Protein AF-F0WFZ3-F1 (afdb_monomer_lite)

Structure (mmCIF, N/CA/C/O backbone):
data_AF-F0WFZ3-F1
#
_entry.id   AF-F0WFZ3-F1
#
loop_
_atom_site.group_PDB
_atom_site.id
_atom_site.type_symbol
_atom_site.label_atom_id
_atom_site.label_alt_id
_atom_site.label_comp_id
_atom_site.label_asym_id
_atom_site.label_entity_id
_atom_site.label_seq_id
_atom_site.pdbx_PDB_ins_code
_atom_site.Cartn_x
_atom_site.Cartn_y
_atom_site.Cartn_z
_atom_site.occupancy
_atom_site.B_iso_or_equiv
_atom_site.auth_seq_id
_atom_site.auth_comp_id
_atom_site.auth_asym_id
_atom_site.auth_atom_id
_atom_site.pdbx_PDB_model_num
ATOM 1 N N . MET A 1 1 ? 25.049 40.499 -65.683 1.00 31.30 1 MET A N 1
ATOM 2 C CA . MET A 1 1 ? 24.690 41.921 -65.475 1.00 31.30 1 MET A CA 1
ATOM 3 C C . MET A 1 1 ? 23.522 42.004 -64.499 1.00 31.30 1 MET A C 1
ATOM 5 O O . MET A 1 1 ? 22.637 41.174 -64.596 1.00 31.30 1 MET A O 1
ATOM 9 N N . VAL A 1 2 ? 23.538 42.994 -63.601 1.00 27.39 2 VAL A N 1
ATOM 10 C CA . VAL A 1 2 ? 22.396 43.873 -63.253 1.00 27.39 2 VAL A CA 1
ATOM 11 C C . VAL A 1 2 ? 20.997 43.231 -63.052 1.00 27.39 2 VAL A C 1
ATOM 13 O O . VAL A 1 2 ? 20.212 43.168 -63.985 1.00 27.39 2 VAL A O 1
ATOM 16 N N . PHE A 1 3 ? 20.674 42.957 -61.775 1.00 24.70 3 PHE A N 1
ATOM 17 C CA . PHE A 1 3 ? 19.492 43.467 -61.031 1.00 24.70 3 PHE A CA 1
ATOM 18 C C . PHE A 1 3 ? 18.020 43.117 -61.392 1.00 24.70 3 PHE A C 1
ATOM 20 O O . PHE A 1 3 ? 17.651 42.849 -62.525 1.00 24.70 3 PHE A O 1
ATOM 27 N N . THR A 1 4 ? 17.157 43.383 -60.387 1.00 27.59 4 THR A N 1
ATOM 28 C CA . THR A 1 4 ? 15.702 43.708 -60.441 1.00 27.59 4 THR A CA 1
ATOM 29 C C . THR A 1 4 ? 14.705 42.554 -60.671 1.00 27.59 4 THR A C 1
ATOM 31 O O . THR A 1 4 ? 15.029 41.589 -61.344 1.00 27.59 4 THR A O 1
ATOM 34 N N . ARG A 1 5 ? 13.468 42.579 -60.130 1.00 26.94 5 ARG A N 1
ATOM 35 C CA . ARG A 1 5 ? 12.831 43.463 -59.112 1.00 26.94 5 ARG A CA 1
ATOM 36 C C . ARG A 1 5 ? 11.620 42.772 -58.455 1.00 26.94 5 ARG A C 1
ATOM 38 O O . ARG A 1 5 ? 11.054 41.841 -59.013 1.00 26.94 5 ARG A O 1
ATOM 45 N N . SER A 1 6 ? 11.160 43.318 -57.329 1.00 29.42 6 SER A N 1
ATOM 46 C CA . SER A 1 6 ? 9.811 43.093 -56.786 1.00 29.42 6 SER A CA 1
ATOM 47 C C . SER A 1 6 ? 8.726 43.720 -57.674 1.00 29.42 6 SER A C 1
ATOM 49 O O . SER A 1 6 ? 8.921 44.851 -58.112 1.00 29.42 6 SER A O 1
ATOM 51 N N . THR A 1 7 ? 7.547 43.088 -57.781 1.00 26.64 7 THR A N 1
ATOM 52 C CA . THR A 1 7 ? 6.246 43.793 -57.901 1.00 26.64 7 THR A CA 1
ATOM 53 C C . THR A 1 7 ? 5.053 42.888 -57.565 1.00 26.64 7 THR A C 1
ATOM 55 O O . THR A 1 7 ? 4.802 41.894 -58.237 1.00 26.64 7 THR A O 1
ATOM 58 N N . THR A 1 8 ? 4.259 43.299 -56.577 1.00 32.09 8 THR A N 1
ATOM 59 C CA . THR A 1 8 ? 2.783 43.174 -56.585 1.00 32.09 8 THR A CA 1
ATOM 60 C C . THR A 1 8 ? 2.213 44.443 -57.296 1.00 32.09 8 THR A C 1
ATOM 62 O O . THR A 1 8 ? 3.048 45.267 -57.687 1.00 32.09 8 THR A O 1
ATOM 65 N N . PRO A 1 9 ? 0.886 44.708 -57.486 1.00 39.56 9 PRO A N 1
ATOM 66 C CA . PRO A 1 9 ? -0.300 44.044 -56.909 1.00 39.56 9 PRO A CA 1
ATOM 67 C C . PRO A 1 9 ? -1.601 43.967 -57.782 1.00 39.56 9 PRO A C 1
ATOM 69 O O . PRO A 1 9 ? -1.677 44.494 -58.883 1.00 39.56 9 PRO A O 1
ATOM 72 N N . LYS A 1 10 ? -2.674 43.419 -57.173 1.00 27.42 10 LYS A N 1
ATOM 73 C CA . LYS A 1 10 ? -4.120 43.794 -57.268 1.00 27.42 10 LYS A CA 1
ATOM 74 C C . LYS A 1 10 ? -4.869 43.903 -58.622 1.00 27.42 10 LYS A C 1
ATOM 76 O O . LYS A 1 10 ? -4.615 44.803 -59.415 1.00 27.42 10 LYS A O 1
ATOM 81 N N . LYS A 1 11 ? -6.014 43.197 -58.676 1.00 25.72 11 LYS A N 1
ATOM 82 C CA . LYS A 1 11 ? -7.397 43.626 -59.062 1.00 25.72 11 LYS A CA 1
ATOM 83 C C . LYS A 1 11 ? -8.359 42.450 -58.751 1.00 25.72 11 LYS A C 1
ATOM 85 O O . LYS A 1 11 ? -7.879 41.325 -58.746 1.00 25.72 11 LYS A O 1
ATOM 90 N N . SER A 1 12 ? -9.661 42.573 -58.460 1.00 25.86 12 SER A N 1
ATOM 91 C CA . SER A 1 12 ? -10.596 43.691 -58.153 1.00 25.86 12 SER A CA 1
ATOM 92 C C . SER A 1 12 ? -11.860 43.073 -57.491 1.00 25.86 12 SER A C 1
ATOM 94 O O . SER A 1 12 ? -12.233 41.978 -57.887 1.00 25.86 12 SER A O 1
ATOM 96 N N . ALA A 1 13 ? -12.389 43.581 -56.363 1.00 28.98 13 ALA A N 1
ATOM 97 C CA . ALA A 1 13 ? -13.551 44.502 -56.217 1.00 28.98 13 ALA A CA 1
ATOM 98 C C . ALA A 1 13 ? -14.889 44.017 -56.840 1.00 28.98 13 ALA A C 1
ATOM 100 O O . ALA A 1 13 ? -14.870 43.522 -57.960 1.00 28.98 13 ALA A O 1
ATOM 101 N N . SER A 1 14 ? -16.081 44.179 -56.233 1.00 26.53 14 SER A N 1
ATOM 102 C CA . SER A 1 14 ? -16.509 44.688 -54.893 1.00 26.53 14 SER A CA 1
ATOM 103 C C . SER A 1 14 ? -17.644 43.771 -54.341 1.00 26.53 14 SER A C 1
ATOM 105 O O . SER A 1 14 ? -17.812 42.694 -54.901 1.00 26.53 14 SER A O 1
ATOM 107 N N . ALA A 1 15 ? -18.446 43.993 -53.283 1.00 28.47 15 ALA A N 1
ATOM 108 C CA . ALA A 1 15 ? -18.888 45.134 -52.444 1.00 28.47 15 ALA A CA 1
ATOM 109 C C . ALA A 1 15 ? -18.951 44.677 -50.942 1.00 28.47 15 ALA A C 1
ATOM 111 O O . ALA A 1 15 ? -18.637 43.522 -50.677 1.00 28.47 15 ALA A O 1
ATOM 112 N N . GLN A 1 16 ? -19.210 45.436 -49.856 1.00 28.06 16 GLN A N 1
ATOM 113 C CA . GLN A 1 16 ? -19.917 46.707 -49.545 1.00 28.06 16 GLN A CA 1
ATOM 114 C C . GLN A 1 16 ? -21.467 46.565 -49.487 1.00 28.06 16 GLN A C 1
ATOM 116 O O . GLN A 1 16 ? -22.024 45.848 -50.305 1.00 28.06 16 GLN A O 1
ATOM 121 N N . ALA A 1 17 ? -22.227 47.170 -48.550 1.00 28.03 17 ALA A N 1
ATOM 122 C CA . ALA A 1 17 ? -21.920 48.239 -47.574 1.00 28.03 17 ALA A CA 1
ATOM 123 C C . ALA A 1 17 ? -22.453 47.997 -46.121 1.00 28.03 17 ALA A C 1
ATOM 125 O O . ALA A 1 17 ? -22.996 46.943 -45.810 1.00 28.03 17 ALA A O 1
ATOM 126 N N . GLN A 1 18 ? -22.225 48.979 -45.231 1.00 28.27 18 GLN A N 1
ATOM 127 C CA . GLN A 1 18 ? -22.496 49.032 -43.766 1.00 28.27 18 GLN A CA 1
ATOM 128 C C . GLN A 1 18 ? -23.774 49.907 -43.468 1.00 28.27 18 GLN A C 1
ATOM 130 O O . GLN A 1 18 ? -24.466 50.140 -44.462 1.00 28.27 18 GLN A O 1
ATOM 135 N N . PRO A 1 19 ? -24.128 50.472 -42.258 1.00 39.72 19 PRO A N 1
ATOM 136 C CA . PRO A 1 19 ? -23.380 50.663 -40.980 1.00 39.72 19 PRO A CA 1
ATOM 137 C C . PRO A 1 19 ? -24.172 50.695 -39.620 1.00 39.72 19 PRO A C 1
ATOM 139 O O . PRO A 1 19 ? -25.348 50.360 -39.564 1.00 39.72 19 PRO A O 1
ATOM 142 N N . ILE A 1 20 ? -23.496 51.189 -38.552 1.00 25.77 20 ILE A N 1
ATOM 143 C CA . ILE A 1 20 ? -23.994 51.788 -37.268 1.00 25.77 20 ILE A CA 1
ATOM 144 C C . ILE A 1 20 ? -23.980 50.899 -35.978 1.00 25.77 20 ILE A C 1
ATOM 146 O O . ILE A 1 20 ? -24.102 49.681 -36.027 1.00 25.77 20 ILE A O 1
ATOM 150 N N . LYS A 1 21 ? -23.750 51.549 -34.813 1.00 26.78 21 LYS A N 1
ATOM 151 C CA . LYS A 1 21 ? -23.764 51.073 -33.391 1.00 26.78 21 LYS A CA 1
ATOM 152 C C . LYS A 1 21 ? -24.717 51.999 -32.558 1.00 26.78 21 LYS A C 1
ATOM 154 O O . LYS A 1 21 ? -25.185 52.955 -33.174 1.00 26.78 21 LYS A O 1
ATOM 159 N N . PRO A 1 22 ? -24.904 51.920 -31.206 1.00 37.66 22 PRO A N 1
ATOM 160 C CA . PRO A 1 22 ? -24.481 50.929 -30.187 1.00 37.66 22 PRO A CA 1
ATOM 161 C C . PRO A 1 22 ? -25.557 50.547 -29.103 1.00 37.66 22 PRO A C 1
ATOM 163 O O . PRO A 1 22 ? -26.635 51.124 -29.050 1.00 37.66 22 PRO A O 1
ATOM 166 N N . ASP A 1 23 ? -25.157 49.678 -28.154 1.00 26.17 23 ASP A N 1
ATOM 167 C CA . ASP A 1 23 ? -25.505 49.673 -26.699 1.00 26.17 23 ASP A CA 1
ATOM 168 C C . ASP A 1 23 ? -26.877 49.158 -26.145 1.00 26.17 23 ASP A C 1
ATOM 170 O O . ASP A 1 23 ? -27.909 49.105 -26.808 1.00 26.17 23 ASP A O 1
ATOM 174 N N . THR A 1 24 ? -26.854 48.872 -24.830 1.00 24.55 24 THR A N 1
ATOM 175 C CA . THR A 1 24 ? -27.916 48.626 -23.820 1.00 24.55 24 THR A CA 1
ATOM 176 C C . THR A 1 24 ? -28.364 47.183 -23.488 1.00 24.55 24 THR A C 1
ATOM 178 O O . THR A 1 24 ? -28.125 46.216 -24.205 1.00 24.55 24 THR A O 1
ATOM 181 N N . LYS A 1 25 ? -28.936 47.027 -22.275 1.00 25.19 25 LYS A N 1
ATOM 182 C CA . LYS A 1 25 ? -29.136 45.768 -21.514 1.00 25.19 25 LYS A CA 1
ATOM 183 C C . LYS A 1 25 ? -30.593 45.267 -21.550 1.00 25.19 25 LYS A C 1
ATOM 185 O O . LYS A 1 25 ? -31.472 46.088 -21.290 1.00 25.19 25 LYS A O 1
ATOM 190 N N . LYS A 1 26 ? -30.832 43.936 -21.604 1.00 21.36 26 LYS A N 1
ATOM 191 C CA . LYS A 1 26 ? -31.705 43.177 -20.646 1.00 21.36 26 LYS A CA 1
ATOM 192 C C . LYS A 1 26 ? -31.929 41.674 -20.961 1.00 21.36 26 LYS A C 1
ATOM 194 O O . LYS A 1 26 ? -32.470 41.317 -21.994 1.00 21.36 26 LYS A O 1
ATOM 199 N N . ARG A 1 27 ? -31.632 40.833 -19.957 1.00 21.47 27 ARG A N 1
ATOM 200 C CA . ARG A 1 27 ? -32.445 39.731 -19.371 1.00 21.47 27 ARG A CA 1
ATOM 201 C C . ARG A 1 27 ? -33.623 39.128 -20.183 1.00 21.47 27 ARG A C 1
ATOM 203 O O . ARG A 1 27 ? -34.686 39.740 -20.219 1.00 21.47 27 ARG A O 1
ATOM 210 N N . ALA A 1 28 ? -33.511 37.850 -20.573 1.00 21.41 28 ALA A N 1
ATOM 211 C CA . ALA A 1 28 ? -34.614 36.864 -20.642 1.00 21.41 28 ALA A CA 1
ATOM 212 C C . ALA A 1 28 ? -34.064 35.413 -20.681 1.00 21.41 28 ALA A C 1
ATOM 214 O O . ALA A 1 28 ? -32.878 35.225 -20.946 1.00 21.41 28 ALA A O 1
ATOM 215 N N . SER A 1 29 ? -34.894 34.397 -20.397 1.00 22.34 29 SER A N 1
ATOM 216 C CA . SER A 1 29 ? -34.462 32.994 -20.228 1.00 22.34 29 SER A CA 1
ATOM 217 C C . SER A 1 29 ? -35.522 31.954 -20.633 1.00 22.34 29 SER A C 1
ATOM 219 O O . SER A 1 29 ? -36.589 31.938 -20.029 1.00 22.34 29 SER A O 1
ATOM 221 N N . THR A 1 30 ? -35.174 31.042 -21.550 1.00 22.12 30 THR A N 1
ATOM 222 C CA . THR A 1 30 ? -35.794 29.716 -21.819 1.00 22.12 30 THR A CA 1
ATOM 223 C C . THR A 1 30 ? -34.821 28.956 -22.742 1.00 22.12 30 THR A C 1
ATOM 225 O O . THR A 1 30 ? -34.461 29.513 -23.772 1.00 22.12 30 THR A O 1
ATOM 228 N N . SER A 1 31 ? -34.198 27.810 -22.436 1.00 23.94 31 SER A N 1
ATOM 229 C CA . SER A 1 31 ? -34.638 26.513 -21.875 1.00 23.94 31 SER A CA 1
ATOM 230 C C . SER A 1 31 ? -35.069 25.477 -22.933 1.00 23.94 31 SER A C 1
ATOM 232 O O . SER A 1 31 ? -36.245 25.376 -23.272 1.00 23.94 31 SER A O 1
ATOM 234 N N . VAL A 1 32 ? -34.122 24.637 -23.363 1.00 25.31 32 VAL A N 1
ATOM 235 C CA . VAL A 1 32 ? -34.365 23.275 -23.880 1.00 25.31 32 VAL A CA 1
ATOM 236 C C . VAL A 1 32 ? -33.328 22.360 -23.219 1.00 25.31 32 VAL A C 1
ATOM 238 O O . VAL A 1 32 ? -32.173 22.757 -23.074 1.00 25.31 32 VAL A O 1
ATOM 241 N N . SER A 1 33 ? -33.733 21.177 -22.758 1.00 25.44 33 SER A N 1
ATOM 242 C CA . SER A 1 33 ? -32.903 20.255 -21.967 1.00 25.44 33 SER A CA 1
ATOM 243 C C . SER A 1 33 ? -32.593 18.952 -22.715 1.00 25.44 33 SER A C 1
ATOM 245 O O . SER A 1 33 ? -33.332 18.550 -23.611 1.00 25.44 33 SER A O 1
ATOM 247 N N . SER A 1 34 ? -31.494 18.284 -22.339 1.00 26.16 34 SER A N 1
ATOM 248 C CA . SER A 1 34 ? -31.022 17.029 -22.952 1.00 26.16 34 SER A CA 1
ATOM 249 C C . SER A 1 34 ? -31.013 15.871 -21.927 1.00 26.16 34 SER A C 1
ATOM 251 O O . SER A 1 34 ? -30.741 16.115 -20.745 1.00 26.16 34 SER A O 1
ATOM 253 N N . PRO A 1 35 ? -31.353 14.619 -22.303 1.00 27.75 35 PRO A N 1
ATOM 254 C CA . PRO A 1 35 ? -31.819 13.617 -21.340 1.00 27.75 35 PRO A CA 1
ATOM 255 C C . PRO A 1 35 ? -30.726 12.677 -20.788 1.00 27.75 35 PRO A C 1
ATOM 257 O O . PRO A 1 35 ? -30.694 11.498 -21.129 1.00 27.75 35 PRO A O 1
ATOM 260 N N . LEU A 1 36 ? -29.892 13.146 -19.848 1.00 28.92 36 LEU A N 1
ATOM 261 C CA . LEU A 1 36 ? -29.032 12.257 -19.027 1.00 28.92 36 LEU A CA 1
ATOM 262 C C . LEU A 1 36 ? -29.529 12.043 -17.580 1.00 28.92 36 LEU A C 1
ATOM 264 O O . LEU A 1 36 ? -29.186 11.048 -16.946 1.00 28.92 36 LEU A O 1
ATOM 268 N N . ALA A 1 37 ? -30.378 12.927 -17.047 1.00 32.00 37 ALA A N 1
ATOM 269 C CA . ALA A 1 37 ? -30.719 12.945 -15.617 1.00 32.00 37 ALA A CA 1
ATOM 270 C C . ALA A 1 37 ? -31.589 11.767 -15.113 1.00 32.00 37 ALA A C 1
ATOM 272 O O . ALA A 1 37 ? -31.712 11.574 -13.906 1.00 32.00 37 ALA A O 1
ATOM 273 N N . LYS A 1 38 ? -32.201 10.966 -15.999 1.00 28.22 38 LYS A N 1
ATOM 274 C CA . LYS A 1 38 ? -33.174 9.921 -15.609 1.00 28.22 38 LYS A CA 1
ATOM 275 C C . LYS A 1 38 ? -32.584 8.551 -15.250 1.00 28.22 38 LYS A C 1
ATOM 277 O O . LYS A 1 38 ? -33.345 7.688 -14.831 1.00 28.22 38 LYS A O 1
ATOM 282 N N . LYS A 1 39 ? -31.266 8.343 -15.363 1.00 27.91 39 LYS A N 1
ATOM 283 C CA . LYS A 1 39 ? -30.619 7.073 -14.967 1.00 27.91 39 LYS A CA 1
ATOM 284 C C . LYS A 1 39 ? -30.031 7.067 -13.547 1.00 27.91 39 LYS A C 1
ATOM 286 O O . LYS A 1 39 ? -29.615 6.019 -13.084 1.00 27.91 39 LYS A O 1
ATOM 291 N N . ARG A 1 40 ? -30.012 8.217 -12.857 1.00 28.52 40 ARG A N 1
ATOM 292 C CA . ARG A 1 40 ? -29.341 8.413 -11.553 1.00 28.52 40 ARG A CA 1
ATOM 293 C C . ARG A 1 40 ? -30.292 8.399 -10.339 1.00 28.52 40 ARG A C 1
ATOM 295 O O . ARG A 1 40 ? -29.841 8.520 -9.213 1.00 28.52 40 ARG A O 1
ATOM 302 N N . ALA A 1 41 ? -31.599 8.232 -10.551 1.00 29.11 41 ALA A N 1
ATOM 303 C CA . ALA A 1 41 ? -32.635 8.359 -9.514 1.00 29.11 41 ALA A CA 1
ATOM 304 C C . ALA A 1 41 ? -33.268 7.011 -9.097 1.00 29.11 41 ALA A C 1
ATOM 306 O O . ALA A 1 41 ? -34.447 6.954 -8.746 1.00 29.11 41 ALA A O 1
ATOM 307 N N . THR A 1 42 ? -32.534 5.897 -9.213 1.00 29.77 42 THR A N 1
ATOM 308 C CA . THR A 1 42 ? -33.073 4.545 -8.925 1.00 29.77 42 THR A CA 1
ATOM 309 C C . THR A 1 42 ? -32.077 3.609 -8.225 1.00 29.77 42 THR A C 1
ATOM 311 O O . THR A 1 42 ? -32.475 2.551 -7.751 1.00 29.77 42 THR A O 1
ATOM 314 N N . GLU A 1 43 ? -30.811 4.008 -8.073 1.00 28.91 43 GLU A N 1
ATOM 315 C CA . GLU A 1 43 ? -29.776 3.234 -7.355 1.00 28.91 43 GLU A CA 1
ATOM 316 C C . GLU A 1 43 ? -29.524 3.755 -5.923 1.00 28.91 43 GLU A C 1
ATOM 318 O O . GLU A 1 43 ? -28.794 3.154 -5.140 1.00 28.91 43 GLU A O 1
ATOM 323 N N . GLU A 1 44 ? -30.190 4.842 -5.526 1.00 28.23 44 GLU A N 1
ATOM 324 C CA . GLU A 1 44 ? -29.947 5.577 -4.274 1.00 28.23 44 GLU A CA 1
ATOM 325 C C . GLU A 1 44 ? -30.754 5.038 -3.068 1.00 28.23 44 GLU A C 1
ATOM 327 O O . GLU A 1 44 ? -31.084 5.775 -2.142 1.00 28.23 44 GLU A O 1
ATOM 332 N N . LYS A 1 45 ? -31.123 3.744 -3.076 1.00 29.09 45 LYS A N 1
ATOM 333 C CA . LYS A 1 45 ? -31.994 3.142 -2.040 1.00 29.09 45 LYS A CA 1
ATOM 334 C C . LYS A 1 45 ? -31.587 1.744 -1.545 1.00 29.09 45 LYS A C 1
ATOM 336 O O . LYS A 1 45 ? -32.431 1.011 -1.040 1.00 29.09 45 LYS A O 1
ATOM 341 N N . PHE A 1 46 ? -30.308 1.370 -1.661 1.00 26.69 46 PHE A N 1
ATOM 342 C CA . PHE A 1 46 ? -29.796 0.117 -1.076 1.00 26.69 46 PHE A CA 1
ATOM 343 C C . PHE A 1 46 ? -28.384 0.246 -0.469 1.00 26.69 46 PHE A C 1
ATOM 345 O O . PHE A 1 46 ? -27.467 -0.507 -0.788 1.00 26.69 46 PHE A O 1
ATOM 352 N N . ARG A 1 47 ? -28.210 1.212 0.443 1.00 30.27 47 ARG A N 1
ATOM 353 C CA . ARG A 1 47 ? -27.061 1.290 1.365 1.00 30.27 47 ARG A CA 1
ATOM 354 C C . ARG A 1 47 ? -27.539 1.121 2.810 1.00 30.27 47 ARG A C 1
ATOM 356 O O . ARG A 1 47 ? -27.685 2.087 3.549 1.00 30.27 47 ARG A O 1
ATOM 363 N N . SER A 1 48 ? -27.791 -0.128 3.188 1.00 29.16 48 SER A N 1
ATOM 364 C CA . SER A 1 48 ? -28.133 -0.541 4.554 1.00 29.16 48 SER A CA 1
ATOM 365 C C . SER A 1 48 ? -27.418 -1.854 4.884 1.00 29.16 48 SER A C 1
ATOM 367 O O . SER A 1 48 ? -27.992 -2.935 4.767 1.00 29.16 48 SER A O 1
ATOM 369 N N . GLY A 1 49 ? -26.136 -1.757 5.245 1.00 34.38 49 GLY A N 1
ATOM 370 C CA . GLY A 1 49 ? -25.462 -2.841 5.962 1.00 34.38 49 GLY A CA 1
ATOM 371 C C . GLY A 1 49 ? -26.014 -2.909 7.386 1.00 34.38 49 GLY A C 1
ATOM 372 O O . GLY A 1 49 ? -26.273 -1.863 7.978 1.00 34.38 49 GLY A O 1
ATOM 373 N N . VAL A 1 50 ? -26.236 -4.117 7.909 1.00 38.38 50 VAL A N 1
ATOM 374 C CA . VAL A 1 50 ? -26.861 -4.323 9.225 1.00 38.38 50 VAL A CA 1
ATOM 375 C C . VAL A 1 50 ? -26.031 -3.655 10.321 1.00 38.38 50 VAL A C 1
ATOM 377 O O . VAL A 1 50 ? -24.855 -3.970 10.506 1.00 38.38 50 VAL A O 1
ATOM 380 N N . SER A 1 51 ? -26.656 -2.746 11.067 1.00 33.53 51 SER A N 1
ATOM 381 C CA . SER A 1 51 ? -26.024 -2.089 12.210 1.00 33.53 51 SER A CA 1
ATOM 382 C C . SER A 1 51 ? -25.979 -3.028 13.413 1.00 33.53 51 SER A C 1
ATOM 384 O O . SER A 1 51 ? -26.977 -3.668 13.752 1.00 33.53 51 SER A O 1
ATOM 386 N N . LEU A 1 52 ? -24.854 -3.051 14.134 1.00 34.97 52 LEU A N 1
ATOM 387 C CA . LEU A 1 52 ? -24.797 -3.655 15.467 1.00 34.97 52 LEU A CA 1
ATOM 388 C C . LEU A 1 52 ? -25.882 -3.008 16.353 1.00 34.97 52 LEU A C 1
ATOM 390 O O . LEU A 1 52 ? -25.929 -1.784 16.471 1.00 34.97 52 LEU A O 1
ATOM 394 N N . LYS A 1 53 ? -26.736 -3.845 16.966 1.00 32.09 53 LYS A N 1
ATOM 395 C CA . LYS A 1 53 ? -28.007 -3.520 17.667 1.00 32.09 53 LYS A CA 1
ATOM 396 C C . LYS A 1 53 ? -29.283 -3.376 16.808 1.00 32.09 53 LYS A C 1
ATOM 398 O O . LYS A 1 53 ? -30.317 -3.011 17.363 1.00 32.09 53 LYS A O 1
ATOM 403 N N . GLN A 1 54 ? -29.283 -3.705 15.515 1.00 38.84 54 GLN A N 1
ATOM 404 C CA . GLN A 1 54 ? -30.539 -3.881 14.768 1.00 38.84 54 GLN A CA 1
ATOM 405 C C . GLN A 1 54 ? -31.203 -5.227 15.125 1.00 38.84 54 GLN A C 1
ATOM 407 O O . GLN A 1 54 ? -30.545 -6.264 15.104 1.00 38.84 54 GLN A O 1
ATOM 412 N N . ILE A 1 55 ? -32.499 -5.207 15.456 1.00 41.50 55 ILE A N 1
ATOM 413 C CA . ILE A 1 55 ? -33.287 -6.404 15.800 1.00 41.50 55 ILE A CA 1
ATOM 414 C C . ILE A 1 55 ? -33.689 -7.154 14.519 1.00 41.50 55 ILE A C 1
ATOM 416 O O . ILE A 1 55 ? -34.078 -6.537 13.524 1.00 41.50 55 ILE A O 1
ATOM 420 N N . ILE A 1 56 ? -33.629 -8.489 14.553 1.00 52.28 56 ILE A N 1
ATOM 421 C CA . ILE A 1 56 ? -34.023 -9.375 13.446 1.00 52.28 56 ILE A CA 1
ATOM 422 C C . ILE A 1 56 ? -35.550 -9.598 13.461 1.00 52.28 56 ILE A C 1
ATOM 424 O O . ILE A 1 56 ? -36.050 -10.636 13.898 1.00 52.28 56 ILE A O 1
ATOM 428 N N . ASP A 1 57 ? -36.284 -8.586 12.993 1.00 45.56 57 ASP A N 1
ATOM 429 C CA . ASP A 1 57 ? -37.760 -8.563 12.932 1.00 45.56 57 ASP A CA 1
ATOM 430 C C . ASP A 1 57 ? -38.324 -8.764 11.505 1.00 45.56 57 ASP A C 1
ATOM 432 O O . ASP A 1 57 ? -39.530 -8.877 11.295 1.00 45.56 57 ASP A O 1
ATOM 436 N N . GLU A 1 58 ? -37.460 -8.875 10.488 1.00 54.06 58 GLU A N 1
ATOM 437 C CA . GLU A 1 58 ? -37.893 -9.399 9.189 1.00 54.06 58 GLU A CA 1
ATOM 438 C C . GLU A 1 58 ? -38.140 -10.908 9.326 1.00 54.06 58 GLU A C 1
ATOM 440 O O . GLU A 1 58 ? -37.194 -11.686 9.450 1.00 54.06 58 GLU A O 1
ATOM 445 N N . GLY A 1 59 ? -39.417 -11.316 9.286 1.00 63.50 59 GLY A N 1
ATOM 446 C CA . GLY A 1 59 ? -39.906 -12.697 9.455 1.00 63.50 59 GLY A CA 1
ATOM 447 C C . GLY A 1 59 ? -39.530 -13.679 8.333 1.00 63.50 59 GLY A C 1
ATOM 448 O O . GLY A 1 59 ? -40.358 -14.474 7.878 1.00 63.50 59 GLY A O 1
ATOM 449 N N . ILE A 1 60 ? -38.282 -13.616 7.869 1.00 77.69 60 ILE A N 1
ATOM 450 C CA . ILE A 1 60 ? -37.680 -14.475 6.857 1.00 77.69 60 ILE A CA 1
ATOM 451 C C . ILE A 1 60 ? -37.828 -15.930 7.302 1.00 77.69 60 ILE A C 1
ATOM 453 O O . ILE A 1 60 ? -37.268 -16.367 8.310 1.00 77.69 60 ILE A O 1
ATOM 457 N N . THR A 1 61 ? -38.590 -16.678 6.509 1.00 86.62 61 THR A N 1
ATOM 458 C CA . THR A 1 61 ? -38.759 -18.121 6.654 1.00 86.62 61 THR A CA 1
ATOM 459 C C . THR A 1 61 ? -38.106 -18.798 5.453 1.00 86.62 61 THR A C 1
ATOM 461 O O . THR A 1 61 ? -38.477 -18.544 4.305 1.00 86.62 61 THR A O 1
ATOM 464 N N . LEU A 1 62 ? -37.093 -19.616 5.723 1.00 91.88 62 LEU A N 1
ATOM 465 C CA . LEU A 1 62 ? -36.360 -20.437 4.754 1.00 91.88 62 LEU A CA 1
ATOM 466 C C . LEU A 1 62 ? -36.620 -21.919 5.053 1.00 91.88 62 LEU A C 1
ATOM 468 O O . LEU A 1 62 ? -37.369 -22.234 5.974 1.00 91.88 62 LEU A O 1
ATOM 472 N N . THR A 1 63 ? -36.019 -22.837 4.297 1.00 93.62 63 THR A N 1
ATOM 473 C CA . THR A 1 63 ? -36.111 -24.279 4.571 1.00 93.62 63 THR A CA 1
ATOM 474 C C . THR A 1 63 ? -34.778 -24.861 5.028 1.00 93.62 63 THR A C 1
ATOM 476 O O . THR A 1 63 ? -33.712 -24.445 4.565 1.00 93.62 63 THR A O 1
ATOM 479 N N . ASN A 1 64 ? -34.833 -25.836 5.937 1.00 95.00 64 ASN A N 1
ATOM 480 C CA . ASN A 1 64 ? -33.684 -26.671 6.276 1.00 95.00 64 ASN A CA 1
ATOM 481 C C . ASN A 1 64 ? -33.461 -27.764 5.210 1.00 95.00 64 ASN A C 1
ATOM 483 O O . ASN A 1 64 ? -34.205 -27.891 4.234 1.00 95.00 64 ASN A O 1
ATOM 487 N N . GLN A 1 65 ? -32.460 -28.618 5.417 1.00 96.50 65 GLN A N 1
ATOM 488 C CA . GLN A 1 65 ? -32.167 -29.736 4.520 1.00 96.50 65 GLN A CA 1
ATOM 489 C C . GLN A 1 65 ? -33.290 -30.781 4.381 1.00 96.50 65 GLN A C 1
ATOM 491 O O . GLN A 1 65 ? -33.246 -31.579 3.449 1.00 96.50 65 GLN A O 1
ATOM 496 N N . ASN A 1 66 ? -34.282 -30.808 5.270 1.00 93.12 66 ASN A N 1
ATOM 497 C CA . ASN A 1 66 ? -35.431 -31.719 5.238 1.00 93.12 66 ASN A CA 1
ATOM 498 C C . ASN A 1 66 ? -36.658 -31.099 4.535 1.00 93.12 66 ASN A C 1
ATOM 500 O O . ASN A 1 66 ? -37.713 -31.723 4.514 1.00 93.12 66 ASN A O 1
ATOM 504 N N . ASP A 1 67 ? -36.516 -29.894 3.966 1.00 93.06 67 ASP A N 1
ATOM 505 C CA . ASP A 1 67 ? -37.611 -29.048 3.462 1.00 93.06 67 ASP A CA 1
ATOM 506 C C . ASP A 1 67 ? -38.545 -28.494 4.570 1.00 93.06 67 ASP A C 1
ATOM 508 O O . ASP A 1 67 ? -39.601 -27.933 4.278 1.00 93.06 67 ASP A O 1
ATOM 512 N N . GLU A 1 68 ? -38.139 -28.577 5.844 1.00 93.81 68 GLU A N 1
ATOM 513 C CA . GLU A 1 68 ? -38.883 -28.049 6.997 1.00 93.81 68 GLU A CA 1
ATOM 514 C C . GLU A 1 68 ? -38.645 -26.531 7.158 1.00 93.81 68 GLU A C 1
ATOM 516 O O . GLU A 1 68 ? -37.518 -26.063 6.955 1.00 93.81 68 GLU A O 1
ATOM 521 N N . PRO A 1 69 ? -39.666 -25.729 7.520 1.00 91.56 69 PRO A N 1
ATOM 522 C CA . PRO A 1 69 ? -39.543 -24.275 7.595 1.00 91.56 69 PRO A CA 1
ATOM 523 C C . PRO A 1 69 ? -38.770 -23.806 8.839 1.00 91.56 69 PRO A C 1
ATOM 525 O O . PRO A 1 69 ? -39.212 -23.994 9.971 1.00 91.56 69 PRO A O 1
ATOM 528 N N . ILE A 1 70 ? -37.661 -23.097 8.623 1.00 88.94 70 ILE A N 1
ATOM 529 C CA . ILE A 1 70 ? -36.934 -22.338 9.647 1.00 88.94 70 ILE A CA 1
ATOM 530 C C . ILE A 1 70 ? -37.336 -20.865 9.546 1.00 88.94 70 ILE A C 1
ATOM 532 O O . ILE A 1 70 ? -36.995 -20.181 8.580 1.00 88.94 70 ILE A O 1
ATOM 536 N N . ASN A 1 71 ? -38.033 -20.369 10.569 1.00 85.75 71 ASN A N 1
ATOM 537 C CA . ASN A 1 71 ? -38.278 -18.944 10.785 1.00 85.75 71 ASN A CA 1
ATOM 538 C C . ASN A 1 71 ? -37.155 -18.355 11.654 1.00 85.75 71 ASN A C 1
ATOM 540 O O . ASN A 1 71 ? -36.877 -18.875 12.738 1.00 85.75 71 ASN A O 1
ATOM 544 N N . LEU A 1 72 ? -36.502 -17.280 11.199 1.00 78.06 72 LEU A N 1
ATOM 545 C CA . LEU A 1 72 ? -35.329 -16.767 11.913 1.00 78.06 72 LEU A CA 1
ATOM 546 C C . LEU A 1 72 ? -35.664 -16.102 13.254 1.00 78.06 72 LEU A C 1
ATOM 548 O O . LEU A 1 72 ? -34.907 -16.269 14.208 1.00 78.06 72 LEU A O 1
ATOM 552 N N . SER A 1 73 ? -36.789 -15.393 13.346 1.00 78.75 73 SER A N 1
ATOM 553 C CA . SER A 1 73 ? -37.225 -14.707 14.570 1.00 78.75 73 SER A CA 1
ATOM 554 C C . SER A 1 73 ? -37.621 -15.692 15.680 1.00 78.75 73 SER A C 1
ATOM 556 O O . SER A 1 73 ? -37.436 -15.391 16.855 1.00 78.75 73 SER A O 1
ATOM 558 N N . GLU A 1 74 ? -38.087 -16.897 15.330 1.00 81.38 74 GLU A N 1
ATOM 559 C CA . GLU A 1 74 ? -38.245 -18.010 16.280 1.00 81.38 74 GLU A CA 1
ATOM 560 C C . GLU A 1 74 ? -36.891 -18.576 16.736 1.00 81.38 74 GLU A C 1
ATOM 562 O O . GLU A 1 74 ? -36.658 -18.751 17.932 1.00 81.38 74 GLU A O 1
ATOM 567 N N . VAL A 1 75 ? -35.965 -18.816 15.801 1.00 81.69 75 VAL A N 1
ATOM 568 C CA . VAL A 1 75 ? -34.631 -19.363 16.104 1.00 81.69 75 VAL A CA 1
ATOM 569 C C . VAL A 1 75 ? -33.804 -18.418 16.991 1.00 81.69 75 VAL A C 1
ATOM 571 O O . VAL A 1 75 ? -33.162 -18.877 17.938 1.00 81.69 75 VAL A O 1
ATOM 574 N N . CYS A 1 76 ? -33.882 -17.104 16.761 1.00 79.31 76 CYS A N 1
ATOM 575 C CA . CYS A 1 76 ? -33.161 -16.073 17.522 1.00 79.31 76 CYS A CA 1
ATOM 576 C C . CYS A 1 76 ? -33.716 -15.805 18.938 1.00 79.31 76 CYS A C 1
ATOM 578 O O . CYS A 1 76 ? -33.209 -14.925 19.632 1.00 79.31 76 CYS A O 1
ATOM 580 N N . LYS A 1 77 ? -34.719 -16.569 19.402 1.00 78.62 77 LYS A N 1
ATOM 581 C CA . LYS A 1 77 ? -35.125 -16.606 20.823 1.00 78.62 77 LYS A CA 1
ATOM 582 C C . LYS A 1 77 ? -34.110 -17.338 21.708 1.00 78.62 77 LYS A C 1
ATOM 584 O O . LYS A 1 77 ? -34.112 -17.162 22.924 1.00 78.62 77 LYS A O 1
ATOM 589 N N . ASN A 1 78 ? -33.244 -18.152 21.106 1.00 83.75 78 ASN A N 1
ATOM 590 C CA . ASN A 1 78 ? -32.065 -18.737 21.742 1.00 83.75 78 ASN A CA 1
ATOM 591 C C . ASN A 1 78 ? -30.807 -17.957 21.332 1.00 83.75 78 ASN A C 1
ATOM 593 O O . ASN A 1 78 ? -30.874 -17.075 20.479 1.00 83.75 78 ASN A O 1
ATOM 597 N N . ASN A 1 79 ? -29.643 -18.297 21.895 1.00 91.06 79 ASN A N 1
ATOM 598 C CA . ASN A 1 79 ? -28.393 -17.875 21.266 1.00 91.06 79 ASN A CA 1
ATOM 599 C C . ASN A 1 79 ? -28.136 -18.765 20.035 1.00 91.06 79 ASN A C 1
ATOM 601 O O . ASN A 1 79 ? -28.448 -19.959 20.050 1.00 91.06 79 ASN A O 1
ATOM 605 N N . VAL A 1 80 ? -27.577 -18.201 18.967 1.00 93.25 80 VAL A N 1
ATOM 606 C CA . VAL A 1 80 ? -27.474 -18.841 17.649 1.00 93.25 80 VAL A CA 1
ATOM 607 C C . VAL A 1 80 ? -26.134 -18.518 17.003 1.00 93.25 80 VAL A C 1
ATOM 609 O O . VAL A 1 80 ? -25.727 -17.362 16.954 1.00 93.25 80 VAL A O 1
ATOM 612 N N . VAL A 1 81 ? -25.479 -19.527 16.439 1.00 95.88 81 VAL A N 1
ATOM 613 C CA . VAL A 1 81 ? -24.352 -19.397 15.513 1.00 95.88 81 VAL A CA 1
ATOM 614 C C . VAL A 1 81 ? -24.859 -19.725 14.112 1.00 95.88 81 VAL A C 1
ATOM 616 O O . VAL A 1 81 ? -25.349 -20.830 13.887 1.00 95.88 81 VAL A O 1
ATOM 619 N N . ILE A 1 82 ? -24.718 -18.806 13.157 1.00 94.44 82 ILE A N 1
ATOM 620 C CA . ILE A 1 82 ? -24.979 -19.078 11.737 1.00 94.44 82 ILE A CA 1
ATOM 621 C C . ILE A 1 82 ? -23.673 -18.885 10.967 1.00 94.44 82 ILE A C 1
ATOM 623 O O . ILE A 1 82 ? -23.130 -17.781 10.928 1.00 94.44 82 ILE A O 1
ATOM 627 N N . PHE A 1 83 ? -23.158 -19.947 10.344 1.00 96.12 83 PHE A N 1
ATOM 628 C CA . PHE A 1 83 ? -21.956 -19.875 9.508 1.00 96.12 83 PHE A CA 1
ATOM 629 C C . PHE A 1 83 ? -22.309 -19.965 8.021 1.00 96.12 83 PHE A C 1
ATOM 631 O O . PHE A 1 83 ? -23.050 -20.850 7.592 1.00 96.12 83 PHE A O 1
ATOM 638 N N . LEU A 1 84 ? -21.780 -19.041 7.221 1.00 94.75 84 LEU A N 1
ATOM 639 C CA . LEU A 1 84 ? -22.031 -18.954 5.785 1.00 94.75 84 LEU A CA 1
ATOM 640 C C . LEU A 1 84 ? -20.869 -19.577 5.014 1.00 94.75 84 LEU A C 1
ATOM 642 O O . LEU A 1 84 ? -19.699 -19.349 5.340 1.00 94.75 84 LEU A O 1
ATOM 646 N N . TYR A 1 85 ? -21.183 -20.338 3.966 1.00 92.81 85 TYR A N 1
ATOM 647 C CA . TYR A 1 85 ? -20.178 -21.020 3.150 1.00 92.81 85 TYR A CA 1
ATOM 648 C C . TYR A 1 85 ? -20.518 -21.001 1.644 1.00 92.81 85 TYR A C 1
ATOM 650 O O . TYR A 1 85 ? -21.687 -21.113 1.273 1.00 92.81 85 TYR A O 1
ATOM 658 N N . PRO A 1 86 ? -19.507 -20.894 0.752 1.00 86.69 86 PRO A N 1
ATOM 659 C CA . PRO A 1 86 ? -19.712 -20.833 -0.698 1.00 86.69 86 PRO A CA 1
ATOM 660 C C . PRO A 1 86 ? -20.523 -21.974 -1.325 1.00 86.69 86 PRO A C 1
ATOM 662 O O . PRO A 1 86 ? -21.372 -21.707 -2.175 1.00 86.69 86 PRO A O 1
ATOM 665 N N . ARG A 1 87 ? -20.218 -23.232 -0.966 1.00 90.69 87 ARG A N 1
ATOM 666 C CA . ARG A 1 87 ? -20.827 -24.436 -1.559 1.00 90.69 87 ARG A CA 1
ATOM 667 C C . ARG A 1 87 ? -20.569 -25.693 -0.722 1.00 90.69 87 ARG A C 1
ATOM 669 O O . ARG A 1 87 ? -19.415 -25.973 -0.379 1.00 90.69 87 ARG A O 1
ATOM 676 N N . ALA A 1 88 ? -21.613 -26.472 -0.454 1.00 90.31 88 ALA A N 1
ATOM 677 C CA . ALA A 1 88 ? -21.547 -27.791 0.179 1.00 90.31 88 ALA A CA 1
ATOM 678 C C . ALA A 1 88 ? -20.616 -28.765 -0.580 1.00 90.31 88 ALA A C 1
ATOM 680 O O . ALA A 1 88 ? -20.273 -28.548 -1.742 1.00 90.31 88 ALA A O 1
ATOM 681 N N . ASN A 1 89 ? -20.188 -29.852 0.071 1.00 81.25 89 ASN A N 1
ATOM 682 C CA . ASN A 1 89 ? -19.250 -30.866 -0.452 1.00 81.25 89 ASN A CA 1
ATOM 683 C C . ASN A 1 89 ? -17.847 -30.379 -0.895 1.00 81.25 89 ASN A C 1
ATOM 685 O O . ASN A 1 89 ? -17.001 -31.216 -1.197 1.00 81.25 89 ASN A O 1
ATOM 689 N N . THR A 1 90 ? -17.545 -29.076 -0.900 1.00 83.75 90 THR A N 1
ATOM 690 C CA . THR A 1 90 ? -16.190 -28.574 -1.211 1.00 83.75 90 THR A CA 1
ATOM 691 C C . THR A 1 90 ? -15.239 -28.711 -0.006 1.00 83.75 90 THR A C 1
ATOM 693 O O . THR A 1 90 ? -15.713 -28.657 1.137 1.00 83.75 90 THR A O 1
ATOM 696 N N . PRO A 1 91 ? -13.906 -28.854 -0.196 1.00 71.62 91 PRO A N 1
ATOM 697 C CA . PRO A 1 91 ? -12.977 -29.162 0.901 1.00 71.62 91 PRO A CA 1
ATOM 698 C C . PRO A 1 91 ? -12.993 -28.135 2.042 1.00 71.62 91 PRO A C 1
ATOM 700 O O . PRO A 1 91 ? -13.219 -28.489 3.197 1.00 71.62 91 PRO A O 1
ATOM 703 N N . GLY A 1 92 ? -12.845 -26.842 1.731 1.00 71.44 92 GLY A N 1
ATOM 704 C CA . GLY A 1 92 ? -12.836 -25.789 2.752 1.00 71.44 92 GLY A CA 1
ATOM 705 C C . GLY A 1 92 ? -14.188 -25.591 3.449 1.00 71.44 92 GLY A C 1
ATOM 706 O O . GLY A 1 92 ? -14.235 -25.243 4.626 1.00 71.44 92 GLY A O 1
ATOM 707 N N . CYS A 1 93 ? -15.315 -25.798 2.759 1.00 90.12 93 CYS A N 1
ATOM 708 C CA . CYS A 1 93 ? -16.648 -25.721 3.382 1.00 90.12 93 CYS A CA 1
ATOM 709 C C . CYS A 1 93 ? -16.899 -26.920 4.300 1.00 90.12 93 CYS A C 1
ATOM 711 O O . CYS A 1 93 ? -17.398 -26.749 5.408 1.00 90.12 93 CYS A O 1
ATOM 713 N N . THR A 1 94 ? -16.438 -28.101 3.888 1.00 91.69 94 THR A N 1
ATOM 714 C CA . THR A 1 94 ? -16.430 -29.308 4.721 1.00 91.69 94 THR A CA 1
ATOM 715 C C . THR A 1 94 ? -15.575 -29.107 5.971 1.00 91.69 94 THR A C 1
ATOM 717 O O . THR A 1 94 ? -16.059 -29.371 7.062 1.00 91.69 94 THR A O 1
ATOM 720 N N . LYS A 1 95 ? -14.371 -28.526 5.867 1.00 91.31 95 LYS A N 1
ATOM 721 C CA . LYS A 1 95 ? -13.515 -28.255 7.037 1.00 91.31 95 LYS A CA 1
ATOM 722 C C . LYS A 1 95 ? -14.173 -27.331 8.080 1.00 91.31 95 LYS A C 1
ATOM 724 O O . LYS A 1 95 ? -14.070 -27.609 9.270 1.00 91.31 95 LYS A O 1
ATOM 729 N N . GLN A 1 96 ? -14.894 -26.290 7.649 1.00 94.81 96 GLN A N 1
ATOM 730 C CA . GLN A 1 96 ? -15.627 -25.380 8.549 1.00 94.81 96 GLN A CA 1
ATOM 731 C C . GLN A 1 96 ? -16.804 -26.088 9.241 1.00 94.81 96 GLN A C 1
ATOM 733 O O . GLN A 1 96 ? -16.940 -26.013 10.459 1.00 94.81 96 GLN A O 1
ATOM 738 N N . ALA A 1 97 ? -17.631 -26.812 8.477 1.00 95.88 97 ALA A N 1
ATOM 739 C CA . ALA A 1 97 ? -18.781 -27.536 9.020 1.00 95.88 97 ALA A CA 1
ATOM 740 C C . ALA A 1 97 ? -18.362 -28.684 9.957 1.00 95.88 97 ALA A C 1
ATOM 742 O O . ALA A 1 97 ? -18.977 -28.874 11.004 1.00 95.88 97 ALA A O 1
ATOM 743 N N . CYS A 1 98 ? -17.282 -29.399 9.625 1.00 94.31 98 CYS A N 1
ATOM 744 C CA . CYS A 1 98 ? -16.667 -30.392 10.502 1.00 94.31 98 CYS A CA 1
ATOM 745 C C . CYS A 1 98 ? -16.178 -29.756 11.809 1.00 94.31 98 CYS A C 1
ATOM 747 O O . CYS A 1 98 ? -16.543 -30.248 12.865 1.00 94.31 98 CYS A O 1
ATOM 749 N N . GLY A 1 99 ? -15.467 -28.623 11.773 1.00 95.44 99 GLY A N 1
ATOM 750 C CA . GLY A 1 99 ? -15.049 -27.940 13.004 1.00 95.44 99 GLY A CA 1
ATOM 751 C C . GLY A 1 99 ? -16.231 -27.538 13.902 1.00 95.44 99 GLY A C 1
ATOM 752 O O . GLY A 1 99 ? -16.194 -27.769 15.108 1.00 95.44 99 GLY A O 1
ATOM 753 N N . PHE A 1 100 ? -17.330 -27.035 13.328 1.00 97.75 100 PHE A N 1
ATOM 754 C CA . PHE A 1 100 ? -18.552 -26.771 14.101 1.00 97.75 100 PHE A CA 1
ATOM 755 C C . PHE A 1 100 ? -19.241 -28.042 14.631 1.00 97.75 100 PHE A C 1
ATOM 757 O O . PHE A 1 100 ? -19.841 -27.988 15.702 1.00 97.75 100 PHE A O 1
ATOM 764 N N . ARG A 1 101 ? -19.142 -29.187 13.936 1.00 97.81 101 ARG A N 1
ATOM 765 C CA . ARG A 1 101 ? -19.608 -30.499 14.431 1.00 97.81 101 ARG A CA 1
ATOM 766 C C . ARG A 1 101 ? -18.753 -30.954 15.609 1.00 97.81 101 ARG A C 1
ATOM 768 O O . ARG A 1 101 ? -19.293 -31.349 16.638 1.00 97.81 101 ARG A O 1
ATOM 775 N N . ASP A 1 102 ? -17.436 -30.884 15.455 1.00 96.38 102 ASP A N 1
ATOM 776 C CA . ASP A 1 102 ? -16.458 -31.430 16.397 1.00 96.38 102 ASP A CA 1
ATOM 777 C C . ASP A 1 102 ? -16.492 -30.684 17.748 1.00 96.38 102 ASP A C 1
ATOM 779 O O . ASP A 1 102 ? -16.204 -31.270 18.789 1.00 96.38 102 ASP A O 1
ATOM 783 N N . HIS A 1 103 ? -16.969 -29.431 17.755 1.00 96.25 103 HIS A N 1
ATOM 784 C CA . HIS A 1 103 ? -17.247 -28.648 18.965 1.00 96.25 103 HIS A CA 1
ATOM 785 C C . HIS A 1 103 ? -18.746 -28.467 19.297 1.00 96.25 103 HIS A C 1
ATOM 787 O O . HIS A 1 103 ? -19.081 -27.731 20.229 1.00 96.25 103 HIS A O 1
ATOM 793 N N . TYR A 1 104 ? -19.666 -29.146 18.598 1.00 96.44 104 TYR A N 1
ATOM 794 C CA . TYR A 1 104 ? -21.117 -28.928 18.737 1.00 96.44 104 TYR A CA 1
ATOM 795 C C . TYR A 1 104 ? -21.632 -29.134 20.169 1.00 96.44 104 TYR A C 1
ATOM 797 O O . TYR A 1 104 ? -22.434 -28.340 20.653 1.00 96.44 104 TYR A O 1
ATOM 805 N N . SER A 1 105 ? -21.121 -30.143 20.885 1.00 92.50 105 SER A N 1
ATOM 806 C CA . SER A 1 105 ? -21.505 -30.409 22.282 1.00 92.50 105 SER A CA 1
ATOM 807 C C . SER A 1 105 ? -21.139 -29.257 23.231 1.00 92.50 105 SER A C 1
ATOM 809 O O . SER A 1 105 ? -21.896 -28.962 24.152 1.00 92.50 105 SER A O 1
ATOM 811 N N . ALA A 1 106 ? -20.027 -28.552 22.990 1.00 90.50 106 ALA A N 1
ATOM 812 C CA . ALA A 1 106 ? -19.639 -27.392 23.796 1.00 90.50 106 ALA A CA 1
ATOM 813 C C . ALA A 1 106 ? -20.554 -26.186 23.520 1.00 90.50 106 ALA A C 1
ATOM 815 O O . ALA A 1 106 ? -21.027 -25.541 24.453 1.00 90.50 106 ALA A O 1
ATOM 816 N N . LEU A 1 107 ? -20.871 -25.933 22.245 1.00 93.75 107 LEU A N 1
ATOM 817 C CA . LEU A 1 107 ? -21.816 -24.887 21.835 1.00 93.75 107 LEU A CA 1
ATOM 818 C C . LEU A 1 107 ? -23.225 -25.157 22.398 1.00 93.75 107 LEU A C 1
ATOM 820 O O . LEU A 1 107 ? -23.858 -24.253 22.941 1.00 93.75 107 LEU A O 1
ATOM 824 N N . GLN A 1 108 ? -23.678 -26.412 22.370 1.00 92.50 108 GLN A N 1
ATOM 825 C CA . GLN A 1 108 ? -24.964 -26.821 22.936 1.00 92.50 108 GLN A CA 1
ATOM 826 C C . GLN A 1 108 ? -25.000 -26.677 24.469 1.00 92.50 108 GLN A C 1
ATOM 828 O O . GLN A 1 108 ? -25.974 -26.150 25.003 1.00 92.50 108 GLN A O 1
ATOM 833 N N . GLN A 1 109 ? -23.935 -27.068 25.182 1.00 89.12 109 GLN A N 1
ATOM 834 C CA . GLN A 1 109 ? -23.805 -26.856 26.635 1.00 89.12 109 GLN A CA 1
ATOM 835 C C . GLN A 1 109 ? -23.781 -25.367 27.017 1.00 89.12 109 GLN A C 1
ATOM 837 O O . GLN A 1 109 ? -24.255 -24.996 28.088 1.00 89.12 109 GLN A O 1
ATOM 842 N N . ALA A 1 110 ? -23.279 -24.509 26.128 1.00 89.62 110 ALA A N 1
ATOM 843 C CA . ALA A 1 110 ? -23.321 -23.056 26.257 1.00 89.62 110 ALA A CA 1
ATOM 844 C C . ALA A 1 110 ? -24.680 -22.422 25.878 1.00 89.62 110 ALA A C 1
ATOM 846 O O . ALA A 1 110 ? -24.816 -21.197 25.897 1.00 89.62 110 ALA A O 1
ATOM 847 N N . ASN A 1 111 ? -25.688 -23.232 25.531 1.00 93.38 111 ASN A N 1
ATOM 848 C CA . ASN A 1 111 ? -26.996 -22.802 25.029 1.00 93.38 111 ASN A CA 1
ATOM 849 C C . ASN A 1 111 ? -26.925 -21.982 23.719 1.00 93.38 111 ASN A C 1
ATOM 851 O O . ASN A 1 111 ? -27.667 -21.013 23.540 1.00 93.38 111 ASN A O 1
ATOM 855 N N . PHE A 1 112 ? -26.034 -22.374 22.800 1.00 94.75 112 PHE A N 1
ATOM 856 C CA . PHE A 1 112 ? -25.987 -21.883 21.420 1.00 94.75 112 PHE A CA 1
ATOM 857 C C . PHE A 1 112 ? -26.470 -22.965 20.445 1.00 94.75 112 PHE A C 1
ATOM 859 O O . PHE A 1 112 ? -25.876 -24.039 20.333 1.00 94.75 112 PHE A O 1
ATOM 866 N N . ALA A 1 113 ? -27.527 -22.661 19.692 1.00 93.81 113 ALA A N 1
ATOM 867 C CA . ALA A 1 113 ? -27.881 -23.412 18.492 1.00 93.81 113 ALA A CA 1
ATOM 868 C C . ALA A 1 113 ? -26.871 -23.114 17.368 1.00 93.81 113 ALA A C 1
ATOM 870 O O . ALA A 1 113 ? -26.269 -22.042 17.338 1.00 93.81 113 ALA A O 1
ATOM 871 N N . VAL A 1 114 ? -26.702 -24.036 16.420 1.00 96.38 114 VAL A N 1
ATOM 872 C CA . VAL A 1 114 ? -25.789 -23.876 15.274 1.00 96.38 114 VAL A CA 1
ATOM 873 C C . VAL A 1 114 ? -26.564 -24.117 13.984 1.00 96.38 114 VAL A C 1
ATOM 875 O O . VAL A 1 114 ? -27.394 -25.022 13.939 1.00 96.38 114 VAL A O 1
ATOM 878 N N . TYR A 1 115 ? -26.277 -23.335 12.943 1.00 96.56 115 TYR A N 1
ATOM 879 C CA . TYR A 1 115 ? -26.807 -23.515 11.592 1.00 96.56 115 TYR A CA 1
ATOM 880 C C . TYR A 1 115 ? -25.741 -23.210 10.536 1.00 96.56 115 TYR A C 1
ATOM 882 O O . TYR A 1 115 ? -24.956 -22.271 10.679 1.00 96.56 115 TYR A O 1
ATOM 890 N N . GLY A 1 116 ? -25.743 -23.968 9.441 1.00 96.31 116 GLY A N 1
ATOM 891 C CA . GLY A 1 116 ? -24.973 -23.638 8.239 1.00 96.31 116 GLY A CA 1
ATOM 892 C C . GLY A 1 116 ? -25.867 -23.017 7.162 1.00 96.31 116 GLY A C 1
ATOM 893 O O . GLY A 1 116 ? -26.914 -23.575 6.863 1.00 96.31 116 GLY A O 1
ATOM 894 N N . LEU A 1 117 ? -25.457 -21.916 6.529 1.00 95.19 117 LEU A N 1
ATOM 895 C CA . LEU A 1 117 ? -26.239 -21.192 5.516 1.00 95.19 117 LEU A CA 1
ATOM 896 C C . LEU A 1 117 ? -25.517 -21.141 4.154 1.00 95.19 117 LEU A C 1
ATOM 898 O O . LEU A 1 117 ? -24.370 -20.695 4.066 1.00 95.19 117 LEU A O 1
ATOM 902 N N . SER A 1 118 ? -26.192 -21.552 3.074 1.00 94.38 118 SER A N 1
ATOM 903 C CA . SER A 1 118 ? -25.682 -21.412 1.697 1.00 94.38 118 SER A CA 1
ATOM 904 C C . SER A 1 118 ? -26.798 -21.300 0.649 1.00 94.38 118 SER A C 1
ATOM 906 O O . SER A 1 118 ? -27.986 -21.319 0.964 1.00 94.38 118 SER A O 1
ATOM 908 N N . ARG A 1 119 ? -26.413 -21.169 -0.628 1.00 93.56 119 ARG A N 1
ATOM 909 C CA . ARG A 1 119 ? -27.339 -21.177 -1.778 1.00 93.56 119 ARG A CA 1
ATOM 910 C C . ARG A 1 119 ? -27.649 -22.581 -2.313 1.00 93.56 119 ARG A C 1
ATOM 912 O O . ARG A 1 119 ? -28.350 -22.692 -3.318 1.00 93.56 119 ARG A O 1
ATOM 919 N N . ASP A 1 120 ? -27.094 -23.636 -1.715 1.00 94.12 120 ASP A N 1
ATOM 920 C CA . ASP A 1 120 ? -27.313 -25.006 -2.181 1.00 94.12 120 ASP A CA 1
ATOM 921 C C . ASP A 1 120 ? -28.747 -25.467 -1.873 1.00 94.12 120 ASP A C 1
ATOM 923 O O . ASP A 1 120 ? -29.345 -25.074 -0.870 1.00 94.12 120 ASP A O 1
ATOM 927 N N . ALA A 1 121 ? -29.312 -26.299 -2.750 1.00 93.38 121 ALA A N 1
ATOM 928 C CA . ALA A 1 121 ? -30.664 -26.830 -2.595 1.00 93.38 121 ALA A CA 1
ATOM 929 C C . ALA A 1 121 ? -30.750 -27.855 -1.448 1.00 93.38 121 ALA A C 1
ATOM 931 O O . ALA A 1 121 ? -29.774 -28.539 -1.133 1.00 93.38 121 ALA A O 1
ATOM 932 N N . THR A 1 122 ? -31.933 -27.991 -0.849 1.00 96.06 122 THR A N 1
ATOM 933 C CA . THR A 1 122 ? -32.196 -28.833 0.333 1.00 96.06 122 THR A CA 1
ATOM 934 C C . THR A 1 122 ? -31.730 -30.283 0.168 1.00 96.06 122 THR A C 1
ATOM 936 O O . THR A 1 122 ? -31.120 -30.834 1.080 1.00 96.06 122 THR A O 1
ATOM 939 N N . ASN A 1 123 ? -31.889 -30.878 -1.018 1.00 90.88 123 ASN A N 1
ATOM 940 C CA . ASN A 1 123 ? -31.382 -32.218 -1.340 1.00 90.88 123 ASN A CA 1
ATOM 941 C C . ASN A 1 123 ? -29.839 -32.330 -1.320 1.00 90.88 123 ASN A C 1
ATOM 943 O O . ASN A 1 123 ? -29.302 -33.336 -0.854 1.00 90.88 123 ASN A O 1
ATOM 947 N N . VAL A 1 124 ? -29.116 -31.301 -1.777 1.00 94.75 124 VAL A N 1
ATOM 948 C CA . VAL A 1 124 ? -27.643 -31.229 -1.703 1.00 94.75 124 VAL A CA 1
ATOM 949 C C . VAL A 1 124 ? -27.195 -31.095 -0.247 1.00 94.75 124 VAL A C 1
ATOM 951 O O . VAL A 1 124 ? -26.238 -31.752 0.169 1.00 94.75 124 VAL A O 1
ATOM 954 N N . LEU A 1 125 ? -27.909 -30.281 0.535 1.00 96.69 125 LEU A N 1
ATOM 955 C CA . LEU A 1 125 ? -27.658 -30.105 1.965 1.00 96.69 125 LEU A CA 1
ATOM 956 C C . LEU A 1 125 ? -27.913 -31.401 2.748 1.00 96.69 125 LEU A C 1
ATOM 958 O O . LEU A 1 125 ? -27.099 -31.756 3.594 1.00 96.69 125 LEU A O 1
ATOM 962 N N . ARG A 1 126 ? -28.976 -32.146 2.421 1.00 96.94 126 ARG A N 1
ATOM 963 C CA . ARG A 1 126 ? -29.345 -33.426 3.053 1.00 96.94 126 ARG A CA 1
ATOM 964 C C . ARG A 1 126 ? -28.236 -34.460 2.892 1.00 96.94 126 ARG A C 1
ATOM 966 O O . ARG A 1 126 ? -27.665 -34.911 3.881 1.00 96.94 126 ARG A O 1
ATOM 973 N N . SER A 1 127 ? -27.831 -34.704 1.645 1.00 92.56 127 SER A N 1
ATOM 974 C CA . SER A 1 127 ? -26.736 -35.624 1.323 1.00 92.56 127 SER A CA 1
ATOM 975 C C . SER A 1 127 ? -25.403 -35.204 1.962 1.00 92.56 127 SER A C 1
ATOM 977 O O . SER A 1 127 ? -24.625 -36.056 2.387 1.00 92.56 127 SER A O 1
ATOM 979 N N . TRP A 1 128 ? -25.121 -33.901 2.083 1.00 97.06 128 TRP A N 1
ATOM 980 C CA . TRP A 1 128 ? -23.903 -33.419 2.746 1.00 97.06 128 TRP A CA 1
ATOM 981 C C . TRP A 1 128 ? -23.962 -33.544 4.280 1.00 97.06 128 TRP A C 1
ATOM 983 O O . TRP A 1 128 ? -22.961 -33.944 4.876 1.00 97.06 128 TRP A O 1
ATOM 993 N N . LYS A 1 129 ? -25.122 -33.283 4.907 1.00 97.50 129 LYS A N 1
ATOM 994 C CA . LYS A 1 129 ? -25.374 -33.498 6.346 1.00 97.50 129 LYS A CA 1
ATOM 995 C C . LYS A 1 129 ? -25.171 -34.961 6.727 1.00 97.50 129 LYS A C 1
ATOM 997 O O . LYS A 1 129 ? -24.435 -35.234 7.671 1.00 97.50 129 LYS A O 1
ATOM 1002 N N . GLU A 1 130 ? -25.746 -35.879 5.952 1.00 95.38 130 GLU A N 1
ATOM 1003 C CA . GLU A 1 130 ? -25.567 -37.329 6.096 1.00 95.38 130 GLU A CA 1
ATOM 1004 C C . GLU A 1 130 ? -24.090 -37.724 5.927 1.00 95.38 130 GLU A C 1
ATOM 1006 O O . GLU A 1 130 ? -23.481 -38.290 6.833 1.00 95.38 130 GLU A O 1
ATOM 1011 N N . LYS A 1 131 ? -23.470 -37.350 4.798 1.00 95.38 131 LYS A N 1
ATOM 1012 C CA . LYS A 1 131 ? -22.085 -37.715 4.445 1.00 95.38 131 LYS A CA 1
ATOM 1013 C C . LYS A 1 131 ? -21.028 -37.192 5.426 1.00 95.38 131 LYS A C 1
ATOM 1015 O O . LYS A 1 131 ? -19.949 -37.771 5.506 1.00 95.38 131 LYS A O 1
ATOM 1020 N N . GLN A 1 132 ? -21.287 -36.081 6.117 1.00 96.12 132 GLN A N 1
ATOM 1021 C CA . GLN A 1 132 ? -20.366 -35.484 7.096 1.00 96.12 132 GLN A CA 1
ATOM 1022 C C . GLN A 1 132 ? -20.819 -35.662 8.555 1.00 96.12 132 GLN A C 1
ATOM 1024 O O . GLN A 1 132 ? -20.137 -35.170 9.458 1.00 96.12 132 GLN A O 1
ATOM 1029 N N . ASN A 1 133 ? -21.932 -36.368 8.787 1.00 95.38 133 ASN A N 1
ATOM 1030 C CA . ASN A 1 133 ? -22.562 -36.569 10.094 1.00 95.38 133 ASN A CA 1
ATOM 1031 C C . ASN A 1 133 ? -22.708 -35.255 10.894 1.00 95.38 133 ASN A C 1
ATOM 1033 O O . ASN A 1 133 ? -22.218 -35.133 12.018 1.00 95.38 133 ASN A O 1
ATOM 1037 N N . LEU A 1 134 ? -23.305 -34.228 10.275 1.00 96.81 134 LEU A N 1
ATOM 1038 C CA . LEU A 1 134 ? -23.466 -32.910 10.900 1.00 96.81 134 LEU A CA 1
ATOM 1039 C C . LEU A 1 134 ? -24.700 -32.913 11.829 1.00 96.81 134 LEU A C 1
ATOM 1041 O O . LEU A 1 134 ? -25.803 -33.171 11.351 1.00 96.81 134 LEU A O 1
ATOM 1045 N N . PRO A 1 135 ? -24.563 -32.611 13.134 1.00 96.56 135 PRO A N 1
ATOM 1046 C CA . PRO A 1 135 ? -25.658 -32.703 14.107 1.00 96.56 135 PRO A CA 1
ATOM 1047 C C . PRO A 1 135 ? -26.605 -31.493 14.079 1.00 96.56 135 PRO A C 1
ATOM 1049 O O . PRO A 1 135 ? -27.683 -31.536 14.662 1.00 96.56 135 PRO A O 1
ATOM 1052 N N . PHE A 1 136 ? -26.211 -30.417 13.398 1.00 96.50 136 PHE A N 1
ATOM 1053 C CA . PHE A 1 136 ? -26.964 -29.174 13.255 1.00 96.50 136 PHE A CA 1
ATOM 1054 C C . PHE A 1 136 ? -27.671 -29.073 11.897 1.00 96.50 136 PHE A C 1
ATOM 10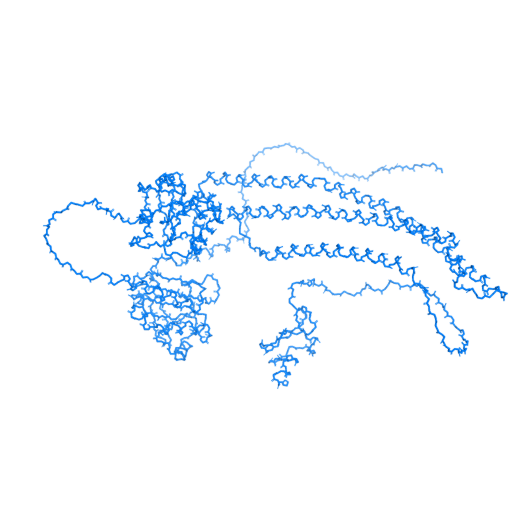56 O O . PHE A 1 136 ? -27.428 -29.869 10.987 1.00 96.50 136 PHE A O 1
ATOM 1063 N N . ASP A 1 137 ? -28.564 -28.097 11.748 1.00 96.69 137 ASP A N 1
ATOM 1064 C CA . ASP A 1 137 ? -29.326 -27.888 10.516 1.00 96.69 137 ASP A CA 1
ATOM 1065 C C . ASP A 1 137 ? -28.614 -26.995 9.495 1.00 96.69 137 ASP A C 1
ATOM 1067 O O . ASP A 1 137 ? -27.773 -26.150 9.813 1.00 96.69 137 ASP A O 1
ATOM 1071 N N . LEU A 1 138 ? -28.963 -27.212 8.229 1.00 97.62 138 LEU A N 1
ATOM 1072 C CA . LEU A 1 138 ? -28.426 -26.507 7.077 1.00 97.62 138 LEU A CA 1
ATOM 1073 C C . LEU A 1 138 ? -29.562 -25.781 6.356 1.00 97.62 138 LEU A C 1
ATOM 1075 O O . LEU A 1 138 ? -30.470 -26.413 5.821 1.00 97.62 138 LEU A O 1
ATOM 1079 N N . ILE A 1 139 ? -29.494 -24.455 6.343 1.00 95.69 139 ILE A N 1
ATOM 1080 C CA . ILE A 1 139 ? -30.492 -23.560 5.765 1.00 95.69 139 ILE A CA 1
ATOM 1081 C C . ILE A 1 139 ? -30.197 -23.365 4.273 1.00 95.69 139 ILE A C 1
ATOM 1083 O O . ILE A 1 139 ? -29.103 -22.934 3.895 1.00 95.69 139 ILE A O 1
ATOM 1087 N N . SER A 1 140 ? -31.197 -23.637 3.434 1.00 95.69 140 SER A N 1
ATOM 1088 C CA . SER A 1 140 ? -31.164 -23.369 1.997 1.00 95.69 140 SER A CA 1
ATOM 1089 C C . SER A 1 140 ? -31.672 -21.955 1.707 1.00 95.69 140 SER A C 1
ATOM 1091 O O . SER A 1 140 ? -32.827 -21.627 1.977 1.00 95.69 140 SER A O 1
ATOM 1093 N N . ASP A 1 141 ? -30.829 -21.116 1.101 1.00 92.38 141 ASP A N 1
ATOM 1094 C CA . ASP A 1 141 ? -31.197 -19.781 0.615 1.00 92.38 141 ASP A CA 1
ATOM 1095 C C . ASP A 1 141 ? -30.795 -19.560 -0.860 1.00 92.38 141 ASP A C 1
ATOM 1097 O O . ASP A 1 141 ? -29.929 -18.731 -1.165 1.00 92.38 141 ASP A O 1
ATOM 1101 N N . PRO A 1 142 ? -31.411 -20.261 -1.839 1.00 88.31 142 PRO A N 1
ATOM 1102 C CA . PRO A 1 142 ? -31.021 -20.150 -3.252 1.00 88.31 142 PRO A CA 1
ATOM 1103 C C . PRO A 1 142 ? -31.191 -18.730 -3.823 1.00 88.31 142 PRO A C 1
ATOM 1105 O O . PRO A 1 142 ? -30.463 -18.322 -4.740 1.00 88.31 142 PRO A O 1
ATOM 1108 N N . LYS A 1 143 ? -32.140 -17.971 -3.250 1.00 85.25 143 LYS A N 1
ATOM 1109 C CA . LYS A 1 143 ? -32.490 -16.578 -3.585 1.00 85.25 143 LYS A CA 1
ATOM 1110 C C . LYS A 1 143 ? -31.574 -15.534 -2.921 1.00 85.25 143 LYS A C 1
ATOM 1112 O O . LYS A 1 143 ? -31.649 -14.358 -3.284 1.00 85.25 143 LYS A O 1
ATOM 1117 N N . SER A 1 144 ? -30.712 -15.947 -1.989 1.00 84.31 144 SER A N 1
ATOM 1118 C CA . SER A 1 144 ? -29.850 -15.070 -1.185 1.00 84.31 144 SER A CA 1
ATOM 1119 C C . SER A 1 144 ? -30.613 -13.984 -0.415 1.00 84.31 144 SER A C 1
ATOM 1121 O O . SER A 1 144 ? -30.181 -12.838 -0.393 1.00 84.31 144 SER A O 1
ATOM 1123 N N . GLN A 1 145 ? -31.758 -14.312 0.181 1.00 82.88 145 GLN A N 1
ATOM 1124 C CA . GLN A 1 145 ? -32.517 -13.402 1.045 1.00 82.88 145 GLN A CA 1
ATOM 1125 C C . GLN A 1 145 ? -31.732 -13.106 2.333 1.00 82.88 145 GLN A C 1
ATOM 1127 O O . GLN A 1 145 ? -31.350 -11.966 2.590 1.00 82.88 145 GLN A O 1
ATOM 1132 N N . LEU A 1 146 ? -31.396 -14.154 3.086 1.00 80.88 146 LEU A N 1
ATOM 1133 C CA . LEU A 1 146 ? -30.663 -14.063 4.346 1.00 80.88 146 LEU A CA 1
ATOM 1134 C C . LEU A 1 146 ? -29.155 -13.871 4.121 1.00 80.88 146 LEU A C 1
ATOM 1136 O O . LEU A 1 146 ? -28.488 -13.175 4.881 1.00 80.88 146 LEU A O 1
ATOM 1140 N N . ILE A 1 147 ? -28.619 -14.418 3.027 1.00 83.38 147 ILE A N 1
ATOM 1141 C CA . ILE A 1 147 ? -27.213 -14.223 2.638 1.00 83.38 147 ILE A CA 1
ATOM 1142 C C . ILE A 1 147 ? -26.921 -12.761 2.250 1.00 83.38 147 ILE A C 1
ATOM 1144 O O . ILE A 1 147 ? -25.807 -12.287 2.463 1.00 83.38 147 ILE A O 1
ATOM 1148 N N . LYS A 1 148 ? -27.901 -12.019 1.708 1.00 78.19 148 LYS A N 1
ATOM 1149 C CA . LYS A 1 148 ? -27.764 -10.564 1.507 1.00 78.19 148 LYS A CA 1
ATOM 1150 C C . LYS A 1 148 ? -27.867 -9.799 2.823 1.00 78.19 148 LYS A C 1
ATOM 1152 O O . LYS A 1 148 ? -27.086 -8.874 3.019 1.00 78.19 148 LYS A O 1
ATOM 1157 N N . TYR A 1 149 ? -28.785 -10.200 3.706 1.00 73.19 149 TYR A N 1
ATOM 1158 C CA . TYR A 1 149 ? -28.959 -9.595 5.029 1.00 73.19 149 TYR A CA 1
ATOM 1159 C C . TYR A 1 149 ? -27.657 -9.652 5.849 1.00 73.19 149 TYR A C 1
ATOM 1161 O O . TYR A 1 149 ? -27.175 -8.621 6.306 1.00 73.19 149 TYR A O 1
ATOM 1169 N N . PHE A 1 150 ? -26.995 -10.814 5.914 1.00 70.00 150 PHE A N 1
ATOM 1170 C CA . PHE A 1 150 ? -25.669 -10.964 6.539 1.00 70.00 150 PHE A CA 1
ATOM 1171 C C . PHE A 1 150 ? -24.481 -10.519 5.653 1.00 70.00 150 PHE A C 1
ATOM 1173 O O . PHE A 1 150 ? -23.356 -10.978 5.842 1.00 70.00 150 PHE A O 1
ATOM 1180 N N . GLY A 1 151 ? -24.709 -9.601 4.707 1.00 53.94 151 GLY A N 1
ATOM 1181 C CA . GLY A 1 151 ? -23.660 -8.792 4.084 1.00 53.94 151 GLY A CA 1
ATOM 1182 C C . GLY A 1 151 ? -22.798 -9.481 3.022 1.00 53.94 151 GLY A C 1
ATOM 1183 O O . GLY A 1 151 ? -21.616 -9.725 3.244 1.00 53.94 151 GLY A O 1
ATOM 1184 N N . SER A 1 152 ? -23.333 -9.651 1.807 1.00 47.66 152 SER A N 1
ATOM 1185 C CA . SER A 1 152 ? -22.500 -9.749 0.593 1.00 47.66 152 SER A CA 1
ATOM 1186 C C . SER A 1 152 ? -22.626 -8.462 -0.241 1.00 47.66 152 SER A C 1
ATOM 1188 O O . SER A 1 152 ? -23.574 -8.338 -1.020 1.00 47.66 152 SER A O 1
ATOM 1190 N N . PRO A 1 153 ? -21.714 -7.479 -0.083 1.00 42.94 153 PRO A N 1
ATOM 1191 C CA . PRO A 1 153 ? -21.785 -6.199 -0.796 1.00 42.94 153 PRO A CA 1
ATOM 1192 C C . PRO A 1 153 ? -21.308 -6.260 -2.259 1.00 42.94 153 PRO A C 1
ATOM 1194 O O . PRO A 1 153 ? -21.479 -5.283 -2.983 1.00 42.94 153 PRO A O 1
ATOM 1197 N N . PHE A 1 154 ? -20.739 -7.384 -2.722 1.00 35.09 154 PHE A N 1
ATOM 1198 C CA . PHE A 1 154 ? -20.191 -7.520 -4.078 1.00 35.09 154 PHE A CA 1
ATOM 1199 C C . PHE A 1 154 ? -20.622 -8.819 -4.782 1.00 35.09 154 PHE A C 1
ATOM 1201 O O . PHE A 1 154 ? -20.027 -9.884 -4.610 1.00 35.09 154 PHE A O 1
ATOM 1208 N N . GLY A 1 155 ? -21.602 -8.696 -5.681 1.00 45.06 155 GLY A N 1
ATOM 1209 C CA . GLY A 1 155 ? -21.877 -9.682 -6.731 1.00 45.06 155 GLY A CA 1
ATOM 1210 C C . GLY A 1 155 ? -22.590 -10.973 -6.300 1.00 45.06 155 GLY A C 1
ATOM 1211 O O . GLY A 1 155 ? -23.159 -11.098 -5.222 1.00 45.06 155 GLY A O 1
ATOM 1212 N N . SER A 1 156 ? -22.608 -11.951 -7.209 1.00 50.78 156 SER A N 1
ATOM 1213 C CA . SER A 1 156 ? -23.458 -13.154 -7.145 1.00 50.78 156 SER A CA 1
ATOM 1214 C C . SER A 1 156 ? -22.915 -14.311 -6.288 1.00 50.78 156 SER A C 1
ATOM 1216 O O . SER A 1 156 ? -23.523 -15.390 -6.256 1.00 50.78 156 SER A O 1
ATOM 1218 N N . LYS A 1 157 ? -21.776 -14.114 -5.612 1.00 65.75 157 LYS A N 1
ATOM 1219 C CA . LYS A 1 157 ? -21.043 -15.147 -4.864 1.00 65.75 157 LYS A CA 1
ATOM 1220 C C . LYS A 1 157 ? -21.303 -15.030 -3.356 1.00 65.75 157 LYS A C 1
ATOM 1222 O O . LYS A 1 157 ? -21.348 -13.934 -2.803 1.00 65.75 157 LYS A O 1
ATOM 1227 N N . VAL A 1 158 ? -21.448 -16.176 -2.691 1.00 80.06 158 VAL A N 1
ATOM 1228 C CA . VAL A 1 158 ? -21.511 -16.264 -1.223 1.00 80.06 158 VAL A CA 1
ATOM 1229 C C . VAL A 1 158 ? -20.084 -16.202 -0.685 1.00 80.06 158 VAL A C 1
ATOM 1231 O O . VAL A 1 158 ? -19.237 -16.988 -1.115 1.00 80.06 158 VAL A O 1
ATOM 1234 N N . GLN A 1 159 ? -19.810 -15.282 0.235 1.00 82.12 159 GLN A N 1
ATOM 1235 C CA . GLN A 1 159 ? -18.526 -15.208 0.936 1.00 82.12 159 GLN A CA 1
ATOM 1236 C C . GLN A 1 159 ? -18.568 -16.079 2.201 1.00 82.12 159 GLN A C 1
ATOM 1238 O O . GLN A 1 159 ? -19.643 -16.353 2.732 1.00 82.12 159 GLN A O 1
ATOM 1243 N N . ARG A 1 160 ? -17.407 -16.545 2.680 1.00 88.62 160 ARG A N 1
ATOM 1244 C CA . ARG A 1 160 ? -17.335 -17.296 3.940 1.00 88.62 160 ARG A CA 1
ATOM 1245 C C . ARG A 1 160 ? -17.360 -16.325 5.116 1.00 88.62 160 ARG A C 1
ATOM 1247 O O . ARG A 1 160 ? -16.503 -15.447 5.202 1.00 88.62 160 ARG A O 1
ATOM 1254 N N . SER A 1 161 ? -18.314 -16.504 6.017 1.00 88.75 161 SER A N 1
ATOM 1255 C CA . SER A 1 161 ? -18.487 -15.672 7.209 1.00 88.75 161 SER A CA 1
ATOM 1256 C C . SER A 1 161 ? -19.121 -16.470 8.346 1.00 88.75 161 SER A C 1
ATOM 1258 O O . SER A 1 161 ? -19.516 -17.626 8.166 1.00 88.75 161 SER A O 1
ATOM 1260 N N . HIS A 1 162 ? -19.217 -15.868 9.525 1.00 93.50 162 HIS A N 1
ATOM 1261 C CA . HIS A 1 162 ? -20.123 -16.328 10.573 1.00 93.50 162 HIS A CA 1
ATOM 1262 C C . HIS A 1 162 ? -20.730 -15.138 11.312 1.00 93.50 162 HIS A C 1
ATOM 1264 O O . HIS A 1 162 ? -20.129 -14.065 11.371 1.00 93.50 162 HIS A O 1
ATOM 1270 N N . VAL A 1 163 ? -21.907 -15.358 11.891 1.00 89.19 163 VAL A N 1
ATOM 1271 C CA . VAL A 1 163 ? -22.584 -14.447 12.813 1.00 89.19 163 VAL A CA 1
ATOM 1272 C C . VAL A 1 163 ? -22.997 -15.218 14.064 1.00 89.19 163 VAL A C 1
ATOM 1274 O O . VAL A 1 163 ? -23.431 -16.369 13.984 1.00 89.19 163 VAL A O 1
ATOM 1277 N N . VAL A 1 164 ? -22.860 -14.579 15.219 1.00 90.94 164 VAL A N 1
ATOM 1278 C CA . VAL A 1 164 ? -23.380 -15.038 16.504 1.00 90.94 164 VAL A CA 1
ATOM 1279 C C . VAL A 1 164 ? -24.450 -14.053 16.954 1.00 90.94 164 VAL A C 1
ATOM 1281 O O . VAL A 1 164 ? -24.202 -12.851 17.040 1.00 90.94 164 VAL A O 1
ATOM 1284 N N . ILE A 1 165 ? -25.645 -14.559 17.232 1.00 85.44 165 ILE A N 1
ATOM 1285 C CA . ILE A 1 165 ? -26.821 -13.795 17.652 1.00 85.44 165 ILE A CA 1
ATOM 1286 C C . ILE A 1 165 ? -27.180 -14.263 19.062 1.00 85.44 165 ILE A C 1
ATOM 1288 O O . ILE A 1 165 ? -27.252 -15.462 19.320 1.00 85.44 165 ILE A O 1
ATOM 1292 N N . LEU A 1 166 ? -27.381 -13.337 19.990 1.00 85.50 166 LEU A N 1
ATOM 1293 C CA . LEU A 1 166 ? -27.820 -13.638 21.351 1.00 85.50 166 LEU A CA 1
ATOM 1294 C C . LEU A 1 166 ? -29.354 -13.660 21.435 1.00 85.50 166 LEU A C 1
ATOM 1296 O O . LEU A 1 166 ? -30.034 -12.992 20.658 1.00 85.50 166 LEU A O 1
ATOM 1300 N N . LYS A 1 167 ? -29.898 -14.348 22.448 1.00 83.50 167 LYS A N 1
ATOM 1301 C CA . LYS A 1 167 ? -31.346 -14.514 22.731 1.00 83.50 167 LYS A CA 1
ATOM 1302 C C . LYS A 1 167 ? -32.192 -13.229 22.830 1.00 83.50 167 LYS A C 1
ATOM 1304 O O . LYS A 1 167 ? -33.408 -13.294 22.971 1.00 83.50 167 LYS A O 1
ATOM 1309 N N . ASN A 1 168 ? -31.554 -12.060 22.847 1.00 73.44 168 ASN A N 1
ATOM 1310 C CA . ASN A 1 168 ? -32.181 -10.735 22.839 1.00 73.44 168 ASN A CA 1
ATOM 1311 C C . ASN A 1 168 ? -32.246 -10.118 21.424 1.00 73.44 168 ASN A C 1
ATOM 1313 O O . ASN A 1 168 ? -32.503 -8.923 21.292 1.00 73.44 168 ASN A O 1
ATOM 1317 N N . GLY A 1 169 ? -31.947 -10.897 20.379 1.00 68.94 169 GLY A N 1
ATOM 1318 C CA . GLY A 1 169 ? -31.890 -10.452 18.988 1.00 68.94 169 GLY A CA 1
ATOM 1319 C C . GLY A 1 169 ? -30.653 -9.626 18.618 1.00 68.94 169 GLY A C 1
ATOM 1320 O O . GLY A 1 169 ? -30.577 -9.154 17.487 1.00 68.94 169 GLY A O 1
ATOM 1321 N N . SER A 1 170 ? -29.688 -9.427 19.528 1.00 74.50 170 SER A N 1
ATOM 1322 C CA . SER A 1 170 ? -28.472 -8.655 19.234 1.00 74.50 170 SER A CA 1
ATOM 1323 C C . SER A 1 170 ? -27.355 -9.526 18.657 1.00 74.50 170 SER A C 1
ATOM 1325 O O . SER A 1 170 ? -27.127 -10.648 19.107 1.00 74.50 170 SER A O 1
ATOM 1327 N N . VAL A 1 171 ? -26.637 -8.995 17.665 1.00 78.88 171 VAL A N 1
ATOM 1328 C CA . VAL A 1 171 ? -25.418 -9.614 17.126 1.00 78.88 171 VAL A CA 1
ATOM 1329 C C . VAL A 1 171 ? -24.278 -9.426 18.127 1.00 78.88 171 VAL A C 1
ATOM 1331 O O . VAL A 1 171 ? -23.967 -8.295 18.499 1.00 78.88 171 VAL A O 1
ATOM 1334 N N . GLY A 1 172 ? -23.685 -10.536 18.564 1.00 76.62 172 GLY A N 1
ATOM 1335 C CA . GLY A 1 172 ? -22.617 -10.585 19.564 1.00 76.62 172 GLY A CA 1
ATOM 1336 C C . GLY A 1 172 ? -21.203 -10.670 18.981 1.00 76.62 172 GLY A C 1
ATOM 1337 O O . GLY A 1 172 ? -20.290 -10.040 19.500 1.00 76.62 172 GLY A O 1
ATOM 1338 N N . GLU A 1 173 ? -21.040 -11.411 17.885 1.00 84.81 173 GLU A N 1
ATOM 1339 C CA . GLU A 1 173 ? -19.794 -11.583 17.122 1.00 84.81 173 GLU A CA 1
ATOM 1340 C C . GLU A 1 173 ? -20.180 -11.727 15.642 1.00 84.81 173 GLU A C 1
ATOM 1342 O O . GLU A 1 173 ? -21.177 -12.376 15.316 1.00 84.81 173 GLU A O 1
ATOM 1347 N N . PHE A 1 174 ? -19.435 -11.103 14.730 1.00 86.38 174 PHE A N 1
ATOM 1348 C CA . PHE A 1 174 ? -19.701 -11.175 13.292 1.00 86.38 174 PHE A CA 1
ATOM 1349 C C . PHE A 1 174 ? -18.423 -10.932 12.498 1.00 86.38 174 PHE A C 1
ATOM 1351 O O . PHE A 1 174 ? -17.764 -9.912 12.687 1.00 86.38 174 PHE A O 1
ATOM 1358 N N . GLN A 1 175 ? -18.104 -11.839 11.573 1.00 79.25 175 GLN A N 1
ATOM 1359 C CA . GLN A 1 175 ? -16.875 -11.752 10.792 1.00 79.25 175 GLN A CA 1
ATOM 1360 C C . GLN A 1 175 ? -17.090 -12.170 9.335 1.00 79.25 175 GLN A C 1
ATOM 1362 O O . GLN A 1 175 ? -17.413 -13.323 9.036 1.00 79.25 175 GLN A O 1
ATOM 1367 N N . LEU A 1 176 ? -16.842 -11.228 8.421 1.00 82.31 176 LEU A N 1
ATOM 1368 C CA . LEU A 1 176 ? -16.773 -11.457 6.976 1.00 82.31 176 LEU A CA 1
ATOM 1369 C C . LEU A 1 176 ? -15.390 -11.982 6.548 1.00 82.31 176 LEU A C 1
ATOM 1371 O O . LEU A 1 176 ? -14.398 -11.771 7.242 1.00 82.31 176 LEU A O 1
ATOM 1375 N N . GLN A 1 177 ? -15.346 -12.657 5.393 1.00 81.81 177 GLN A N 1
ATOM 1376 C CA . GLN A 1 177 ? -14.138 -13.148 4.700 1.00 81.81 177 GLN A CA 1
ATOM 1377 C C . GLN A 1 177 ? -13.142 -13.927 5.580 1.00 81.81 177 GLN A C 1
ATOM 1379 O O . GLN A 1 177 ? -11.931 -13.725 5.529 1.00 81.81 177 GLN A O 1
ATOM 1384 N N . ILE A 1 178 ? -13.654 -14.863 6.377 1.00 83.88 178 ILE A N 1
ATOM 1385 C CA . ILE A 1 178 ? -12.845 -15.675 7.296 1.00 83.88 178 ILE A CA 1
ATOM 1386 C C . ILE A 1 178 ? -12.376 -17.002 6.670 1.00 83.88 178 ILE A C 1
ATOM 1388 O O . ILE A 1 178 ? -12.965 -17.488 5.703 1.00 83.88 178 ILE A O 1
ATOM 1392 N N . THR A 1 179 ? -11.331 -17.624 7.229 1.00 85.12 179 THR A N 1
ATOM 1393 C CA . THR A 1 179 ? -10.915 -19.000 6.886 1.00 85.12 179 THR A CA 1
ATOM 1394 C C . THR A 1 179 ? -11.796 -20.045 7.600 1.00 85.12 179 THR A C 1
ATOM 1396 O O . THR A 1 179 ? -12.479 -19.709 8.573 1.00 85.12 179 THR A O 1
ATOM 1399 N N . PRO A 1 180 ? -11.818 -21.320 7.155 1.00 81.06 180 PRO A N 1
ATOM 1400 C CA . PRO A 1 180 ? -12.604 -22.376 7.803 1.00 81.06 180 PRO A CA 1
ATOM 1401 C C . PRO A 1 180 ? -12.336 -22.544 9.306 1.00 81.06 180 PRO A C 1
ATOM 1403 O O . PRO A 1 180 ? -13.262 -22.812 10.062 1.00 81.06 180 PRO A O 1
ATOM 1406 N N . GLU A 1 181 ? -11.079 -22.393 9.720 1.00 88.06 181 GLU A N 1
ATOM 1407 C CA . GLU A 1 181 ? -10.570 -22.694 11.062 1.00 88.06 181 GLU A CA 1
ATOM 1408 C C . GLU A 1 181 ? -10.820 -21.525 12.012 1.00 88.06 181 GLU A C 1
ATOM 1410 O O . GLU A 1 181 ? -11.491 -21.691 13.031 1.00 88.06 181 GLU A O 1
ATOM 1415 N N . LYS A 1 182 ? -10.383 -20.318 11.617 1.00 83.31 182 LYS A N 1
ATOM 1416 C CA . LYS A 1 182 ? -10.613 -19.085 12.384 1.00 83.31 182 LYS A CA 1
ATOM 1417 C C . LYS A 1 182 ? -12.106 -18.850 12.635 1.00 83.31 182 LYS A C 1
ATOM 1419 O O . LYS A 1 182 ? -12.481 -18.288 13.660 1.00 83.31 182 LYS A O 1
ATOM 1424 N N . SER A 1 183 ? -12.972 -19.296 11.716 1.00 90.69 183 SER A N 1
ATOM 1425 C CA . SER A 1 183 ? -14.428 -19.194 11.869 1.00 90.69 183 SER A CA 1
ATOM 1426 C C . SER A 1 183 ? -14.972 -19.995 13.048 1.00 90.69 183 SER A C 1
ATOM 1428 O O . SER A 1 183 ? -16.019 -19.628 13.569 1.00 90.69 183 SER A O 1
ATOM 1430 N N . VAL A 1 184 ? -14.322 -21.096 13.415 1.00 93.19 184 VAL A N 1
ATOM 1431 C CA . VAL A 1 184 ? -14.724 -21.958 14.533 1.00 93.19 184 VAL A CA 1
ATOM 1432 C C . VAL A 1 184 ? -14.047 -21.462 15.812 1.00 93.19 184 VAL A C 1
ATOM 1434 O O . VAL A 1 184 ? -14.708 -21.285 16.830 1.00 93.19 184 VAL A O 1
ATOM 1437 N N . GLU A 1 185 ? -12.758 -21.128 15.723 1.00 92.00 185 GLU A N 1
ATOM 1438 C CA . GLU A 1 185 ? -11.949 -20.547 16.802 1.00 92.00 185 GLU A CA 1
ATOM 1439 C C . GLU A 1 185 ? -12.578 -19.281 17.414 1.00 92.00 185 GLU A C 1
ATOM 1441 O O . GLU A 1 185 ? -12.784 -19.230 18.628 1.00 92.00 185 GLU A O 1
ATOM 1446 N N . ARG A 1 186 ? -12.946 -18.282 16.592 1.00 90.44 186 ARG A N 1
ATOM 1447 C CA . ARG A 1 186 ? -13.549 -17.023 17.075 1.00 90.44 186 ARG A CA 1
ATOM 1448 C C . ARG A 1 186 ? -14.882 -17.246 17.784 1.00 90.44 186 ARG A C 1
ATOM 1450 O O . ARG A 1 186 ? -15.086 -16.701 18.866 1.00 90.44 186 ARG A O 1
ATOM 1457 N N . VAL A 1 187 ? -15.756 -18.083 17.219 1.00 94.19 187 VAL A N 1
ATOM 1458 C CA . VAL A 1 187 ? -17.051 -18.410 17.835 1.00 94.19 187 VAL A CA 1
ATOM 1459 C C . VAL A 1 187 ? -16.850 -19.112 19.176 1.00 94.19 187 VAL A C 1
ATOM 1461 O O . VAL A 1 187 ? -17.504 -18.750 20.147 1.00 94.19 187 VAL A O 1
ATOM 1464 N N . LEU A 1 188 ? -15.933 -20.079 19.267 1.00 93.88 188 LEU A N 1
ATOM 1465 C CA . LEU A 1 188 ? -15.671 -20.784 20.524 1.00 93.88 188 LEU A CA 1
ATOM 1466 C C . LEU A 1 188 ? -15.066 -19.867 21.587 1.00 93.88 188 LEU A C 1
ATOM 1468 O O . LEU A 1 188 ? -15.471 -19.955 22.744 1.00 93.88 188 LEU A O 1
ATOM 1472 N N . LYS A 1 189 ? -14.160 -18.955 21.208 1.00 90.81 189 LYS A N 1
ATOM 1473 C CA . LYS A 1 189 ? -13.661 -17.912 22.114 1.00 90.81 189 LYS A CA 1
ATOM 1474 C C . LYS A 1 189 ? -14.822 -17.066 22.650 1.00 90.81 189 LYS A C 1
ATOM 1476 O O . LYS A 1 189 ? -15.031 -17.031 23.857 1.00 90.81 189 LYS A O 1
ATOM 1481 N N . TYR A 1 190 ? -15.626 -16.483 21.760 1.00 90.31 190 TYR A N 1
ATOM 1482 C CA . TYR A 1 190 ? -16.772 -15.650 22.131 1.00 90.31 190 TYR A CA 1
ATOM 1483 C C . TYR A 1 190 ? -17.766 -16.378 23.056 1.00 90.31 190 TYR A C 1
ATOM 1485 O O . TYR A 1 190 ? -18.215 -15.836 24.064 1.00 90.31 190 TYR A O 1
ATOM 1493 N N . VAL A 1 191 ? -18.086 -17.637 22.745 1.00 90.69 191 VAL A N 1
ATOM 1494 C CA . VAL A 1 191 ? -19.008 -18.461 23.539 1.00 90.69 191 VAL A CA 1
ATOM 1495 C C . VAL A 1 191 ? -18.432 -18.797 24.923 1.00 90.69 191 VAL A C 1
ATOM 1497 O O . VAL A 1 191 ? -19.175 -18.800 25.909 1.00 90.69 191 VAL A O 1
ATOM 1500 N N . ASN A 1 192 ? -17.119 -19.012 25.040 1.00 87.62 192 ASN A N 1
ATOM 1501 C CA . ASN A 1 192 ? -16.457 -19.170 26.338 1.00 87.62 192 ASN A CA 1
ATOM 1502 C C . ASN A 1 192 ? -16.516 -17.866 27.155 1.00 87.62 192 ASN A C 1
ATOM 1504 O O . ASN A 1 192 ? -16.937 -17.891 28.311 1.00 87.62 192 ASN A O 1
ATOM 1508 N N . ASP A 1 193 ? -16.189 -16.724 26.547 1.00 80.88 193 ASP A N 1
ATOM 1509 C CA . ASP A 1 193 ? -16.184 -15.412 27.212 1.00 80.88 193 ASP A CA 1
ATOM 1510 C C . ASP A 1 193 ? -17.589 -15.047 27.767 1.00 80.88 193 ASP A C 1
ATOM 1512 O O . ASP A 1 193 ? -17.734 -14.590 28.908 1.00 80.88 193 ASP A O 1
ATOM 1516 N N . VAL A 1 194 ? -18.655 -15.348 27.010 1.00 81.94 194 VAL A N 1
ATOM 1517 C CA . VAL A 1 194 ? -20.060 -15.150 27.429 1.00 81.94 194 VAL A CA 1
ATOM 1518 C C . VAL A 1 194 ? -20.528 -16.169 28.485 1.00 81.94 194 VAL A C 1
ATOM 1520 O O . VAL A 1 194 ? -21.333 -15.833 29.354 1.00 81.94 194 VAL A O 1
ATOM 1523 N N . THR A 1 195 ? -20.038 -17.413 28.467 1.00 76.44 195 THR A N 1
ATOM 1524 C CA . THR A 1 195 ? -20.448 -18.426 29.467 1.00 76.44 195 THR A CA 1
ATOM 1525 C C . THR A 1 195 ? -19.722 -18.324 30.805 1.00 76.44 195 THR A C 1
ATOM 1527 O O . THR A 1 195 ? -20.261 -18.791 31.811 1.00 76.44 195 THR A O 1
ATOM 1530 N N . MET A 1 196 ? -18.536 -17.711 30.851 1.00 67.12 196 MET A N 1
ATOM 1531 C CA . MET A 1 196 ? -17.833 -17.451 32.114 1.00 67.12 196 MET A CA 1
ATOM 1532 C C . MET A 1 196 ? -18.414 -16.245 32.857 1.00 67.12 196 MET A C 1
ATOM 1534 O O . MET A 1 196 ? -18.582 -16.303 34.074 1.00 67.12 196 MET A O 1
ATOM 1538 N N . THR A 1 197 ? -18.800 -15.191 32.134 1.00 52.56 197 THR A N 1
ATOM 1539 C CA . THR A 1 197 ? -19.451 -14.004 32.717 1.00 52.56 197 THR A CA 1
ATOM 1540 C C . THR A 1 197 ? -20.835 -14.324 33.296 1.00 52.56 197 THR A C 1
ATOM 1542 O O . THR A 1 197 ? -21.150 -13.900 34.405 1.00 52.56 197 THR A O 1
ATOM 1545 N N . GLY A 1 198 ? -21.632 -15.162 32.625 1.00 44.91 198 GLY A N 1
ATOM 1546 C CA . GLY A 1 198 ? -22.978 -15.544 33.083 1.00 44.91 198 GLY A CA 1
ATOM 1547 C C . GLY A 1 198 ? -23.064 -16.455 34.323 1.00 44.91 198 GLY A C 1
ATOM 1548 O O . GLY A 1 198 ? -24.168 -16.853 34.685 1.00 44.91 198 GLY A O 1
ATOM 1549 N N . LYS A 1 199 ? -21.944 -16.829 34.965 1.00 38.84 199 LYS A N 1
ATOM 1550 C CA . LYS A 1 199 ? -21.916 -17.792 36.090 1.00 38.84 199 LYS A CA 1
ATOM 1551 C C . LYS A 1 199 ? -21.795 -17.186 37.493 1.00 38.84 199 LYS A C 1
ATOM 1553 O O . LYS A 1 199 ? -21.804 -17.947 38.457 1.00 38.84 199 LYS A O 1
ATOM 1558 N N . GLN A 1 200 ? -21.684 -15.863 37.633 1.00 38.09 200 GLN A N 1
ATOM 1559 C CA . GLN A 1 200 ? -21.533 -15.216 38.949 1.00 38.09 200 GLN A CA 1
ATOM 1560 C C . GLN A 1 200 ? -22.841 -14.653 39.546 1.00 38.09 200 GLN A C 1
ATOM 1562 O O . GLN A 1 200 ? -22.881 -14.363 40.738 1.00 38.09 200 GLN A O 1
ATOM 1567 N N . GLU A 1 201 ? -23.935 -14.567 38.782 1.00 32.44 201 GLU A N 1
ATOM 1568 C CA . GLU A 1 201 ? -25.212 -13.983 39.240 1.00 32.44 201 GLU A CA 1
ATOM 1569 C C . GLU A 1 201 ? -26.201 -15.004 39.851 1.00 32.44 201 GLU A C 1
ATOM 1571 O O . GLU A 1 201 ? -27.360 -15.083 39.440 1.00 32.44 201 GLU A O 1
ATOM 1576 N N . SER A 1 202 ? -25.791 -15.784 40.863 1.00 26.72 202 SER A N 1
ATOM 1577 C CA . SER A 1 202 ? -26.766 -16.520 41.697 1.00 26.72 202 SER A CA 1
ATOM 1578 C C . SER A 1 202 ? -26.259 -16.942 43.086 1.00 26.72 202 SER A C 1
ATOM 1580 O O . SER A 1 202 ? -25.582 -17.960 43.204 1.00 26.72 202 SER A O 1
ATOM 1582 N N . VAL A 1 203 ? -26.663 -16.213 44.136 1.00 29.02 203 VAL A N 1
ATOM 1583 C CA . VAL A 1 203 ? -27.061 -16.686 45.490 1.00 29.02 203 VAL A CA 1
ATOM 1584 C C . VAL A 1 203 ? -27.482 -15.459 46.327 1.00 29.02 203 VAL A C 1
ATOM 1586 O O . VAL A 1 203 ? -27.075 -14.339 46.032 1.00 29.02 203 VAL A O 1
ATOM 1589 N N . GLN A 1 204 ? -28.366 -15.643 47.314 1.00 28.62 204 GLN A N 1
ATOM 1590 C CA . GLN A 1 204 ? -29.044 -14.559 48.044 1.00 28.62 204 GLN A CA 1
ATOM 1591 C C . GLN A 1 204 ? -28.453 -14.283 49.443 1.00 28.62 204 GLN A C 1
ATOM 1593 O O . GLN A 1 204 ? -27.836 -15.149 50.059 1.00 28.62 204 GLN A O 1
ATOM 1598 N N . SER A 1 205 ? -28.705 -13.070 49.947 1.00 23.53 205 SER A N 1
ATOM 1599 C CA . SER A 1 205 ? -28.489 -12.596 51.328 1.00 23.53 205 SER A CA 1
ATOM 1600 C C . SER A 1 205 ? -29.276 -13.439 52.366 1.00 23.53 205 SER A C 1
ATOM 1602 O O . SER A 1 205 ? -30.249 -14.081 51.960 1.00 23.53 205 SER A O 1
ATOM 1604 N N . PRO A 1 206 ? -28.968 -13.409 53.695 1.00 35.16 206 PRO A N 1
ATOM 1605 C CA . PRO A 1 206 ? -29.215 -12.187 54.489 1.00 35.16 206 PRO A CA 1
ATOM 1606 C C . PRO A 1 206 ? -28.379 -11.917 55.781 1.00 35.16 206 PRO A C 1
ATOM 1608 O O . PRO A 1 206 ? -27.844 -12.809 56.428 1.00 35.16 206 PRO A O 1
ATOM 1611 N N . THR A 1 207 ? -28.463 -10.651 56.222 1.00 23.81 207 THR A N 1
ATOM 1612 C CA . THR A 1 207 ? -28.534 -10.142 57.622 1.00 23.81 207 THR A CA 1
ATOM 1613 C C . THR A 1 207 ? -27.356 -10.150 58.626 1.00 23.81 207 THR A C 1
ATOM 1615 O O . THR A 1 207 ? -26.942 -11.186 59.128 1.00 23.81 207 THR A O 1
ATOM 1618 N N . HIS A 1 208 ? -27.110 -8.920 59.111 1.00 26.38 208 HIS A N 1
ATOM 1619 C CA . HIS A 1 208 ? -26.977 -8.457 60.511 1.00 26.38 208 HIS A CA 1
ATOM 1620 C C . HIS A 1 208 ? -25.613 -8.195 61.197 1.00 26.38 208 HIS A C 1
ATOM 1622 O O . HIS A 1 208 ? -24.664 -8.964 61.144 1.00 26.38 208 HIS A O 1
ATOM 1628 N N . ASP A 1 209 ? -25.671 -7.073 61.928 1.00 22.41 209 ASP A N 1
ATOM 1629 C CA . ASP A 1 209 ? -24.904 -6.568 63.073 1.00 22.41 209 ASP A CA 1
ATOM 1630 C C . ASP A 1 209 ? -23.462 -6.051 62.927 1.00 22.41 209 ASP A C 1
ATOM 1632 O O . ASP A 1 209 ? -22.487 -6.748 62.665 1.00 22.41 209 ASP A O 1
ATOM 1636 N N . ALA A 1 210 ? -23.363 -4.746 63.193 1.00 27.69 210 ALA A N 1
ATOM 1637 C CA . ALA A 1 210 ? -22.178 -3.914 63.109 1.00 27.69 210 ALA A CA 1
ATOM 1638 C C . ALA A 1 210 ? -21.278 -3.978 64.353 1.00 27.69 210 ALA A C 1
ATOM 1640 O O . ALA A 1 210 ? -21.746 -4.160 65.481 1.00 27.69 210 ALA A O 1
ATOM 1641 N N . LYS A 1 211 ? -20.016 -3.583 64.151 1.00 26.17 211 LYS A N 1
ATOM 1642 C CA . LYS A 1 211 ? -19.372 -2.520 64.941 1.00 26.17 211 LYS A CA 1
ATOM 1643 C C . LYS A 1 211 ? -18.269 -1.841 64.128 1.00 26.17 211 LYS A C 1
ATOM 1645 O O . LYS A 1 211 ? -17.768 -2.414 63.168 1.00 26.17 211 LYS A O 1
ATOM 1650 N N . HIS A 1 212 ? -17.962 -0.598 64.488 1.00 29.48 212 HIS A N 1
ATOM 1651 C CA . HIS A 1 212 ? -16.913 0.193 63.846 1.00 29.48 212 HIS A CA 1
ATOM 1652 C C . HIS A 1 212 ? -15.525 -0.246 64.313 1.00 29.48 212 HIS A C 1
ATOM 1654 O O . HIS A 1 212 ? -15.317 -0.422 65.512 1.00 29.48 212 HIS A O 1
ATOM 1660 N N . GLU A 1 213 ? -14.575 -0.268 63.383 1.00 25.14 213 GLU A N 1
ATOM 1661 C CA . GLU A 1 213 ? -13.165 0.003 63.660 1.00 25.14 213 GLU A CA 1
ATOM 1662 C C . GLU A 1 213 ? -12.608 0.891 62.531 1.00 25.14 213 GLU A C 1
ATOM 1664 O O . GLU A 1 213 ? -13.237 1.042 61.480 1.00 25.14 213 GLU A O 1
ATOM 1669 N N . GLU A 1 214 ? -11.515 1.599 62.799 1.00 34.97 214 GLU A N 1
ATOM 1670 C CA . GLU A 1 214 ? -11.123 2.812 62.076 1.00 34.97 214 GLU A CA 1
ATOM 1671 C C . GLU A 1 214 ? -10.260 2.498 60.840 1.00 34.97 214 GLU A C 1
ATOM 1673 O O . GLU A 1 214 ? -9.128 2.032 60.962 1.00 34.97 214 GLU A O 1
ATOM 1678 N N . THR A 1 215 ? -10.782 2.752 59.633 1.00 23.39 215 THR A N 1
ATOM 1679 C CA . THR A 1 215 ? -10.076 2.488 58.364 1.00 23.39 215 THR A CA 1
ATOM 1680 C C . THR A 1 215 ? -10.138 3.661 57.383 1.00 23.39 215 THR A C 1
ATOM 1682 O O . THR A 1 215 ? -11.066 4.468 57.404 1.00 23.39 215 THR A O 1
ATOM 1685 N N . SER A 1 216 ? -9.131 3.727 56.506 1.00 25.09 216 SER A N 1
ATOM 1686 C CA . SER A 1 216 ? -8.948 4.717 55.432 1.00 25.09 216 SER A CA 1
ATOM 1687 C C . SER A 1 216 ? -10.193 4.930 54.554 1.00 25.09 216 SER A C 1
ATOM 1689 O O . SER A 1 216 ? -10.954 3.980 54.369 1.00 25.09 216 SER A O 1
ATOM 1691 N N . PRO A 1 217 ? -10.379 6.126 53.952 1.00 29.08 217 PRO A N 1
ATOM 1692 C CA . PRO A 1 217 ? -11.543 6.420 53.117 1.00 29.08 217 PRO A CA 1
ATOM 1693 C C . PRO A 1 217 ? -11.658 5.432 51.952 1.00 29.08 217 PRO A C 1
ATOM 1695 O O . PRO A 1 217 ? -10.818 5.409 51.055 1.00 29.08 217 PRO A O 1
ATOM 1698 N N . THR A 1 218 ? -12.712 4.619 51.975 1.00 26.75 218 THR A N 1
ATOM 1699 C CA . THR A 1 218 ? -13.034 3.670 50.910 1.00 26.75 218 THR A CA 1
ATOM 1700 C C . THR A 1 218 ? -13.314 4.430 49.615 1.00 26.75 218 THR A C 1
ATOM 1702 O O . THR A 1 218 ? -14.239 5.243 49.580 1.00 26.75 218 THR A O 1
ATOM 1705 N N . GLU A 1 219 ? -12.547 4.161 48.552 1.00 33.09 219 GLU A N 1
ATOM 1706 C CA . GLU A 1 219 ? -12.841 4.704 47.221 1.00 33.09 219 GLU A CA 1
ATOM 1707 C C . GLU A 1 219 ? -14.276 4.348 46.817 1.00 33.09 219 GLU A C 1
ATOM 1709 O O . GLU A 1 219 ? -14.638 3.174 46.695 1.00 33.09 219 GLU A O 1
ATOM 1714 N N . VAL A 1 220 ? -15.092 5.372 46.566 1.00 28.48 220 VAL A N 1
ATOM 1715 C CA . VAL A 1 220 ? -16.338 5.197 45.824 1.00 28.48 220 VAL A CA 1
ATOM 1716 C C . VAL A 1 220 ? -15.935 4.923 44.381 1.00 28.48 220 VAL A C 1
ATOM 1718 O O . VAL A 1 220 ? -15.523 5.836 43.670 1.00 28.48 220 VAL A O 1
ATOM 1721 N N . ILE A 1 221 ? -16.027 3.662 43.957 1.00 36.91 221 ILE A N 1
ATOM 1722 C CA . ILE A 1 221 ? -15.810 3.289 42.558 1.00 36.91 221 ILE A CA 1
ATOM 1723 C C . ILE A 1 221 ? -16.978 3.858 41.747 1.00 36.91 221 ILE A C 1
ATOM 1725 O O . ILE A 1 221 ? -18.046 3.248 41.652 1.00 36.91 221 ILE A O 1
ATOM 1729 N N . GLU A 1 222 ? -16.783 5.055 41.194 1.00 45.97 222 GLU A N 1
ATOM 1730 C CA . GLU A 1 222 ? -17.687 5.619 40.196 1.00 45.97 222 GLU A CA 1
ATOM 1731 C C . GLU A 1 222 ? -17.794 4.654 39.000 1.00 45.97 222 GLU A C 1
ATOM 1733 O O . GLU A 1 222 ? -16.798 4.032 38.611 1.00 45.97 222 GLU A O 1
ATOM 1738 N N . PRO A 1 223 ? -18.988 4.483 38.403 1.00 53.03 223 PRO A N 1
ATOM 1739 C CA . PRO A 1 223 ? -19.148 3.596 37.258 1.00 53.03 223 PRO A CA 1
ATOM 1740 C C . PRO A 1 223 ? -18.283 4.089 36.082 1.00 53.03 223 PRO A C 1
ATOM 1742 O O . PRO A 1 223 ? -18.276 5.294 35.814 1.00 53.03 223 PRO A O 1
ATOM 1745 N N . PRO A 1 224 ? -17.594 3.191 35.345 1.00 66.69 224 PRO A N 1
ATOM 1746 C CA . PRO A 1 224 ? -16.732 3.583 34.236 1.00 66.69 224 PRO A CA 1
ATOM 1747 C C . PRO A 1 224 ? -17.426 4.491 33.220 1.00 66.69 224 PRO A C 1
ATOM 1749 O O . PRO A 1 224 ? -18.586 4.266 32.860 1.00 66.69 224 PRO A O 1
ATOM 1752 N N . VAL A 1 225 ? -16.694 5.493 32.730 1.00 76.75 225 VAL A N 1
ATOM 1753 C CA . VAL A 1 225 ? -17.227 6.548 31.866 1.00 76.75 225 VAL A CA 1
ATOM 1754 C C . VAL A 1 225 ? -17.892 5.957 30.621 1.00 76.75 225 VAL A C 1
ATOM 1756 O O . VAL A 1 225 ? -17.363 5.057 29.966 1.00 76.75 225 VAL A O 1
ATOM 1759 N N . ALA A 1 226 ? -19.090 6.447 30.304 1.00 74.06 226 ALA A N 1
ATOM 1760 C CA . ALA A 1 226 ? -19.914 5.916 29.225 1.00 74.06 226 ALA A CA 1
ATOM 1761 C C . ALA A 1 226 ? -19.746 6.727 27.932 1.00 74.06 226 ALA A C 1
ATOM 1763 O O . ALA A 1 226 ? -19.616 7.955 27.968 1.00 74.06 226 ALA A O 1
ATOM 1764 N N . ILE A 1 227 ? -19.834 6.062 26.776 1.00 72.12 227 ILE A N 1
ATOM 1765 C CA . ILE A 1 227 ? -19.897 6.739 25.471 1.00 72.12 227 ILE A CA 1
ATOM 1766 C C . ILE A 1 227 ? -21.077 7.724 25.470 1.00 72.12 227 ILE A C 1
ATOM 1768 O O . ILE A 1 227 ? -22.202 7.367 25.818 1.00 72.12 227 ILE A O 1
ATOM 1772 N N . GLY A 1 228 ? -20.815 8.969 25.074 1.00 63.28 228 GLY A N 1
ATOM 1773 C CA . GLY A 1 228 ? -21.778 10.069 25.058 1.00 63.28 228 GLY A CA 1
ATOM 1774 C C . GLY A 1 228 ? -21.799 10.929 26.326 1.00 63.28 228 GLY A C 1
ATOM 1775 O O . GLY A 1 228 ? -22.352 12.028 26.275 1.00 63.28 228 GLY A O 1
ATOM 1776 N N . SER A 1 229 ? -21.186 10.482 27.428 1.00 75.06 229 SER A N 1
ATOM 1777 C CA . SER A 1 229 ? -21.031 11.294 28.644 1.00 75.06 229 SER A CA 1
ATOM 1778 C C . SER A 1 229 ? -19.897 12.324 28.514 1.00 75.06 229 SER A C 1
ATOM 1780 O O . SER A 1 229 ? -19.052 12.241 27.618 1.00 75.06 229 SER A O 1
ATOM 1782 N N . SER A 1 230 ? -19.896 13.324 29.399 1.00 80.75 230 SER A N 1
ATOM 1783 C CA . SER A 1 230 ? -18.809 14.300 29.503 1.00 80.75 230 SER A CA 1
ATOM 1784 C C . SER A 1 230 ? -17.859 13.872 30.613 1.00 80.75 230 SER A C 1
ATOM 1786 O O . SER A 1 230 ? -18.274 13.758 31.763 1.00 80.75 230 SER A O 1
ATOM 1788 N N . ALA A 1 231 ? -16.593 13.659 30.276 1.00 78.50 231 ALA A N 1
ATOM 1789 C CA . ALA A 1 231 ? -15.543 13.413 31.243 1.00 78.50 231 ALA A CA 1
ATOM 1790 C C . ALA A 1 231 ? -15.210 14.708 32.003 1.00 78.50 231 ALA A C 1
ATOM 1792 O O . ALA A 1 231 ? -14.844 15.729 31.412 1.00 78.50 231 ALA A O 1
ATOM 1793 N N . THR A 1 232 ? -15.382 14.651 33.323 1.00 72.12 232 THR A N 1
ATOM 1794 C CA . THR A 1 232 ? -15.177 15.767 34.266 1.00 72.12 232 THR A CA 1
ATOM 1795 C C . THR A 1 232 ? -14.306 15.370 35.463 1.00 72.12 232 THR A C 1
ATOM 1797 O O . THR A 1 232 ? -14.276 16.076 36.471 1.00 72.12 232 THR A O 1
ATOM 1800 N N . ALA A 1 233 ? -13.658 14.204 35.400 1.00 72.94 233 ALA A N 1
ATOM 1801 C CA . ALA A 1 233 ? -12.878 13.656 36.500 1.00 72.94 233 ALA A CA 1
ATOM 1802 C C . ALA A 1 233 ? -11.528 14.384 36.624 1.00 72.94 233 ALA A C 1
ATOM 1804 O O . ALA A 1 233 ? -10.737 14.415 35.680 1.00 72.94 233 ALA A O 1
ATOM 1805 N N . GLY A 1 234 ? -11.249 14.936 37.809 1.00 81.38 234 GLY A N 1
ATOM 1806 C CA . GLY A 1 234 ? -10.025 15.685 38.132 1.00 81.38 234 GLY A CA 1
ATOM 1807 C C . GLY A 1 234 ? -8.775 14.812 38.290 1.00 81.38 234 GLY A C 1
ATOM 1808 O O . GLY A 1 234 ? -8.050 14.950 39.271 1.00 81.38 234 GLY A O 1
ATOM 1809 N N . ILE A 1 235 ? -8.551 13.882 37.360 1.00 88.25 235 ILE A N 1
ATOM 1810 C CA . ILE A 1 235 ? -7.475 12.892 37.411 1.00 88.25 235 ILE A CA 1
ATOM 1811 C C . ILE A 1 235 ? -6.139 13.563 37.064 1.00 88.25 235 ILE A C 1
ATOM 1813 O O . ILE A 1 235 ? -6.001 14.201 36.017 1.00 88.25 235 ILE A O 1
ATOM 1817 N N . LEU A 1 236 ? -5.150 13.380 37.940 1.00 90.44 236 LEU A N 1
ATOM 1818 C CA . LEU A 1 236 ? -3.780 13.863 37.786 1.00 90.44 236 LEU A CA 1
ATOM 1819 C C . LEU A 1 236 ? -2.836 12.656 37.710 1.00 90.44 236 LEU A C 1
ATOM 1821 O O . LEU A 1 236 ? -2.761 11.878 38.656 1.00 90.44 236 LEU A O 1
ATOM 1825 N N . LEU A 1 237 ? -2.125 12.510 36.592 1.00 93.75 237 LEU A N 1
ATOM 1826 C CA . LEU A 1 237 ? -1.165 11.428 36.341 1.00 93.75 237 LEU A CA 1
ATOM 1827 C C . LEU A 1 237 ? 0.257 11.981 36.192 1.00 93.75 237 LEU A C 1
ATOM 1829 O O . LEU A 1 237 ? 0.465 13.195 36.183 1.00 93.75 237 LEU A O 1
ATOM 1833 N N . LYS A 1 238 ? 1.243 11.094 36.031 1.00 95.44 238 LYS A N 1
ATOM 1834 C CA . LYS A 1 238 ? 2.602 11.459 35.605 1.00 95.44 238 LYS A CA 1
ATOM 1835 C C . LYS A 1 238 ? 2.791 11.185 34.116 1.00 95.44 238 LYS A C 1
ATOM 1837 O O . LYS A 1 238 ? 2.342 10.149 33.631 1.00 95.44 238 LYS A O 1
ATOM 1842 N N . ASN A 1 239 ? 3.464 12.077 33.390 1.00 95.75 239 ASN A N 1
ATOM 1843 C CA . ASN A 1 239 ? 3.942 11.768 32.039 1.00 95.75 239 ASN A CA 1
ATOM 1844 C C . ASN A 1 239 ? 5.284 11.009 32.074 1.00 95.75 239 ASN A C 1
ATOM 1846 O O . ASN A 1 239 ? 5.835 10.760 33.146 1.00 95.75 239 ASN A O 1
ATOM 1850 N N . GLN A 1 240 ? 5.855 10.683 30.910 1.00 96.56 240 GLN A N 1
ATOM 1851 C CA . GLN A 1 240 ? 7.165 10.017 30.830 1.00 96.56 240 GLN A CA 1
ATOM 1852 C C . GLN A 1 240 ? 8.341 10.808 31.446 1.00 96.56 240 GLN A C 1
ATOM 1854 O O . GLN A 1 240 ? 9.397 10.241 31.692 1.00 96.56 240 GLN A O 1
ATOM 1859 N N . ASN A 1 241 ? 8.202 12.113 31.683 1.00 94.19 241 ASN A N 1
ATOM 1860 C CA . ASN A 1 241 ? 9.246 12.951 32.281 1.00 94.19 241 ASN A CA 1
ATOM 1861 C C . ASN A 1 241 ? 9.088 13.082 33.814 1.00 94.19 241 ASN A C 1
ATOM 1863 O O . ASN A 1 241 ? 9.806 13.863 34.431 1.00 94.19 241 ASN A O 1
ATOM 1867 N N . ASP A 1 242 ? 8.137 12.355 34.418 1.00 93.06 242 ASP A N 1
ATOM 1868 C CA . ASP A 1 242 ? 7.657 12.536 35.798 1.00 93.06 242 ASP A CA 1
ATOM 1869 C C . ASP A 1 242 ? 7.022 13.923 36.074 1.00 93.06 242 ASP A C 1
ATOM 1871 O O . ASP A 1 242 ? 6.860 14.355 37.219 1.00 93.06 242 ASP A O 1
ATOM 1875 N N . GLU A 1 243 ? 6.575 14.623 35.031 1.00 94.88 243 GLU A N 1
ATOM 1876 C CA . GLU A 1 243 ? 5.798 15.859 35.161 1.00 94.88 243 GLU A CA 1
ATOM 1877 C C . GLU A 1 243 ? 4.326 15.514 35.433 1.00 94.88 243 GLU A C 1
ATOM 1879 O O . GLU A 1 243 ? 3.765 14.595 34.828 1.00 94.88 243 GLU A O 1
ATOM 1884 N N . SER A 1 244 ? 3.679 16.241 36.347 1.00 91.88 244 SER A N 1
ATOM 1885 C CA . SER A 1 244 ? 2.266 16.018 36.678 1.00 91.88 244 SER A CA 1
ATOM 1886 C C . SER A 1 244 ? 1.352 16.588 35.591 1.00 91.88 244 SER A C 1
ATOM 1888 O O . SER A 1 244 ? 1.354 17.795 35.348 1.00 91.88 244 SER A O 1
ATOM 1890 N N . VAL A 1 245 ? 0.538 15.735 34.967 1.00 92.75 245 VAL A N 1
ATOM 1891 C CA . VAL A 1 245 ? -0.366 16.086 33.864 1.00 92.75 245 VAL A CA 1
ATOM 1892 C C . VAL A 1 245 ? -1.814 15.796 34.249 1.00 92.75 245 VAL A C 1
ATOM 1894 O O . VAL A 1 245 ? -2.164 14.695 34.670 1.00 92.75 245 VAL A O 1
ATOM 1897 N N . SER A 1 246 ? -2.666 16.806 34.087 1.00 92.00 246 SER A N 1
ATOM 1898 C CA . SER A 1 246 ? -4.100 16.743 34.371 1.00 92.00 246 SER A CA 1
ATOM 1899 C C . SER A 1 246 ? -4.875 16.271 33.142 1.00 92.00 246 SER A C 1
ATOM 1901 O O . SER A 1 246 ? -4.795 16.867 32.063 1.00 92.00 246 SER A O 1
ATOM 1903 N N . PHE A 1 247 ? -5.664 15.211 33.315 1.00 90.25 247 PHE A N 1
ATOM 1904 C CA . PHE A 1 247 ? -6.568 14.690 32.289 1.00 90.25 247 PHE A CA 1
ATOM 1905 C C . PHE A 1 247 ? -7.598 15.745 31.858 1.00 90.25 247 PHE A C 1
ATOM 1907 O O . PHE A 1 247 ? -7.868 15.898 30.665 1.00 90.25 247 PHE A O 1
ATOM 1914 N N . GLN A 1 248 ? -8.109 16.532 32.812 1.00 87.94 248 GLN A N 1
ATOM 1915 C CA . GLN A 1 248 ? -9.098 17.572 32.541 1.00 87.94 248 GLN A CA 1
ATOM 1916 C C . GLN A 1 248 ? -8.528 18.714 31.684 1.00 87.94 248 GLN A C 1
ATOM 1918 O O . GLN A 1 248 ? -9.241 19.257 30.841 1.00 87.94 248 GLN A O 1
ATOM 1923 N N . ASP A 1 249 ? -7.248 19.062 31.856 1.00 87.81 249 ASP A N 1
ATOM 1924 C CA . ASP A 1 249 ? -6.577 20.080 31.038 1.00 87.81 249 ASP A CA 1
ATOM 1925 C C . ASP A 1 249 ? -6.352 19.589 29.597 1.00 87.81 249 ASP A C 1
ATOM 1927 O O . ASP A 1 249 ? -6.639 20.329 28.653 1.00 87.81 249 ASP A O 1
ATOM 1931 N N . ILE A 1 250 ? -5.946 18.320 29.406 1.00 89.44 250 ILE A N 1
ATOM 1932 C CA . ILE A 1 250 ? -5.809 17.707 28.069 1.00 89.44 250 ILE A CA 1
ATOM 1933 C C . ILE A 1 250 ? -7.108 17.878 27.265 1.00 89.44 250 ILE A C 1
ATOM 1935 O O . ILE A 1 250 ? -7.074 18.406 26.148 1.00 89.44 250 ILE A O 1
ATOM 1939 N N . ILE A 1 251 ? -8.234 17.443 27.845 1.00 88.81 251 ILE A N 1
ATOM 1940 C CA . ILE A 1 251 ? -9.536 17.342 27.162 1.00 88.81 251 ILE A CA 1
ATOM 1941 C C . ILE A 1 251 ? -10.331 18.656 27.144 1.00 88.81 251 ILE A C 1
ATOM 1943 O O . ILE A 1 251 ? -11.262 18.795 26.351 1.00 88.81 251 ILE A O 1
ATOM 1947 N N . ARG A 1 252 ? -9.988 19.643 27.985 1.00 83.56 252 ARG A N 1
ATOM 1948 C CA . ARG A 1 252 ? -10.520 21.013 27.863 1.00 83.56 252 ARG A CA 1
ATOM 1949 C C . ARG A 1 252 ? -9.982 21.683 26.603 1.00 83.56 252 ARG A C 1
ATOM 1951 O O . ARG A 1 252 ? -10.742 22.308 25.863 1.00 83.56 252 ARG A O 1
ATOM 1958 N N . ASP A 1 253 ? -8.679 21.555 26.365 1.00 79.62 253 ASP A N 1
ATOM 1959 C CA . ASP A 1 253 ? -7.987 22.371 25.368 1.00 79.62 253 ASP A CA 1
ATOM 1960 C C . ASP A 1 253 ? -7.874 21.681 24.000 1.00 79.62 253 ASP A C 1
ATOM 1962 O O . ASP A 1 253 ? -7.840 22.371 22.976 1.00 79.62 253 ASP A O 1
ATOM 1966 N N . ASN A 1 254 ? -7.894 20.345 23.957 1.00 84.75 254 ASN A N 1
ATOM 1967 C CA . ASN A 1 254 ? -7.701 19.527 22.754 1.00 84.75 254 ASN A CA 1
ATOM 1968 C C . ASN A 1 254 ? -8.754 18.409 22.672 1.00 84.75 254 ASN A C 1
ATOM 1970 O O . ASN A 1 254 ? -9.294 17.985 23.691 1.00 84.75 254 ASN A O 1
ATOM 1974 N N . SER A 1 255 ? -8.976 17.866 21.473 1.00 91.00 255 SER A N 1
ATOM 1975 C CA . SER A 1 255 ? -9.488 16.496 21.340 1.00 91.00 255 SER A CA 1
ATOM 1976 C C . SER A 1 255 ? -8.325 15.510 21.510 1.00 91.00 255 SER A C 1
ATOM 1978 O O . SER A 1 255 ? -7.188 15.820 21.141 1.00 91.00 255 SER A O 1
ATOM 1980 N N . ALA A 1 256 ? -8.577 14.332 22.076 1.00 94.62 256 ALA A N 1
ATOM 1981 C CA . ALA A 1 256 ? -7.539 13.365 22.421 1.00 94.62 256 ALA A CA 1
ATOM 1982 C C . ALA A 1 256 ? -7.975 11.908 22.195 1.00 94.62 256 ALA A C 1
ATOM 1984 O O . ALA A 1 256 ? -9.121 11.532 22.449 1.00 94.62 256 ALA A O 1
ATOM 1985 N N . ILE A 1 257 ? -7.024 11.094 21.742 1.00 95.94 257 ILE A N 1
ATOM 1986 C CA . ILE A 1 257 ? -7.110 9.639 21.630 1.00 95.94 257 ILE A CA 1
ATOM 1987 C C . ILE A 1 257 ? -6.172 9.046 22.680 1.00 95.94 257 ILE A C 1
ATOM 1989 O O . ILE A 1 257 ? -4.957 9.243 22.621 1.00 95.94 257 ILE A O 1
ATOM 1993 N N . PHE A 1 258 ? -6.741 8.316 23.631 1.00 96.56 258 PHE A N 1
ATOM 1994 C CA . PHE A 1 258 ? -6.006 7.574 24.647 1.00 96.56 258 PHE A CA 1
ATOM 1995 C C . PHE A 1 258 ? -5.974 6.108 24.229 1.00 96.56 258 PHE A C 1
ATOM 1997 O O . PHE A 1 258 ? -7.033 5.485 24.146 1.00 96.56 258 PHE A O 1
ATOM 2004 N N . PHE A 1 259 ? -4.796 5.544 23.963 1.00 96.38 259 PHE A N 1
ATOM 2005 C CA . PHE A 1 259 ? -4.651 4.104 23.756 1.00 96.38 259 PHE A CA 1
ATOM 2006 C C . PHE A 1 259 ? -4.099 3.461 25.029 1.00 96.38 259 PHE A C 1
ATOM 2008 O O . PHE A 1 259 ? -3.038 3.829 25.531 1.00 96.38 259 PHE A O 1
ATOM 2015 N N . ILE A 1 260 ? -4.857 2.518 25.578 1.00 96.00 260 ILE A N 1
ATOM 2016 C CA . ILE A 1 260 ? -4.541 1.820 26.818 1.00 96.00 260 ILE A CA 1
ATOM 2017 C C . ILE A 1 260 ? -3.891 0.489 26.443 1.00 96.00 260 ILE A C 1
ATOM 2019 O O . ILE A 1 260 ? -4.432 -0.252 25.615 1.00 96.00 260 ILE A O 1
ATOM 2023 N N . PHE A 1 261 ? -2.734 0.185 27.031 1.00 94.50 261 PHE A N 1
ATOM 2024 C CA . PHE A 1 261 ? -1.966 -1.019 26.713 1.00 94.50 261 PHE A CA 1
ATOM 2025 C C . PHE A 1 261 ? -1.482 -1.754 27.979 1.00 94.50 261 PHE A C 1
ATOM 2027 O O . PHE A 1 261 ? -1.123 -1.102 28.958 1.00 94.50 261 PHE A O 1
ATOM 2034 N N . PRO A 1 262 ? -1.437 -3.105 27.978 1.00 90.25 262 PRO A N 1
ATOM 2035 C CA . PRO A 1 262 ? -1.100 -3.871 29.180 1.00 90.25 262 PRO A CA 1
ATOM 2036 C C . PRO A 1 262 ? 0.294 -3.641 29.766 1.00 90.25 262 PRO A C 1
ATOM 2038 O O . PRO A 1 262 ? 0.431 -3.614 30.985 1.00 90.25 262 PRO A O 1
ATOM 2041 N N . LYS A 1 263 ? 1.326 -3.551 28.912 1.00 92.44 263 LYS A N 1
ATOM 2042 C CA . LYS A 1 263 ? 2.707 -3.292 29.340 1.00 92.44 263 LYS A CA 1
ATOM 2043 C C . LYS A 1 263 ? 3.622 -2.843 28.197 1.00 92.44 263 LYS A C 1
ATOM 2045 O O . LYS A 1 263 ? 3.590 -3.436 27.110 1.00 92.44 263 LYS A O 1
ATOM 2050 N N . ALA A 1 264 ? 4.472 -1.856 28.459 1.00 92.00 264 ALA A N 1
ATOM 2051 C CA . ALA A 1 264 ? 5.578 -1.409 27.618 1.00 92.00 264 ALA A CA 1
ATOM 2052 C C . ALA A 1 264 ? 6.550 -2.560 27.296 1.00 92.00 264 ALA A C 1
ATOM 2054 O O . ALA A 1 264 ? 6.582 -3.591 27.970 1.00 92.00 264 ALA A O 1
ATOM 2055 N N . ASN A 1 265 ? 7.342 -2.406 26.232 1.00 90.31 265 ASN A N 1
ATOM 2056 C CA . ASN A 1 265 ? 8.312 -3.405 25.751 1.00 90.31 265 ASN A CA 1
ATOM 2057 C C . ASN A 1 265 ? 7.764 -4.814 25.419 1.00 90.31 265 ASN A C 1
ATOM 2059 O O . ASN A 1 265 ? 8.534 -5.705 25.063 1.00 90.31 265 ASN A O 1
ATOM 2063 N N . THR A 1 266 ? 6.446 -5.033 25.450 1.00 90.12 266 THR A N 1
ATOM 2064 C CA . THR A 1 266 ? 5.832 -6.281 24.963 1.00 90.12 266 THR A CA 1
ATOM 2065 C C . THR A 1 266 ? 5.533 -6.200 23.455 1.00 90.12 266 THR A C 1
ATOM 2067 O O . THR A 1 266 ? 5.267 -5.101 22.952 1.00 90.12 266 THR A O 1
ATOM 2070 N N . PRO A 1 267 ? 5.550 -7.323 22.700 1.00 86.38 267 PRO A N 1
ATOM 2071 C CA . PRO A 1 267 ? 5.451 -7.288 21.237 1.00 86.38 267 PRO A CA 1
ATOM 2072 C C . PRO A 1 267 ? 4.196 -6.581 20.709 1.00 86.38 267 PRO A C 1
ATOM 2074 O O . PRO A 1 267 ? 4.319 -5.601 19.984 1.00 86.38 267 PRO A O 1
ATOM 2077 N N . GLY A 1 268 ? 2.997 -6.999 21.133 1.00 85.06 268 GLY A N 1
ATOM 2078 C CA . GLY A 1 268 ? 1.744 -6.407 20.644 1.00 85.06 268 GLY A CA 1
ATOM 2079 C C . GLY A 1 268 ? 1.578 -4.930 21.018 1.00 85.06 268 GLY A C 1
ATOM 2080 O O . GLY A 1 268 ? 1.126 -4.134 20.204 1.00 85.06 268 GLY A O 1
ATOM 2081 N N . CYS A 1 269 ? 1.996 -4.520 22.219 1.00 91.31 269 CYS A N 1
ATOM 2082 C CA . CYS A 1 269 ? 1.962 -3.106 22.613 1.00 91.31 269 CYS A CA 1
ATOM 2083 C C . CYS A 1 269 ? 2.969 -2.272 21.804 1.00 91.31 269 CYS A C 1
ATOM 2085 O O . CYS A 1 269 ? 2.695 -1.122 21.475 1.00 91.31 269 CYS A O 1
ATOM 2087 N N . THR A 1 270 ? 4.098 -2.871 21.412 1.00 93.19 270 THR A N 1
ATOM 2088 C CA . THR A 1 270 ? 5.071 -2.252 20.500 1.00 93.19 270 THR A CA 1
ATOM 2089 C C . THR A 1 270 ? 4.517 -2.130 19.079 1.00 93.19 270 THR A C 1
ATOM 2091 O O . THR A 1 270 ? 4.787 -1.124 18.425 1.00 93.19 270 THR A O 1
ATOM 2094 N N . THR A 1 271 ? 3.699 -3.078 18.606 1.00 92.06 271 THR A N 1
ATOM 2095 C CA . THR A 1 271 ? 2.975 -2.940 17.331 1.00 92.06 271 THR A CA 1
ATOM 2096 C C . THR A 1 271 ? 1.948 -1.806 17.388 1.00 92.06 271 THR A C 1
ATOM 2098 O O . THR A 1 271 ? 2.012 -0.904 16.555 1.00 92.06 271 THR A O 1
ATOM 2101 N N . GLN A 1 272 ? 1.087 -1.773 18.414 1.00 92.19 272 GLN A N 1
ATOM 2102 C CA . GLN A 1 272 ? 0.098 -0.702 18.624 1.00 92.19 272 GLN A CA 1
ATOM 2103 C C . GLN A 1 272 ? 0.763 0.684 18.661 1.00 92.19 272 GLN A C 1
ATOM 2105 O O . GLN A 1 272 ? 0.377 1.586 17.920 1.00 92.19 272 GLN A O 1
ATOM 2110 N N . ALA A 1 273 ? 1.814 0.841 19.474 1.00 93.31 273 ALA A N 1
ATOM 2111 C CA . ALA A 1 273 ? 2.548 2.096 19.600 1.00 93.31 273 ALA A CA 1
ATOM 2112 C C . ALA A 1 273 ? 3.219 2.522 18.281 1.00 93.31 273 ALA A C 1
ATOM 2114 O O . ALA A 1 273 ? 3.185 3.701 17.934 1.00 93.31 273 ALA A O 1
ATOM 2115 N N . LYS A 1 274 ? 3.783 1.583 17.505 1.00 93.31 274 LYS A N 1
ATOM 2116 C CA . LYS A 1 274 ? 4.362 1.876 16.181 1.00 93.31 274 LYS A CA 1
ATOM 2117 C C . LYS A 1 274 ? 3.305 2.251 15.144 1.00 93.31 274 LYS A C 1
ATOM 2119 O O . LYS A 1 274 ? 3.547 3.175 14.372 1.00 93.31 274 LYS A O 1
ATOM 2124 N N . GLY A 1 275 ? 2.139 1.604 15.146 1.00 91.44 275 GLY A N 1
ATOM 2125 C CA . GLY A 1 275 ? 1.027 1.965 14.264 1.00 91.44 275 GLY A CA 1
ATOM 2126 C C . GLY A 1 275 ? 0.467 3.358 14.576 1.00 91.44 275 GLY A C 1
ATOM 2127 O O . GLY A 1 275 ? 0.285 4.164 13.661 1.00 91.44 275 GLY A O 1
ATOM 2128 N N . PHE A 1 276 ? 0.305 3.700 15.861 1.00 93.62 276 PHE A N 1
ATOM 2129 C CA . PHE A 1 276 ? -0.009 5.073 16.274 1.00 93.62 276 PHE A CA 1
ATOM 2130 C C . PHE A 1 276 ? 1.101 6.068 15.912 1.00 93.62 276 PHE A C 1
ATOM 2132 O O . PHE A 1 276 ? 0.784 7.207 15.590 1.00 93.62 276 PHE A O 1
ATOM 2139 N N . ASN A 1 277 ? 2.377 5.662 15.903 1.00 93.38 277 ASN A N 1
ATOM 2140 C CA . ASN A 1 277 ? 3.488 6.534 15.503 1.00 93.38 277 ASN A CA 1
ATOM 2141 C C . ASN A 1 277 ? 3.473 6.819 13.993 1.00 93.38 277 ASN A C 1
ATOM 2143 O O . ASN A 1 277 ? 3.623 7.965 13.582 1.00 93.38 277 ASN A O 1
ATOM 2147 N N . ALA A 1 278 ? 3.220 5.797 13.169 1.00 88.69 278 ALA A N 1
ATOM 2148 C CA . ALA A 1 278 ? 3.037 5.949 11.724 1.00 88.69 278 ALA A CA 1
ATOM 2149 C C . ALA A 1 278 ? 1.797 6.801 11.385 1.00 88.69 278 ALA A C 1
ATOM 2151 O O . ALA A 1 278 ? 1.834 7.622 10.473 1.00 88.69 278 ALA A O 1
ATOM 2152 N N . SER A 1 279 ? 0.724 6.660 12.168 1.00 86.62 279 SER A N 1
ATOM 2153 C CA . SER A 1 279 ? -0.523 7.425 12.014 1.00 86.62 279 SER A CA 1
ATOM 2154 C C . SER A 1 279 ? -0.512 8.785 12.726 1.00 86.62 279 SER A C 1
ATOM 2156 O O . SER A 1 279 ? -1.507 9.507 12.674 1.00 86.62 279 SER A O 1
ATOM 2158 N N . PHE A 1 280 ? 0.583 9.154 13.404 1.00 85.94 280 PHE A N 1
ATOM 2159 C CA . PHE A 1 280 ? 0.600 10.281 14.341 1.00 85.94 280 PHE A CA 1
ATOM 2160 C C . PHE A 1 280 ? 0.295 11.618 13.661 1.00 85.94 280 PHE A C 1
ATOM 2162 O O . PHE A 1 280 ? -0.533 12.376 14.157 1.00 85.94 280 PHE A O 1
ATOM 2169 N N . GLN A 1 281 ? 0.912 11.889 12.507 1.00 81.88 281 GLN A N 1
ATOM 2170 C CA . GLN A 1 281 ? 0.666 13.120 11.750 1.00 81.88 281 GLN A CA 1
ATOM 2171 C C . GLN A 1 281 ? -0.754 13.197 11.157 1.00 81.88 281 GLN A C 1
ATOM 2173 O O . GLN A 1 281 ? -1.411 14.205 11.408 1.00 81.88 281 GLN A O 1
ATOM 2178 N N . PRO A 1 282 ? -1.300 12.159 10.488 1.00 79.06 282 PRO A N 1
ATOM 2179 C CA . PRO A 1 282 ? -2.718 12.127 10.113 1.00 79.06 282 PRO A CA 1
ATOM 2180 C C . PRO A 1 282 ? -3.684 12.449 11.270 1.00 79.06 282 PRO A C 1
ATOM 2182 O O . PRO A 1 282 ? -4.623 13.227 11.101 1.00 79.06 282 PRO A O 1
ATOM 2185 N N . ILE A 1 283 ? -3.439 11.889 12.462 1.00 84.94 283 ILE A N 1
ATOM 2186 C CA . ILE A 1 283 ? -4.277 12.099 13.656 1.00 84.94 283 ILE A CA 1
ATOM 2187 C C . ILE A 1 283 ? -4.096 13.522 14.220 1.00 84.94 283 ILE A C 1
ATOM 2189 O O . ILE A 1 283 ? -5.083 14.189 14.539 1.00 84.94 283 ILE A O 1
ATOM 2193 N N . GLN A 1 284 ? -2.860 14.028 14.278 1.00 83.81 284 GLN A N 1
ATOM 2194 C CA . GLN A 1 284 ? -2.558 15.392 14.726 1.00 83.81 284 GLN A CA 1
ATOM 2195 C C . GLN A 1 284 ? -3.184 16.449 13.804 1.00 83.81 284 GLN A C 1
ATOM 2197 O O . GLN A 1 284 ? -3.796 17.403 14.285 1.00 83.81 284 GLN A O 1
ATOM 2202 N N . THR A 1 285 ? -3.108 16.241 12.489 1.00 76.88 285 THR A N 1
ATOM 2203 C CA . THR A 1 285 ? -3.728 17.083 11.454 1.00 76.88 285 THR A CA 1
ATOM 2204 C C . THR A 1 285 ? -5.258 17.062 11.517 1.00 76.88 285 THR A C 1
ATOM 2206 O O . THR A 1 285 ? -5.902 18.076 11.256 1.00 76.88 285 THR A O 1
ATOM 2209 N N . ALA A 1 286 ? -5.862 15.952 11.951 1.00 78.38 286 ALA A N 1
ATOM 2210 C CA . ALA A 1 286 ? -7.291 15.875 12.263 1.00 78.38 286 ALA A CA 1
ATOM 2211 C C . ALA A 1 286 ? -7.692 16.594 13.576 1.00 78.38 286 ALA A C 1
ATOM 2213 O O . ALA A 1 286 ? -8.863 16.574 13.954 1.00 78.38 286 ALA A O 1
ATOM 2214 N N . GLY A 1 287 ? -6.752 17.237 14.280 1.00 84.12 287 GLY A N 1
ATOM 2215 C CA . GLY A 1 287 ? -7.006 17.986 15.516 1.00 84.12 287 GLY A CA 1
ATOM 2216 C C . GLY A 1 287 ? -6.988 17.143 16.795 1.00 84.12 287 GLY A C 1
ATOM 2217 O O . GLY A 1 287 ? -7.450 17.611 17.839 1.00 84.12 287 GLY A O 1
ATOM 2218 N N . PHE A 1 288 ? -6.460 15.916 16.736 1.00 90.62 288 PHE A N 1
ATOM 2219 C CA . PHE A 1 288 ? -6.377 15.001 17.874 1.00 90.62 288 PHE A CA 1
ATOM 2220 C C . PHE A 1 288 ? -4.951 14.873 18.414 1.00 90.62 288 PHE A C 1
ATOM 2222 O O . PHE A 1 288 ? -4.005 14.600 17.679 1.00 90.62 288 PHE A O 1
ATOM 2229 N N . ARG A 1 289 ? -4.795 14.985 19.735 1.00 93.19 289 ARG A N 1
ATOM 2230 C CA . ARG A 1 289 ? -3.594 14.496 20.427 1.00 93.19 289 ARG A CA 1
ATOM 2231 C C . ARG A 1 289 ? -3.669 12.981 20.615 1.00 93.19 289 ARG A C 1
ATOM 2233 O O . ARG A 1 289 ? -4.756 12.439 20.791 1.00 93.19 289 ARG A O 1
ATOM 2240 N N . VAL A 1 290 ? -2.519 12.316 20.647 1.00 95.88 290 VAL A N 1
ATOM 2241 C CA . VAL A 1 290 ? -2.397 10.893 21.004 1.00 95.88 290 VAL A CA 1
ATOM 2242 C C . VAL A 1 290 ? -1.698 10.785 22.357 1.00 95.88 290 VAL A C 1
ATOM 2244 O O . VAL A 1 290 ? -0.710 11.482 22.586 1.00 95.88 290 VAL A O 1
ATOM 2247 N N . TYR A 1 291 ? -2.203 9.909 23.225 1.00 97.25 291 TYR A N 1
ATOM 2248 C CA . TYR A 1 291 ? -1.602 9.556 24.510 1.00 97.25 291 TYR A CA 1
ATOM 2249 C C . TYR A 1 291 ? -1.615 8.036 24.698 1.00 97.25 291 TYR A C 1
ATOM 2251 O O . TYR A 1 291 ? -2.662 7.405 24.551 1.00 97.25 291 TYR A O 1
ATOM 2259 N N . GLY A 1 292 ? -0.474 7.446 25.054 1.00 97.38 292 GLY A N 1
ATOM 2260 C CA . GLY A 1 292 ? -0.420 6.058 25.524 1.00 97.38 292 GLY A CA 1
ATOM 2261 C C . GLY A 1 292 ? -0.614 5.985 27.042 1.00 97.38 292 GLY A C 1
ATOM 2262 O O . GLY A 1 292 ? -0.007 6.779 27.756 1.00 97.38 292 GLY A O 1
ATOM 2263 N N . VAL A 1 293 ? -1.417 5.047 27.553 1.00 97.44 293 VAL A N 1
ATOM 2264 C CA . VAL A 1 293 ? -1.707 4.907 28.997 1.00 97.44 293 VAL A CA 1
ATOM 2265 C C . VAL A 1 293 ? -1.460 3.473 29.477 1.00 97.44 293 VAL A C 1
ATOM 2267 O O . VAL A 1 293 ? -1.908 2.519 28.839 1.00 97.44 293 VAL A O 1
ATOM 2270 N N . SER A 1 294 ? -0.757 3.318 30.603 1.00 96.38 294 SER A N 1
ATOM 2271 C CA . SER A 1 294 ? -0.428 2.012 31.207 1.00 96.38 294 SER A CA 1
ATOM 2272 C C . SER A 1 294 ? 0.004 2.146 32.674 1.00 96.38 294 SER A C 1
ATOM 2274 O O . SER A 1 294 ? 0.310 3.248 33.123 1.00 96.38 294 SER A O 1
ATOM 2276 N N . ALA A 1 295 ? 0.112 1.021 33.385 1.00 95.19 295 ALA A N 1
ATOM 2277 C CA . ALA A 1 295 ? 0.651 0.956 34.748 1.00 95.19 295 ALA A CA 1
ATOM 2278 C C . ALA A 1 295 ? 2.196 0.959 34.843 1.00 95.19 295 ALA A C 1
ATOM 2280 O O . ALA A 1 295 ? 2.741 0.855 35.941 1.00 95.19 295 ALA A O 1
ATOM 2281 N N . ASP A 1 296 ? 2.922 1.055 33.722 1.00 96.44 296 ASP A N 1
ATOM 2282 C CA . ASP A 1 296 ? 4.386 1.190 33.727 1.00 96.44 296 ASP A CA 1
ATOM 2283 C C . ASP A 1 296 ? 4.835 2.551 34.284 1.00 96.44 296 ASP A C 1
ATOM 2285 O O . ASP A 1 296 ? 4.115 3.551 34.197 1.00 96.44 296 ASP A O 1
ATOM 2289 N N . THR A 1 297 ? 6.040 2.617 34.860 1.00 96.31 297 THR A N 1
ATOM 2290 C CA . THR A 1 297 ? 6.518 3.849 35.508 1.00 96.31 297 THR A CA 1
ATOM 2291 C C . THR A 1 297 ? 6.880 4.942 34.487 1.00 96.31 297 THR A C 1
ATOM 2293 O O . THR A 1 297 ? 7.163 4.628 33.325 1.00 96.31 297 THR A O 1
ATOM 2296 N N . PRO A 1 298 ? 6.975 6.229 34.893 1.00 97.44 298 PRO A N 1
ATOM 2297 C CA . PRO A 1 298 ? 7.487 7.292 34.024 1.00 97.44 298 PRO A CA 1
ATOM 2298 C C . PRO A 1 298 ? 8.832 6.944 33.370 1.00 97.44 298 PRO A C 1
ATOM 2300 O O . PRO A 1 298 ? 9.028 7.195 32.184 1.00 97.44 298 PRO A O 1
ATOM 2303 N N . MET A 1 299 ? 9.732 6.298 34.122 1.00 95.12 299 MET A N 1
ATOM 2304 C CA . MET A 1 299 ? 11.073 5.925 33.667 1.00 95.12 299 MET A CA 1
ATOM 2305 C C . MET A 1 299 ? 11.045 4.820 32.600 1.00 95.12 299 MET A C 1
ATOM 2307 O O . MET A 1 299 ? 11.742 4.933 31.590 1.00 95.12 299 MET A O 1
ATOM 2311 N N . ASP A 1 300 ? 10.210 3.793 32.784 1.00 95.62 300 ASP A N 1
ATOM 2312 C CA . ASP A 1 300 ? 10.024 2.717 31.799 1.00 95.62 300 ASP A CA 1
ATOM 2313 C C . ASP A 1 300 ? 9.427 3.266 30.495 1.00 95.62 300 ASP A C 1
ATOM 2315 O O . ASP A 1 300 ? 9.885 2.941 29.396 1.00 95.62 300 ASP A O 1
ATOM 2319 N N . LEU A 1 301 ? 8.437 4.156 30.618 1.00 96.75 301 LEU A N 1
ATOM 2320 C CA . LEU A 1 301 ? 7.777 4.815 29.492 1.00 96.75 301 LEU A CA 1
ATOM 2321 C C . LEU A 1 301 ? 8.722 5.768 28.751 1.00 96.75 301 LEU A C 1
ATOM 2323 O O . LEU A 1 301 ? 8.701 5.809 27.520 1.00 96.75 301 LEU A O 1
ATOM 2327 N N . LYS A 1 302 ? 9.606 6.476 29.468 1.00 96.56 302 LYS A N 1
ATOM 2328 C CA . LYS A 1 302 ? 10.664 7.302 28.870 1.00 96.56 302 LYS A CA 1
ATOM 2329 C C . LYS A 1 302 ? 11.632 6.457 28.053 1.00 96.56 302 LYS A C 1
ATOM 2331 O O . LYS A 1 302 ? 11.851 6.750 26.880 1.00 96.56 302 LYS A O 1
ATOM 2336 N N . ALA A 1 303 ? 12.155 5.385 28.649 1.00 94.75 303 ALA A N 1
ATOM 2337 C CA . ALA A 1 303 ? 13.073 4.472 27.978 1.00 94.75 303 ALA A CA 1
ATOM 2338 C C . ALA A 1 303 ? 12.430 3.841 26.731 1.00 94.75 303 ALA A C 1
ATOM 2340 O O . ALA A 1 303 ? 13.057 3.791 25.674 1.00 94.75 303 ALA A O 1
ATOM 2341 N N . TRP A 1 304 ? 11.162 3.425 26.818 1.00 96.62 304 TRP A N 1
ATOM 2342 C CA . TRP A 1 304 ? 10.438 2.819 25.699 1.00 96.62 304 TRP A CA 1
ATOM 2343 C C . TRP A 1 304 ? 10.116 3.814 24.570 1.00 96.62 304 TRP A C 1
ATOM 2345 O O . TRP A 1 304 ? 10.250 3.452 23.396 1.00 96.62 304 TRP A O 1
ATOM 2355 N N . LYS A 1 305 ? 9.754 5.065 24.909 1.00 96.44 305 LYS A N 1
ATOM 2356 C CA . LYS A 1 305 ? 9.561 6.184 23.963 1.00 96.44 305 LYS A CA 1
ATOM 2357 C C . LYS A 1 305 ? 10.842 6.486 23.193 1.00 96.44 305 LYS A C 1
ATOM 2359 O O . LYS A 1 305 ? 10.801 6.564 21.965 1.00 96.44 305 LYS A O 1
ATOM 2364 N N . ASP A 1 306 ? 11.958 6.618 23.909 1.00 94.38 306 ASP A N 1
ATOM 2365 C CA . ASP A 1 306 ? 13.263 6.964 23.339 1.00 94.38 306 ASP A CA 1
ATOM 2366 C C . ASP A 1 306 ? 13.814 5.819 22.466 1.00 94.38 306 ASP A C 1
ATOM 2368 O O . ASP A 1 306 ? 14.272 6.057 21.352 1.00 94.38 306 ASP A O 1
ATOM 2372 N N . GLN A 1 307 ? 13.696 4.564 22.919 1.00 94.31 307 GLN A N 1
ATOM 2373 C CA . GLN A 1 307 ? 14.120 3.361 22.183 1.00 94.31 307 GLN A CA 1
ATOM 2374 C C . GLN A 1 307 ? 13.416 3.191 20.826 1.00 94.31 307 GLN A C 1
ATOM 2376 O O . GLN A 1 307 ? 13.990 2.623 19.896 1.00 94.31 307 GLN A O 1
ATOM 2381 N N . HIS A 1 308 ? 12.164 3.640 20.719 1.00 91.12 308 HIS A N 1
ATOM 2382 C CA . HIS A 1 308 ? 11.320 3.449 19.538 1.00 91.12 308 HIS A CA 1
ATOM 2383 C C . HIS A 1 308 ? 11.030 4.742 18.761 1.00 91.12 308 HIS A C 1
ATOM 2385 O O . HIS A 1 308 ? 10.251 4.702 17.807 1.00 91.12 308 HIS A O 1
ATOM 2391 N N . SER A 1 309 ? 11.645 5.868 19.146 1.00 93.38 309 SER A N 1
ATOM 2392 C CA . SER A 1 309 ? 11.428 7.197 18.552 1.00 93.38 309 SER A CA 1
ATOM 2393 C C . SER A 1 309 ? 9.940 7.559 18.419 1.00 93.38 309 SER A C 1
ATOM 2395 O O . SER A 1 309 ? 9.472 7.983 17.358 1.00 93.38 309 SER A O 1
ATOM 2397 N N . LEU A 1 310 ? 9.169 7.339 19.490 1.00 92.94 310 LEU A N 1
ATOM 2398 C CA . LEU A 1 310 ? 7.721 7.573 19.499 1.00 92.94 310 LEU A CA 1
ATOM 2399 C C . LEU A 1 310 ? 7.415 9.063 19.702 1.00 92.94 310 LEU A C 1
ATOM 2401 O O . LEU A 1 310 ? 7.895 9.678 20.655 1.00 92.94 310 LEU A O 1
ATOM 2405 N N . ALA A 1 311 ? 6.605 9.651 18.821 1.00 91.38 311 ALA A N 1
ATOM 2406 C CA . ALA A 1 311 ? 6.350 11.090 18.792 1.00 91.38 311 ALA A CA 1
ATOM 2407 C C . ALA A 1 311 ? 5.413 11.566 19.920 1.00 91.38 311 ALA A C 1
ATOM 2409 O O . ALA A 1 311 ? 5.685 12.581 20.559 1.00 91.38 311 ALA A O 1
ATOM 2410 N N . PHE A 1 312 ? 4.358 10.803 20.212 1.00 94.75 312 PHE A N 1
ATOM 2411 C CA . PHE A 1 312 ? 3.323 11.121 21.205 1.00 94.75 312 PHE A CA 1
ATOM 2412 C C . PHE A 1 312 ? 3.768 10.927 22.665 1.00 94.75 312 PHE A C 1
ATOM 2414 O O . PHE A 1 312 ? 4.751 10.238 22.948 1.00 94.75 312 PHE A O 1
ATOM 2421 N N . ASP A 1 313 ? 3.039 11.532 23.601 1.00 95.94 313 ASP A N 1
ATOM 2422 C CA . ASP A 1 313 ? 3.301 11.426 25.041 1.00 95.94 313 ASP A CA 1
ATOM 2423 C C . ASP A 1 313 ? 2.679 10.166 25.664 1.00 95.94 313 ASP A C 1
ATOM 2425 O O . ASP A 1 313 ? 1.753 9.553 25.124 1.00 95.94 313 ASP A O 1
ATOM 2429 N N . PHE A 1 314 ? 3.183 9.799 26.839 1.00 97.88 314 PHE A N 1
ATOM 2430 C CA . PHE A 1 314 ? 2.670 8.711 27.665 1.00 97.88 314 PHE A CA 1
ATOM 2431 C C . PHE A 1 314 ? 2.165 9.229 29.011 1.00 97.88 314 PHE A C 1
ATOM 2433 O O . PHE A 1 314 ? 2.652 10.239 29.515 1.00 97.88 314 PHE A O 1
ATOM 2440 N N . LEU A 1 315 ? 1.221 8.501 29.605 1.00 97.25 315 LEU A N 1
ATOM 2441 C CA . LEU A 1 315 ? 0.699 8.712 30.951 1.00 97.25 315 LEU A CA 1
ATOM 2442 C C . LEU A 1 315 ? 0.888 7.423 31.773 1.00 97.25 315 LEU A C 1
ATOM 2444 O O . LEU A 1 315 ? 0.421 6.352 31.378 1.00 97.25 315 LEU A O 1
ATOM 2448 N N . SER A 1 316 ? 1.584 7.542 32.902 1.00 97.06 316 SER A N 1
ATOM 2449 C CA . SER A 1 316 ? 1.773 6.490 33.903 1.00 97.06 316 SER A CA 1
ATOM 2450 C C . SER A 1 316 ? 0.594 6.506 34.872 1.00 97.06 316 SER A C 1
ATOM 2452 O O . SER A 1 316 ? 0.287 7.543 35.465 1.00 97.06 316 SER A O 1
ATOM 2454 N N . ASP A 1 317 ? -0.069 5.361 35.003 1.00 95.25 317 ASP A N 1
ATOM 2455 C CA . ASP A 1 317 ? -1.261 5.159 35.825 1.00 95.25 317 ASP A CA 1
ATOM 2456 C C . ASP A 1 317 ? -1.180 3.826 36.606 1.00 95.25 317 ASP A C 1
ATOM 2458 O O . ASP A 1 317 ? -1.949 2.899 36.338 1.00 95.25 317 ASP A O 1
ATOM 2462 N N . PRO A 1 318 ? -0.217 3.679 37.543 1.00 90.94 318 PRO A N 1
ATOM 2463 C CA . PRO A 1 318 ? 0.017 2.422 38.264 1.00 90.94 318 PRO A CA 1
ATOM 2464 C C . PRO A 1 318 ? -1.152 2.009 39.171 1.00 90.94 318 PRO A C 1
ATOM 2466 O O . PRO A 1 318 ? -1.385 0.820 39.357 1.00 90.94 318 PRO A O 1
ATOM 2469 N N . GLU A 1 319 ? -1.932 2.972 39.671 1.00 88.69 319 GLU A N 1
ATOM 2470 C CA . GLU A 1 319 ? -3.120 2.730 40.507 1.00 88.69 319 GLU A CA 1
ATOM 2471 C C . GLU A 1 319 ? -4.403 2.481 39.677 1.00 88.69 319 GLU A C 1
ATOM 2473 O O . GLU A 1 319 ? -5.491 2.295 40.230 1.00 88.69 319 GLU A O 1
ATOM 2478 N N . HIS A 1 320 ? -4.280 2.468 38.341 1.00 89.50 320 HIS A N 1
ATOM 2479 C CA . HIS A 1 320 ? -5.360 2.294 37.363 1.00 89.50 320 HIS A CA 1
ATOM 2480 C C . HIS A 1 320 ? -6.509 3.316 37.525 1.00 89.50 320 HIS A C 1
ATOM 2482 O O . HIS A 1 320 ? -7.681 2.966 37.372 1.00 89.50 320 HIS A O 1
ATOM 2488 N N . ILE A 1 321 ? -6.208 4.582 37.820 1.00 87.50 321 ILE A N 1
ATOM 2489 C CA . ILE A 1 321 ? -7.202 5.645 38.028 1.00 87.50 321 ILE A CA 1
ATOM 2490 C C . ILE A 1 321 ? -7.886 6.005 36.703 1.00 87.50 321 ILE A C 1
ATOM 2492 O O . ILE A 1 321 ? -9.110 5.939 36.594 1.00 87.50 321 ILE A O 1
ATOM 2496 N N . LEU A 1 322 ? -7.116 6.341 35.665 1.00 90.12 322 LEU A N 1
ATOM 2497 C CA . LEU A 1 322 ? -7.641 6.681 34.338 1.00 90.12 322 LEU A CA 1
ATOM 2498 C C . LEU A 1 322 ? -8.008 5.423 33.537 1.00 90.12 322 LEU A C 1
ATOM 2500 O O . LEU A 1 322 ? -9.021 5.396 32.839 1.00 90.12 322 LEU A O 1
ATOM 2504 N N . ILE A 1 323 ? -7.221 4.356 33.676 1.00 90.19 323 ILE A N 1
ATOM 2505 C CA . ILE A 1 323 ? -7.484 3.039 33.086 1.00 90.19 323 ILE A CA 1
ATOM 2506 C C . ILE A 1 323 ? -8.803 2.465 33.631 1.00 90.19 323 ILE A C 1
ATOM 2508 O O . ILE A 1 323 ? -9.630 1.973 32.857 1.00 90.19 323 ILE A O 1
ATOM 2512 N N . GLY A 1 324 ? -9.024 2.561 34.945 1.00 85.31 324 GLY A N 1
ATOM 2513 C CA . GLY A 1 324 ? -10.259 2.172 35.625 1.00 85.31 324 GLY A CA 1
ATOM 2514 C C . GLY A 1 324 ? -11.432 3.086 35.274 1.00 85.31 324 GLY A C 1
ATOM 2515 O O . GLY A 1 324 ? -12.506 2.582 34.950 1.00 85.31 324 GLY A O 1
ATOM 2516 N N . TYR A 1 325 ? -11.215 4.406 35.207 1.00 86.31 325 TYR A N 1
ATOM 2517 C CA . TYR A 1 325 ? -12.217 5.373 34.740 1.00 86.31 325 TYR A CA 1
ATOM 2518 C C . TYR A 1 325 ? -12.713 5.060 33.319 1.00 86.31 325 TYR A C 1
ATOM 2520 O O . TYR A 1 325 ? -13.915 5.058 33.063 1.00 86.31 325 TYR A O 1
ATOM 2528 N N . PHE A 1 326 ? -11.812 4.692 32.403 1.00 88.88 326 PHE A N 1
ATOM 2529 C CA . PHE A 1 326 ? -12.156 4.203 31.063 1.00 88.88 326 PHE A CA 1
ATOM 2530 C C . PHE A 1 326 ? -12.721 2.770 31.036 1.00 88.88 326 PHE A C 1
ATOM 2532 O O . PHE A 1 326 ? -13.113 2.278 29.971 1.00 88.88 326 PHE A O 1
ATOM 2539 N N . GLY A 1 327 ? -12.776 2.079 32.177 1.00 85.06 327 GLY A N 1
ATOM 2540 C CA . GLY A 1 327 ? -13.230 0.693 32.318 1.00 85.06 327 GLY A CA 1
ATOM 2541 C C . GLY A 1 327 ? -12.341 -0.325 31.607 1.00 85.06 327 GLY A C 1
ATOM 2542 O O . GLY A 1 327 ? -12.825 -1.389 31.238 1.00 85.06 327 GLY A O 1
ATOM 2543 N N . SER A 1 328 ? -11.068 0.016 31.385 1.00 84.88 328 SER A N 1
ATOM 2544 C CA . SER A 1 328 ? -10.047 -0.836 30.752 1.00 84.88 328 SER A CA 1
ATOM 2545 C C . SER A 1 328 ? -9.243 -1.660 31.769 1.00 84.88 328 SER A C 1
ATOM 2547 O O . SER A 1 328 ? -8.222 -2.243 31.426 1.00 84.88 328 SER A O 1
ATOM 2549 N N . SER A 1 329 ? -9.681 -1.704 33.030 1.00 81.06 329 SER A N 1
ATOM 2550 C CA . SER A 1 329 ? -9.210 -2.661 34.035 1.00 81.06 329 SER A CA 1
ATOM 2551 C C . SER A 1 329 ? -10.347 -2.980 35.006 1.00 81.06 329 SER A C 1
ATOM 2553 O O . SER A 1 329 ? -10.473 -2.373 36.067 1.00 81.06 329 SER A O 1
ATOM 2555 N N . LEU A 1 330 ? -11.215 -3.921 34.624 1.00 62.38 330 LEU A N 1
ATOM 2556 C CA . LEU A 1 330 ? -12.419 -4.258 35.400 1.00 62.38 330 LEU A CA 1
ATOM 2557 C C . LEU A 1 330 ? -12.109 -4.886 36.772 1.00 62.38 330 LEU A C 1
ATOM 2559 O O . LEU A 1 330 ? -12.901 -4.749 37.698 1.00 62.38 330 LEU A O 1
ATOM 2563 N N . ASN A 1 331 ? -10.945 -5.530 36.913 1.00 61.88 331 ASN A N 1
ATOM 2564 C CA . ASN A 1 331 ? -10.557 -6.282 38.112 1.00 61.88 331 ASN A CA 1
ATOM 2565 C C . ASN A 1 331 ? -9.409 -5.628 38.915 1.00 61.88 331 ASN A C 1
ATOM 2567 O O . ASN A 1 331 ? -8.881 -6.266 39.823 1.00 61.88 331 ASN A O 1
ATOM 2571 N N . LYS A 1 332 ? -8.935 -4.429 38.527 1.00 61.12 332 LYS A N 1
ATOM 2572 C CA . LYS A 1 332 ? -7.647 -3.799 38.927 1.00 61.12 332 LYS A CA 1
ATOM 2573 C C . LYS A 1 332 ? -6.369 -4.669 38.749 1.00 61.12 332 LYS A C 1
ATOM 2575 O O . LYS A 1 332 ? -5.270 -4.150 38.875 1.00 61.12 332 LYS A O 1
ATOM 2580 N N . THR A 1 333 ? -6.466 -5.956 38.396 1.00 59.38 333 THR A N 1
ATOM 2581 C CA . THR A 1 333 ? -5.331 -6.903 38.253 1.00 59.38 333 THR A CA 1
ATOM 2582 C C . THR A 1 333 ? -4.862 -7.151 36.816 1.00 59.38 333 THR A C 1
ATOM 2584 O O . THR A 1 333 ? -3.771 -7.677 36.607 1.00 59.38 333 THR A O 1
ATOM 2587 N N . SER A 1 334 ? -5.668 -6.785 35.819 1.00 77.44 334 SER A N 1
ATOM 2588 C CA . SER A 1 334 ? -5.341 -6.885 34.393 1.00 77.44 334 SER A CA 1
ATOM 2589 C C . SER A 1 334 ? -5.788 -5.627 33.661 1.00 77.44 334 SER A C 1
ATOM 2591 O O . SER A 1 334 ? -6.813 -5.040 34.008 1.00 77.44 334 SER A O 1
ATOM 2593 N N . ILE A 1 335 ? -5.030 -5.223 32.646 1.00 86.12 335 ILE A N 1
ATOM 2594 C CA . ILE A 1 335 ? -5.358 -4.102 31.762 1.00 86.12 335 ILE A CA 1
ATOM 2595 C C . ILE A 1 335 ? -5.792 -4.687 30.419 1.00 86.12 335 ILE A C 1
ATOM 2597 O O . ILE A 1 335 ? -5.047 -5.458 29.812 1.00 86.12 335 ILE A O 1
ATOM 2601 N N . ASP A 1 336 ? -6.972 -4.308 29.947 1.00 85.31 336 ASP A N 1
ATOM 2602 C CA . ASP A 1 336 ? -7.459 -4.654 28.617 1.00 85.31 336 ASP A CA 1
ATOM 2603 C C . ASP A 1 336 ? -6.870 -3.676 27.595 1.00 85.31 336 ASP A C 1
ATOM 2605 O O . ASP A 1 336 ? -6.896 -2.461 27.809 1.00 85.31 336 ASP A O 1
ATOM 2609 N N . ARG A 1 337 ? -6.355 -4.177 26.459 1.00 90.50 337 ARG A N 1
ATOM 2610 C CA . ARG A 1 337 ? -5.973 -3.276 25.362 1.00 90.50 337 ARG A CA 1
ATOM 2611 C C . ARG A 1 337 ? -7.226 -2.570 24.860 1.00 90.50 337 ARG A C 1
ATOM 2613 O O . ARG A 1 337 ? -8.165 -3.229 24.412 1.00 90.50 337 ARG A O 1
ATOM 2620 N N . SER A 1 338 ? -7.195 -1.248 24.872 1.00 90.69 338 SER A N 1
ATOM 2621 C CA . SER A 1 338 ? -8.347 -0.414 24.546 1.00 90.69 338 SER A CA 1
ATOM 2622 C C . SER A 1 338 ? -7.911 0.851 23.819 1.00 90.69 338 SER A C 1
ATOM 2624 O O . SER A 1 338 ? -6.747 1.251 23.894 1.00 90.69 338 SER A O 1
ATOM 2626 N N . HIS A 1 339 ? -8.856 1.545 23.193 1.00 92.81 339 HIS A N 1
ATOM 2627 C CA . HIS A 1 339 ? -8.713 2.979 22.970 1.00 92.81 339 HIS A CA 1
ATOM 2628 C C . HIS A 1 339 ? -9.987 3.729 23.353 1.00 92.81 339 HIS A C 1
ATOM 2630 O O . HIS A 1 339 ? -11.096 3.194 23.294 1.00 92.81 339 HIS A O 1
ATOM 2636 N N . VAL A 1 340 ? -9.807 4.985 23.750 1.00 92.44 340 VAL A N 1
ATOM 2637 C CA . VAL A 1 340 ? -10.879 5.918 24.088 1.00 92.44 340 VAL A CA 1
ATOM 2638 C C . VAL A 1 340 ? -10.648 7.224 23.353 1.00 92.44 340 VAL A C 1
ATOM 2640 O O . VAL A 1 340 ? -9.542 7.766 23.367 1.00 92.44 340 VAL A O 1
ATOM 2643 N N . ILE A 1 341 ? -11.702 7.741 22.727 1.00 93.12 341 ILE A N 1
ATOM 2644 C CA . ILE A 1 341 ? -11.667 9.014 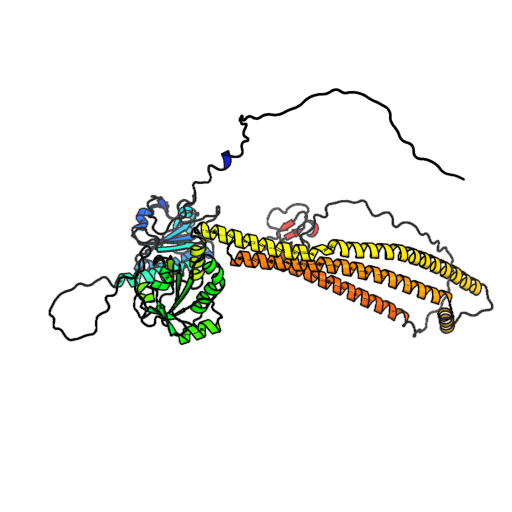22.012 1.00 93.12 341 ILE A CA 1
ATOM 2645 C C . ILE A 1 341 ? -12.530 10.022 22.764 1.00 93.12 341 ILE A C 1
ATOM 2647 O O . ILE A 1 341 ? -13.722 9.797 22.999 1.00 93.12 341 ILE A O 1
ATOM 2651 N N . VAL A 1 342 ? -11.914 11.143 23.137 1.00 89.94 342 VAL A N 1
ATOM 2652 C CA . VAL A 1 342 ? -12.541 12.242 23.875 1.00 89.94 342 VAL A CA 1
ATOM 2653 C C . VAL A 1 342 ? -12.410 13.515 23.046 1.00 89.94 342 VAL A C 1
ATOM 2655 O O . VAL A 1 342 ? -11.309 13.911 22.666 1.00 89.94 342 VAL A O 1
ATOM 2658 N N . LEU A 1 343 ? -13.530 14.164 22.742 1.00 88.62 343 LEU A N 1
ATOM 2659 C CA . LEU A 1 343 ? -13.525 15.454 22.056 1.00 88.62 343 LEU A CA 1
ATOM 2660 C C . LEU A 1 343 ? -13.179 16.588 23.019 1.00 88.62 343 LEU A C 1
ATOM 2662 O O . LEU A 1 343 ? -13.454 16.507 24.220 1.00 88.62 343 LEU A O 1
ATOM 2666 N N . LYS A 1 344 ? -12.664 17.684 22.458 1.00 87.00 344 LYS A N 1
ATOM 2667 C CA . LYS A 1 344 ? -12.502 18.958 23.160 1.00 87.00 344 LYS A CA 1
ATOM 2668 C C . LYS A 1 344 ? -13.784 19.346 23.910 1.00 87.00 344 LYS A C 1
ATOM 2670 O O . LYS A 1 344 ? -14.880 19.298 23.355 1.00 87.00 344 LYS A O 1
ATOM 2675 N N . GLY A 1 345 ? -13.637 19.723 25.178 1.00 81.94 345 GLY A N 1
ATOM 2676 C CA . GLY A 1 345 ? -14.743 19.897 26.124 1.00 81.94 345 GLY A CA 1
ATOM 2677 C C . GLY A 1 345 ? -15.091 18.634 26.925 1.00 81.94 345 GLY A C 1
ATOM 2678 O O . GLY A 1 345 ? -16.022 18.668 27.721 1.00 81.94 345 GLY A O 1
ATOM 2679 N N . GLY A 1 346 ? -14.352 17.534 26.746 1.00 82.75 346 GLY A N 1
ATOM 2680 C CA . GLY A 1 346 ? -14.457 16.315 27.555 1.00 82.75 346 GLY A CA 1
ATOM 2681 C C . GLY A 1 346 ? -15.488 15.283 27.090 1.00 82.75 346 GLY A C 1
ATOM 2682 O O . GLY A 1 346 ? -15.641 14.257 27.745 1.00 82.75 346 GLY A O 1
ATOM 2683 N N . LYS A 1 347 ? -16.201 15.484 25.976 1.00 85.62 347 LYS A N 1
ATOM 2684 C CA . LYS A 1 347 ? -17.219 14.518 25.523 1.00 85.62 347 LYS A CA 1
ATOM 2685 C C . LYS A 1 347 ? -16.571 13.218 25.036 1.00 85.62 347 LYS A C 1
ATOM 2687 O O . LYS A 1 347 ? -15.897 13.219 24.007 1.00 85.62 347 LYS A O 1
ATOM 2692 N N . VAL A 1 348 ? -16.834 12.102 25.715 1.00 85.81 348 VAL A N 1
ATOM 2693 C CA . VAL A 1 348 ? -16.368 10.773 25.290 1.00 85.81 348 VAL A CA 1
ATOM 2694 C C . VAL A 1 348 ? -17.238 10.280 24.134 1.00 85.81 348 VAL A C 1
ATOM 2696 O O . VAL A 1 348 ? -18.467 10.297 24.227 1.00 85.81 348 VAL A O 1
ATOM 2699 N N . VAL A 1 349 ? -16.618 9.866 23.028 1.00 84.38 349 VAL A N 1
ATOM 2700 C CA . VAL A 1 349 ? -17.318 9.550 21.766 1.00 84.38 349 VAL A CA 1
ATOM 2701 C C . VAL A 1 349 ? -17.057 8.150 21.224 1.00 84.38 349 VAL A C 1
ATOM 2703 O O . VAL A 1 349 ? -17.931 7.628 20.538 1.00 84.38 349 VAL A O 1
ATOM 2706 N N . ASP A 1 350 ? -15.944 7.514 21.589 1.00 87.06 350 ASP A N 1
ATOM 2707 C CA . ASP A 1 350 ? -15.741 6.076 21.386 1.00 87.06 350 ASP A CA 1
ATOM 2708 C C . ASP A 1 350 ? -14.966 5.463 22.561 1.00 87.06 350 ASP A C 1
ATOM 2710 O O . ASP A 1 350 ? -14.128 6.128 23.174 1.00 87.06 350 ASP A O 1
ATOM 2714 N N . ILE A 1 351 ? -15.276 4.204 22.876 1.00 85.81 351 ILE A N 1
ATOM 2715 C CA . ILE A 1 351 ? -14.599 3.345 23.854 1.00 85.81 351 ILE A CA 1
ATOM 2716 C C . ILE A 1 351 ? -14.602 1.930 23.266 1.00 85.81 351 ILE A C 1
ATOM 2718 O O . ILE A 1 351 ? -15.623 1.240 23.295 1.00 85.81 351 ILE A O 1
ATOM 2722 N N . GLN A 1 352 ? -13.452 1.481 22.773 1.00 84.31 352 GLN A N 1
ATOM 2723 C CA . GLN A 1 352 ? -13.240 0.123 22.269 1.00 84.31 352 GLN A CA 1
ATOM 2724 C C . GLN A 1 352 ? -12.304 -0.607 23.244 1.00 84.31 352 GLN A C 1
ATOM 2726 O O . GLN A 1 352 ? -11.259 -0.063 23.595 1.00 84.31 352 GLN A O 1
ATOM 2731 N N . ARG A 1 353 ? -12.662 -1.816 23.699 1.00 86.00 353 ARG A N 1
ATOM 2732 C CA . ARG A 1 353 ? -11.902 -2.611 24.693 1.00 86.00 353 ARG A CA 1
ATOM 2733 C C . ARG A 1 353 ? -11.615 -4.024 24.178 1.00 86.00 353 ARG A C 1
ATOM 2735 O O . ARG A 1 353 ? -12.320 -4.493 23.289 1.00 86.00 353 ARG A O 1
ATOM 2742 N N . ASN A 1 354 ? -10.628 -4.702 24.769 1.00 82.31 354 ASN A N 1
ATOM 2743 C CA . ASN A 1 354 ? -10.157 -6.044 24.377 1.00 82.31 354 ASN A CA 1
ATOM 2744 C C . ASN A 1 354 ? -9.755 -6.127 22.886 1.00 82.31 354 ASN A C 1
ATOM 2746 O O . ASN A 1 354 ? -10.140 -7.044 22.161 1.00 82.31 354 ASN A O 1
ATOM 2750 N N . MET A 1 355 ? -9.013 -5.118 22.426 1.00 78.06 355 MET A N 1
ATOM 2751 C CA . MET A 1 355 ? -8.664 -4.931 21.020 1.00 78.06 355 MET A CA 1
ATOM 2752 C C . MET A 1 355 ? -7.406 -5.680 20.574 1.00 78.06 355 MET A C 1
ATOM 2754 O O . MET A 1 355 ? -6.439 -5.867 21.326 1.00 78.06 355 MET A O 1
ATOM 2758 N N . ASP A 1 356 ? -7.381 -5.990 19.282 1.00 86.94 356 ASP A N 1
ATOM 2759 C CA . ASP A 1 356 ? -6.156 -6.278 18.543 1.00 86.94 356 ASP A CA 1
ATOM 2760 C C . ASP A 1 356 ? -5.264 -5.009 18.445 1.00 86.94 356 ASP A C 1
ATOM 2762 O O . ASP A 1 356 ? -5.794 -3.888 18.477 1.00 86.94 356 ASP A O 1
ATOM 2766 N N . PRO A 1 357 ? -3.918 -5.119 18.413 1.00 82.19 357 PRO A N 1
ATOM 2767 C CA . PRO A 1 357 ? -3.055 -3.941 18.450 1.00 82.19 357 PRO A CA 1
ATOM 2768 C C . PRO A 1 357 ? -3.141 -3.096 17.173 1.00 82.19 357 PRO A C 1
ATOM 2770 O O . PRO A 1 357 ? -3.089 -1.868 17.259 1.00 82.19 357 PRO A O 1
ATOM 2773 N N . GLU A 1 358 ? -3.328 -3.738 16.022 1.00 85.50 358 GLU A N 1
ATOM 2774 C CA . GLU A 1 358 ? -3.441 -3.110 14.710 1.00 85.50 358 GLU A CA 1
ATOM 2775 C C . GLU A 1 358 ? -4.835 -2.482 14.516 1.00 85.50 358 GLU A C 1
ATOM 2777 O O . GLU A 1 358 ? -4.944 -1.297 14.194 1.00 85.50 358 GLU A O 1
ATOM 2782 N N . GLU A 1 359 ? -5.907 -3.217 14.843 1.00 84.75 359 GLU A N 1
ATOM 2783 C CA . GLU A 1 359 ? -7.301 -2.732 14.777 1.00 84.75 359 GLU A CA 1
ATOM 2784 C C . GLU A 1 359 ? -7.523 -1.458 15.621 1.00 84.75 359 GLU A C 1
ATOM 2786 O O . GLU A 1 359 ? -8.298 -0.568 15.254 1.00 84.75 359 GLU A O 1
ATOM 2791 N N . SER A 1 360 ? -6.814 -1.339 16.753 1.00 86.38 360 SER A N 1
ATOM 2792 C CA . SER A 1 360 ? -6.840 -0.146 17.607 1.00 86.38 360 SER A CA 1
ATOM 2793 C C . SER A 1 360 ? -6.352 1.118 16.900 1.00 86.38 360 SER A C 1
ATOM 2795 O O . SER A 1 360 ? -6.771 2.207 17.289 1.00 86.38 360 SER A O 1
ATOM 2797 N N . VAL A 1 361 ? -5.455 0.994 15.923 1.00 87.50 361 VAL A N 1
ATOM 2798 C CA . VAL A 1 361 ? -4.891 2.121 15.170 1.00 87.50 361 VAL A CA 1
ATOM 2799 C C . VAL A 1 361 ? -5.816 2.476 14.012 1.00 87.50 361 VAL A C 1
ATOM 2801 O O . VAL A 1 361 ? -6.166 3.644 13.845 1.00 87.50 361 VAL A O 1
ATOM 2804 N N . GLU A 1 362 ? -6.270 1.470 13.260 1.00 88.00 362 GLU A N 1
ATOM 2805 C CA . GLU A 1 362 ? -7.160 1.645 12.107 1.00 88.00 362 GLU A CA 1
ATOM 2806 C C . GLU A 1 362 ? -8.468 2.348 12.490 1.00 88.00 362 GLU A C 1
ATOM 2808 O O . GLU A 1 362 ? -8.831 3.352 11.876 1.00 88.00 362 GLU A O 1
ATOM 2813 N N . LYS A 1 363 ? -9.151 1.880 13.546 1.00 86.25 363 LYS A N 1
ATOM 2814 C CA . LYS A 1 363 ? -10.401 2.495 14.029 1.00 86.25 363 LYS A CA 1
ATOM 2815 C C . LYS A 1 363 ? -10.196 3.928 14.524 1.00 86.25 363 LYS A C 1
ATOM 2817 O O . LYS A 1 363 ? -10.987 4.805 14.182 1.00 86.25 363 LYS A O 1
ATOM 2822 N N . ALA A 1 364 ? -9.126 4.180 15.278 1.00 86.38 364 ALA A N 1
ATOM 2823 C CA . ALA A 1 364 ? -8.816 5.507 15.804 1.00 86.38 364 ALA A CA 1
ATOM 2824 C C . ALA A 1 364 ? -8.505 6.518 14.682 1.00 86.38 364 ALA A C 1
ATOM 2826 O O . ALA A 1 364 ? -9.013 7.641 14.699 1.00 86.38 364 ALA A O 1
ATOM 2827 N N . LEU A 1 365 ? -7.732 6.103 13.672 1.00 86.56 365 LEU A N 1
ATOM 2828 C CA . LEU A 1 365 ? -7.447 6.903 12.480 1.00 86.56 365 LEU A CA 1
ATOM 2829 C C . LEU A 1 365 ? -8.707 7.132 11.632 1.00 86.56 365 LEU A C 1
ATOM 2831 O O . LEU A 1 365 ? -8.959 8.258 11.204 1.00 86.56 365 LEU A O 1
ATOM 2835 N N . ALA A 1 366 ? -9.521 6.096 11.413 1.00 84.25 366 ALA A N 1
ATOM 2836 C CA . ALA A 1 366 ? -10.771 6.204 10.665 1.00 84.25 366 ALA A CA 1
ATOM 2837 C C . ALA A 1 366 ? -11.755 7.172 11.340 1.00 84.25 366 ALA A C 1
ATOM 2839 O O . ALA A 1 366 ? -12.346 8.009 10.660 1.00 84.25 366 ALA A O 1
ATOM 2840 N N . PHE A 1 367 ? -11.884 7.125 12.670 1.00 85.25 367 PHE A N 1
ATOM 2841 C CA . PHE A 1 367 ? -12.706 8.070 13.426 1.00 85.25 367 PHE A CA 1
ATOM 2842 C C . PHE A 1 367 ? -12.187 9.512 13.307 1.00 85.25 367 PHE A C 1
ATOM 2844 O O . PHE A 1 367 ? -12.968 10.426 13.040 1.00 85.25 367 PHE A O 1
ATOM 2851 N N . ALA A 1 368 ? -10.870 9.715 13.437 1.00 83.94 368 ALA A N 1
ATOM 2852 C CA . ALA A 1 368 ? -10.245 11.028 13.278 1.00 83.94 368 ALA A CA 1
ATOM 2853 C C . ALA A 1 368 ? -10.436 11.604 11.858 1.00 83.94 368 ALA A C 1
ATOM 2855 O O . ALA A 1 368 ? -10.722 12.792 11.718 1.00 83.94 368 ALA A O 1
ATOM 2856 N N . LYS A 1 369 ? -10.354 10.769 10.807 1.00 79.69 369 LYS A N 1
ATOM 2857 C CA . LYS A 1 369 ? -10.677 11.158 9.419 1.00 79.69 369 LYS A CA 1
ATOM 2858 C C . LYS A 1 369 ? -12.173 11.452 9.203 1.00 79.69 369 LYS A C 1
ATOM 2860 O O . LYS A 1 369 ? -12.502 12.295 8.375 1.00 79.69 369 LYS A O 1
ATOM 2865 N N . ALA A 1 370 ? -13.075 10.739 9.884 1.00 75.44 370 ALA A N 1
ATOM 2866 C CA . ALA A 1 370 ? -14.515 10.752 9.595 1.00 75.44 370 ALA A CA 1
ATOM 2867 C C . ALA A 1 370 ? -15.308 11.892 10.259 1.00 75.44 370 ALA A C 1
ATOM 2869 O O . ALA A 1 370 ? -16.466 12.120 9.895 1.00 75.44 370 ALA A O 1
ATOM 2870 N N . LEU A 1 371 ? -14.735 12.601 11.236 1.00 67.75 371 LEU A N 1
ATOM 2871 C CA . LEU A 1 371 ? -15.404 13.746 11.851 1.00 67.75 371 LEU A CA 1
ATOM 2872 C C . LEU A 1 371 ? -15.424 14.962 10.908 1.00 67.75 371 LEU A C 1
ATOM 2874 O O . LEU A 1 371 ? -14.387 15.311 10.342 1.00 67.75 371 LEU A O 1
ATOM 2878 N N . PRO A 1 372 ? -16.570 15.658 10.766 1.00 54.62 372 PRO A N 1
ATOM 2879 C CA . PRO A 1 372 ? -16.629 16.889 9.990 1.00 54.62 372 PRO A CA 1
ATOM 2880 C C . PRO A 1 372 ? -15.755 17.958 10.656 1.00 54.62 372 PRO A C 1
ATOM 2882 O O . PRO A 1 372 ? -16.015 18.373 11.786 1.00 54.62 372 PRO A O 1
ATOM 2885 N N . ARG A 1 373 ? -14.710 18.391 9.946 1.00 54.97 373 ARG A N 1
ATOM 2886 C CA . ARG A 1 373 ? -13.800 19.457 10.379 1.00 54.97 373 ARG A CA 1
ATOM 2887 C C . ARG A 1 373 ? -14.562 20.782 10.460 1.00 54.97 373 ARG A C 1
ATOM 2889 O O . ARG A 1 373 ? -15.328 21.110 9.554 1.00 54.97 373 ARG A O 1
ATOM 2896 N N . ASP A 1 374 ? -14.333 21.563 11.517 1.00 53.91 374 ASP A N 1
ATOM 2897 C CA . ASP A 1 374 ? -14.889 22.917 11.616 1.00 53.91 374 ASP A CA 1
ATOM 2898 C C . ASP A 1 374 ? -14.424 23.770 10.425 1.00 53.91 374 ASP A C 1
ATOM 2900 O O . ASP A 1 374 ? -13.236 23.809 10.094 1.00 53.91 374 ASP A O 1
ATOM 2904 N N . SER A 1 375 ? -15.359 24.488 9.796 1.00 51.34 375 SER A N 1
ATOM 2905 C CA . SER A 1 375 ? -15.168 25.128 8.482 1.00 51.34 375 SER A CA 1
ATOM 2906 C C . SER A 1 375 ? -14.070 26.198 8.424 1.00 51.34 375 SER A C 1
ATOM 2908 O O . SER A 1 375 ? -13.640 26.577 7.338 1.00 51.34 375 SER A O 1
ATOM 2910 N N . VAL A 1 376 ? -13.586 26.674 9.573 1.00 52.00 376 VAL A N 1
ATOM 2911 C CA . VAL A 1 376 ? -12.432 27.581 9.665 1.00 52.00 376 VAL A CA 1
ATOM 2912 C C . VAL A 1 376 ? -11.116 26.821 9.465 1.00 52.00 376 VAL A C 1
ATOM 2914 O O . VAL A 1 376 ? -10.249 27.284 8.726 1.00 52.00 376 VAL A O 1
ATOM 2917 N N . ASN A 1 377 ? -10.978 25.637 10.070 1.00 52.62 377 ASN A N 1
ATOM 2918 C CA . ASN A 1 377 ? -9.775 24.812 9.940 1.00 52.62 377 ASN A CA 1
ATOM 2919 C C . ASN A 1 377 ? -9.659 24.230 8.529 1.00 52.62 377 ASN A C 1
ATOM 2921 O O . ASN A 1 377 ? -8.563 24.186 7.984 1.00 52.62 377 ASN A O 1
ATOM 2925 N N . ASP A 1 378 ? -10.782 23.847 7.922 1.00 50.69 378 ASP A N 1
ATOM 2926 C CA . ASP A 1 378 ? -10.827 23.289 6.566 1.00 50.69 378 ASP A CA 1
ATOM 2927 C C . ASP A 1 378 ? -10.348 24.299 5.503 1.00 50.69 378 ASP A C 1
ATOM 2929 O O . ASP A 1 378 ? -9.579 23.959 4.604 1.00 50.69 378 ASP A O 1
ATOM 2933 N N . VAL A 1 379 ? -10.696 25.583 5.668 1.00 55.84 379 VAL A N 1
ATOM 2934 C CA . VAL A 1 379 ? -10.196 26.679 4.819 1.00 55.84 379 VAL A CA 1
ATOM 2935 C C . VAL A 1 379 ? -8.703 26.930 5.039 1.00 55.84 379 VAL A C 1
ATOM 2937 O O . VAL A 1 379 ? -7.965 27.045 4.063 1.00 55.84 379 VAL A O 1
ATOM 2940 N N . VAL A 1 380 ? -8.230 26.984 6.290 1.00 57.88 380 VAL A N 1
ATOM 2941 C CA . VAL A 1 380 ? -6.794 27.169 6.591 1.00 57.88 380 VAL A CA 1
ATOM 2942 C C . VAL A 1 380 ? -5.962 26.002 6.054 1.00 57.88 380 VAL A C 1
ATOM 2944 O O . VAL A 1 380 ? -4.897 26.223 5.484 1.00 57.88 380 VAL A O 1
ATOM 2947 N N . TYR A 1 381 ? -6.462 24.775 6.182 1.00 60.81 381 TYR A N 1
ATOM 2948 C CA . TYR A 1 381 ? -5.808 23.561 5.708 1.00 60.81 381 TYR A CA 1
ATOM 2949 C C . TYR A 1 381 ? -5.773 23.474 4.177 1.00 60.81 381 TYR A C 1
ATOM 2951 O O . TYR A 1 381 ? -4.713 23.225 3.603 1.00 60.81 381 TYR A O 1
ATOM 2959 N N . THR A 1 382 ? -6.891 23.786 3.511 1.00 55.62 382 THR A N 1
ATOM 2960 C CA . THR A 1 382 ? -6.959 23.898 2.045 1.00 55.62 382 THR A CA 1
ATOM 2961 C C . THR A 1 382 ? -5.981 24.955 1.531 1.00 55.62 382 THR A C 1
ATOM 2963 O O . THR A 1 382 ? -5.228 24.694 0.597 1.00 55.62 382 THR A O 1
ATOM 2966 N N . ILE A 1 383 ? -5.940 26.138 2.160 1.00 60.19 383 ILE A N 1
ATOM 2967 C CA . ILE A 1 383 ? -4.991 27.205 1.803 1.00 60.19 383 ILE A CA 1
ATOM 2968 C C . ILE A 1 383 ? -3.548 26.735 2.008 1.00 60.19 383 ILE A C 1
ATOM 2970 O O . ILE A 1 383 ? -2.728 26.938 1.120 1.00 60.19 383 ILE A O 1
ATOM 2974 N N . LEU A 1 384 ? -3.234 26.071 3.125 1.00 57.78 384 LEU A N 1
ATOM 2975 C CA . LEU A 1 384 ? -1.886 25.569 3.398 1.00 57.78 384 LEU A CA 1
ATOM 2976 C C . LEU A 1 384 ? -1.434 24.545 2.345 1.00 57.78 384 LEU A C 1
ATOM 2978 O O . LEU A 1 384 ? -0.336 24.676 1.807 1.00 57.78 384 LEU A O 1
ATOM 2982 N N . CYS A 1 385 ? -2.286 23.579 1.993 1.00 56.19 385 CYS A N 1
ATOM 2983 C CA . CYS A 1 385 ? -1.971 22.572 0.977 1.00 56.19 385 CYS A CA 1
ATOM 2984 C C . CYS A 1 385 ? -1.849 23.187 -0.429 1.00 56.19 385 CYS A C 1
ATOM 2986 O O . CYS A 1 385 ? -0.938 22.832 -1.176 1.00 56.19 385 CYS A O 1
ATOM 2988 N N . VAL A 1 386 ? -2.690 24.171 -0.774 1.00 60.41 386 VAL A N 1
ATOM 2989 C CA . VAL A 1 386 ? -2.575 24.933 -2.032 1.00 60.41 386 VAL A CA 1
ATOM 2990 C C . VAL A 1 386 ? -1.302 25.788 -2.068 1.00 60.41 386 VAL A C 1
ATOM 2992 O O . VAL A 1 386 ? -0.652 25.847 -3.107 1.00 60.41 386 VAL A O 1
ATOM 2995 N N . CYS A 1 387 ? -0.889 26.403 -0.956 1.00 59.88 387 CYS A N 1
ATOM 2996 C CA . CYS A 1 387 ? 0.367 27.156 -0.878 1.00 59.88 387 CYS A CA 1
ATOM 2997 C C . CYS A 1 387 ? 1.599 26.250 -1.026 1.00 59.88 387 CYS A C 1
ATOM 2999 O O . CYS A 1 387 ? 2.511 26.599 -1.771 1.00 59.88 387 CYS A O 1
ATOM 3001 N N . ILE A 1 388 ? 1.601 25.071 -0.393 1.00 62.06 388 ILE A N 1
ATOM 3002 C CA . ILE A 1 388 ? 2.651 24.051 -0.573 1.00 62.06 388 ILE A CA 1
ATOM 3003 C C . ILE A 1 388 ? 2.694 23.565 -2.037 1.00 62.06 388 ILE A C 1
ATOM 3005 O O . ILE A 1 388 ? 3.767 23.301 -2.578 1.00 62.06 388 ILE A O 1
ATOM 3009 N N . MET A 1 389 ? 1.543 23.506 -2.716 1.00 60.41 389 MET A N 1
ATOM 3010 C CA . MET A 1 389 ? 1.461 23.200 -4.152 1.00 60.41 389 MET A CA 1
ATOM 3011 C C . MET A 1 389 ? 1.855 24.334 -5.094 1.00 60.41 389 MET A C 1
ATOM 3013 O O . MET A 1 389 ? 2.244 24.051 -6.225 1.00 60.41 389 MET A O 1
ATOM 3017 N N . GLY A 1 390 ? 1.845 25.585 -4.631 1.00 63.50 390 GLY A N 1
ATOM 3018 C CA . GLY A 1 390 ? 2.567 26.665 -5.299 1.00 63.50 390 GLY A CA 1
ATOM 3019 C C . GLY A 1 390 ? 4.068 26.378 -5.293 1.00 63.50 390 GLY A C 1
ATOM 3020 O O . GLY A 1 390 ? 4.659 26.168 -6.350 1.00 63.50 390 GLY A O 1
ATOM 3021 N N . THR A 1 391 ? 4.663 26.262 -4.101 1.00 69.06 391 THR A N 1
ATOM 3022 C CA . THR A 1 391 ? 6.128 26.223 -3.945 1.00 69.06 391 THR A CA 1
ATOM 3023 C C . THR A 1 391 ? 6.797 25.055 -4.669 1.00 69.06 391 THR A C 1
ATOM 3025 O O . THR A 1 391 ? 7.770 25.276 -5.380 1.00 69.06 391 THR A O 1
ATOM 3028 N N . TYR A 1 392 ? 6.270 23.826 -4.575 1.00 69.75 392 TYR A N 1
ATOM 3029 C CA . TYR A 1 392 ? 6.890 22.677 -5.261 1.00 69.75 392 TYR A CA 1
ATOM 3030 C C . TYR A 1 392 ? 6.863 22.800 -6.793 1.00 69.75 392 TYR A C 1
ATOM 3032 O O . TYR A 1 392 ? 7.803 22.370 -7.464 1.00 69.75 392 TYR A O 1
ATOM 3040 N N . LEU A 1 393 ? 5.800 23.379 -7.361 1.00 73.56 393 LEU A N 1
ATOM 3041 C CA . LEU A 1 393 ? 5.693 23.555 -8.807 1.00 73.56 393 LEU A CA 1
ATOM 3042 C C . LEU A 1 393 ? 6.514 24.760 -9.290 1.00 73.56 393 LEU A C 1
ATOM 3044 O O . LEU A 1 393 ? 7.130 24.681 -10.351 1.00 73.56 393 LEU A O 1
ATOM 3048 N N . GLU A 1 394 ? 6.562 25.842 -8.513 1.00 79.19 394 GLU A N 1
ATOM 3049 C CA . GLU A 1 394 ? 7.379 27.029 -8.793 1.00 79.19 394 GLU A CA 1
ATOM 3050 C C . GLU A 1 394 ? 8.883 26.696 -8.740 1.00 79.19 394 GLU A C 1
ATOM 3052 O O . GLU A 1 394 ? 9.578 26.9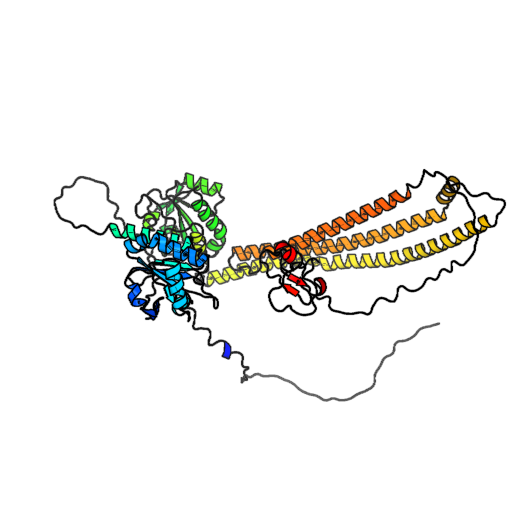30 -9.731 1.00 79.19 394 GLU A O 1
ATOM 3057 N N . ASP A 1 395 ? 9.364 26.018 -7.690 1.00 79.06 395 ASP A N 1
ATOM 3058 C CA . ASP A 1 395 ? 10.761 25.558 -7.561 1.00 79.06 395 ASP A CA 1
ATOM 3059 C C . ASP A 1 395 ? 11.188 24.621 -8.709 1.00 79.06 395 ASP A C 1
ATOM 3061 O O . ASP A 1 395 ? 12.348 24.621 -9.145 1.00 79.06 395 ASP A O 1
ATOM 3065 N N . TYR A 1 396 ? 10.265 23.788 -9.206 1.00 84.06 396 TYR A N 1
ATOM 3066 C CA . TYR A 1 396 ? 10.518 22.926 -10.359 1.00 84.06 396 TYR A CA 1
ATOM 3067 C C . TYR A 1 396 ? 10.562 23.728 -11.670 1.00 84.06 396 TYR A C 1
ATOM 3069 O O . TYR A 1 396 ? 11.477 23.527 -12.477 1.00 84.06 396 TYR A O 1
ATOM 3077 N N . LEU A 1 397 ? 9.624 24.659 -11.875 1.00 85.31 397 LEU A N 1
ATOM 3078 C CA . LEU A 1 397 ? 9.568 25.523 -13.059 1.00 85.31 397 LEU A CA 1
ATOM 3079 C C . LEU A 1 397 ? 10.794 26.440 -13.166 1.00 85.31 397 LEU A C 1
ATOM 3081 O O . LEU A 1 397 ? 11.337 26.572 -14.265 1.00 85.31 397 LEU A O 1
ATOM 3085 N N . GLU A 1 398 ? 11.284 27.001 -12.055 1.00 85.62 398 GLU A N 1
ATOM 3086 C CA . GLU A 1 398 ? 12.561 27.727 -12.038 1.00 85.62 398 GLU A CA 1
ATOM 3087 C C . GLU A 1 398 ? 13.726 26.818 -12.450 1.00 85.62 398 GLU A C 1
ATOM 3089 O O . GLU A 1 398 ? 14.551 27.208 -13.279 1.00 85.62 398 GLU A O 1
ATOM 3094 N N . SER A 1 399 ? 13.766 25.574 -11.954 1.00 84.81 399 SER A N 1
ATOM 3095 C CA . SER A 1 399 ? 14.835 24.628 -12.304 1.00 84.81 399 SER A CA 1
ATOM 3096 C C . SER A 1 399 ? 14.866 24.273 -13.796 1.00 84.81 399 SER A C 1
ATOM 3098 O O . SER A 1 399 ? 15.942 24.109 -14.367 1.00 84.81 399 SER A O 1
ATOM 3100 N N . VAL A 1 400 ? 13.700 24.189 -14.444 1.00 91.00 400 VAL A N 1
ATOM 3101 C CA . VAL A 1 400 ? 13.561 23.829 -15.866 1.00 91.00 400 VAL A CA 1
ATOM 3102 C C . VAL A 1 400 ? 13.690 25.044 -16.795 1.00 91.00 400 VAL A C 1
ATOM 3104 O O . VAL A 1 400 ? 13.881 24.869 -17.997 1.00 91.00 400 VAL A O 1
ATOM 3107 N N . TYR A 1 401 ? 13.652 26.276 -16.278 1.00 90.75 401 TYR A N 1
ATOM 3108 C CA . TYR A 1 401 ? 13.604 27.508 -17.078 1.00 90.75 401 TYR A CA 1
ATOM 3109 C C . TYR A 1 401 ? 14.700 27.613 -18.161 1.00 90.75 401 TYR A C 1
ATOM 3111 O O . TYR A 1 401 ? 14.426 28.046 -19.283 1.00 90.75 401 TYR A O 1
ATOM 3119 N N . MET A 1 402 ? 15.931 27.179 -17.863 1.00 91.38 402 MET A N 1
ATOM 3120 C CA . MET A 1 402 ? 17.049 27.216 -18.821 1.00 91.38 402 MET A CA 1
ATOM 3121 C C . MET A 1 402 ? 17.077 26.028 -19.798 1.00 91.38 402 MET A C 1
ATOM 3123 O O . MET A 1 402 ? 17.616 26.166 -20.900 1.00 91.38 402 MET A O 1
ATOM 3127 N N . LEU A 1 403 ? 16.443 24.897 -19.458 1.00 91.75 403 LEU A N 1
ATOM 3128 C CA . LEU A 1 403 ? 16.529 23.632 -20.200 1.00 91.75 403 LEU A CA 1
ATOM 3129 C C . LEU A 1 403 ? 16.261 23.770 -21.716 1.00 91.75 403 LEU A C 1
ATOM 3131 O O . LEU A 1 403 ? 17.045 23.224 -22.497 1.00 91.75 403 LEU A O 1
ATOM 3135 N N . PRO A 1 404 ? 15.239 24.518 -22.195 1.00 93.25 404 PRO A N 1
ATOM 3136 C CA . PRO A 1 404 ? 15.009 24.680 -23.632 1.00 93.25 404 PRO A CA 1
ATOM 3137 C C . PRO A 1 404 ? 16.149 25.410 -24.355 1.00 93.25 404 PRO A C 1
ATOM 3139 O O . PRO A 1 404 ? 16.379 25.165 -25.540 1.00 93.25 404 PRO A O 1
ATOM 3142 N N . SER A 1 405 ? 16.867 26.299 -23.661 1.00 93.44 405 SER A N 1
ATOM 3143 C CA . SER A 1 405 ? 17.994 27.054 -24.220 1.00 93.44 405 SER A CA 1
ATOM 3144 C C . SER A 1 405 ? 19.248 26.191 -24.323 1.00 93.44 405 SER A C 1
ATOM 3146 O O . SER A 1 405 ? 19.909 26.207 -25.362 1.00 93.44 405 SER A O 1
ATOM 3148 N N . ASP A 1 406 ? 19.542 25.398 -23.292 1.00 91.25 406 ASP A N 1
ATOM 3149 C CA . ASP A 1 406 ? 20.713 24.517 -23.259 1.00 91.25 406 ASP A CA 1
ATOM 3150 C C . ASP A 1 406 ? 20.559 23.320 -24.210 1.00 91.25 406 ASP A C 1
ATOM 3152 O O . ASP A 1 406 ? 21.455 23.042 -25.010 1.00 91.25 406 ASP A O 1
ATOM 3156 N N . VAL A 1 407 ? 19.380 22.684 -24.242 1.00 92.38 407 VAL A N 1
ATOM 3157 C CA . VAL A 1 407 ? 19.061 21.631 -25.226 1.00 92.38 407 VAL A CA 1
ATOM 3158 C C . VAL A 1 407 ? 19.156 22.174 -26.655 1.00 92.38 407 VAL A C 1
ATOM 3160 O O . VAL A 1 407 ? 19.765 21.539 -27.520 1.00 92.38 407 VAL A O 1
ATOM 3163 N N . LYS A 1 408 ? 18.615 23.373 -26.922 1.00 92.81 408 LYS A N 1
ATOM 3164 C CA . LYS A 1 408 ? 18.742 24.015 -28.238 1.00 92.81 408 LYS A CA 1
ATOM 3165 C C . LYS A 1 408 ? 20.208 24.274 -28.596 1.00 92.81 408 LYS A C 1
ATOM 3167 O O . LYS A 1 408 ? 20.615 23.947 -29.709 1.00 92.81 408 LYS A O 1
ATOM 3172 N N . ARG A 1 409 ? 20.994 24.841 -27.674 1.00 94.81 409 ARG A N 1
ATOM 3173 C CA . ARG A 1 409 ? 22.425 25.118 -27.874 1.00 94.81 409 ARG A CA 1
ATOM 3174 C C . ARG A 1 409 ? 23.178 23.853 -28.277 1.00 94.81 409 ARG A C 1
ATOM 3176 O O . ARG A 1 409 ? 23.949 23.894 -29.233 1.00 94.81 409 ARG A O 1
ATOM 3183 N N . ASN A 1 410 ? 22.919 22.735 -27.604 1.00 92.56 410 ASN A N 1
ATOM 3184 C CA . ASN A 1 410 ? 23.545 21.460 -27.931 1.00 92.56 410 ASN A CA 1
ATOM 3185 C C . ASN A 1 410 ? 23.135 20.950 -29.322 1.00 92.56 410 ASN A C 1
ATOM 3187 O O . ASN A 1 410 ? 23.999 20.537 -30.093 1.00 92.56 410 ASN A O 1
ATOM 3191 N N . PHE A 1 411 ? 21.852 21.030 -29.696 1.00 92.50 411 PHE A N 1
ATOM 3192 C CA . PHE A 1 411 ? 21.408 20.654 -31.046 1.00 92.50 411 PHE A CA 1
ATOM 3193 C C . PHE A 1 411 ? 21.993 21.547 -32.151 1.00 92.50 411 PHE A C 1
ATOM 3195 O O . PHE A 1 411 ? 22.321 21.045 -33.227 1.00 92.50 411 PHE A O 1
ATOM 3202 N N . ASP A 1 412 ? 22.156 22.847 -31.903 1.00 94.00 412 ASP A N 1
ATOM 3203 C CA . ASP A 1 412 ? 22.788 23.759 -32.860 1.00 94.00 412 ASP A CA 1
ATOM 3204 C C . ASP A 1 412 ? 24.305 23.481 -32.991 1.00 94.00 412 ASP A C 1
ATOM 3206 O O . ASP A 1 412 ? 24.817 23.465 -34.113 1.00 94.00 412 ASP A O 1
ATOM 3210 N N . LEU A 1 413 ? 25.000 23.105 -31.905 1.00 93.81 413 LEU A N 1
ATOM 3211 C CA . LEU A 1 413 ? 26.375 22.574 -31.959 1.00 93.81 413 LEU A CA 1
ATOM 3212 C C . LEU A 1 413 ? 26.467 21.251 -32.744 1.00 93.81 413 LEU A C 1
ATOM 3214 O O . LEU A 1 413 ? 27.359 21.087 -33.577 1.00 93.81 413 LEU A O 1
ATOM 3218 N N . VAL A 1 414 ? 25.539 20.311 -32.526 1.00 93.12 414 VAL A N 1
ATOM 3219 C CA . VAL A 1 414 ? 25.497 19.038 -33.271 1.00 93.12 414 VAL A CA 1
ATOM 3220 C C . VAL A 1 414 ? 25.307 19.285 -34.770 1.00 93.12 414 VAL A C 1
ATOM 3222 O O . VAL A 1 414 ? 25.941 18.599 -35.567 1.00 93.12 414 VAL A O 1
ATOM 3225 N N . ARG A 1 415 ? 24.509 20.286 -35.171 1.00 91.75 415 ARG A N 1
ATOM 3226 C CA . ARG A 1 415 ? 24.338 20.698 -36.579 1.00 91.75 415 ARG A CA 1
ATOM 3227 C C . ARG A 1 415 ? 25.604 21.311 -37.183 1.00 91.75 415 ARG A C 1
ATOM 3229 O O . ARG A 1 415 ? 25.916 21.036 -38.340 1.00 91.75 415 ARG A O 1
ATOM 3236 N N . GLU A 1 416 ? 26.336 22.127 -36.428 1.00 91.06 416 GLU A N 1
ATOM 3237 C CA . GLU A 1 416 ? 27.610 22.702 -36.880 1.00 91.06 416 GLU A CA 1
ATOM 3238 C C . GLU A 1 416 ? 28.688 21.618 -37.059 1.00 91.06 416 GLU A C 1
ATOM 3240 O O . GLU A 1 416 ? 29.373 21.572 -38.089 1.00 91.06 416 GLU A O 1
ATOM 3245 N N . LEU A 1 417 ? 28.772 20.679 -36.113 1.00 90.00 417 LEU A N 1
ATOM 3246 C CA . LEU A 1 417 ? 29.634 19.503 -36.223 1.00 90.00 417 LEU A CA 1
ATOM 3247 C C . LEU A 1 417 ? 29.189 18.549 -37.336 1.00 90.00 417 LEU A C 1
ATOM 3249 O O . LEU A 1 417 ? 30.038 17.958 -37.992 1.00 90.00 417 LEU A O 1
ATOM 3253 N N . ASP A 1 418 ? 27.890 18.392 -37.597 1.00 89.62 418 ASP A N 1
ATOM 3254 C CA . ASP A 1 418 ? 27.385 17.575 -38.707 1.00 89.62 418 ASP A CA 1
ATOM 3255 C C . ASP A 1 418 ? 27.804 18.152 -40.064 1.00 89.62 418 ASP A C 1
ATOM 3257 O O . ASP A 1 418 ? 28.437 17.463 -40.865 1.00 89.62 418 ASP A O 1
ATOM 3261 N N . LYS A 1 419 ? 27.577 19.456 -40.263 1.00 87.81 419 LYS A N 1
ATOM 3262 C CA . LYS A 1 419 ? 27.967 20.192 -41.472 1.00 87.81 419 LYS A CA 1
ATOM 3263 C C . LYS A 1 419 ? 29.475 20.142 -41.745 1.00 87.81 419 LYS A C 1
ATOM 3265 O O . LYS A 1 419 ? 29.880 20.049 -42.901 1.00 87.81 419 LYS A O 1
ATOM 3270 N N . THR A 1 420 ? 30.305 20.220 -40.704 1.00 86.00 420 THR A N 1
ATOM 3271 C CA . THR A 1 420 ? 31.771 20.149 -40.839 1.00 86.00 420 THR A CA 1
ATOM 3272 C C . THR A 1 420 ? 32.273 18.712 -41.005 1.00 86.00 420 THR A C 1
ATOM 3274 O O . THR A 1 420 ? 33.133 18.466 -41.850 1.00 86.00 420 THR A O 1
ATOM 3277 N N . SER A 1 421 ? 31.693 17.744 -40.287 1.00 88.94 421 SER A N 1
ATOM 3278 C CA . SER A 1 421 ? 32.029 16.317 -40.423 1.00 88.94 421 SER A CA 1
ATOM 3279 C C . SER A 1 421 ? 31.679 15.766 -41.804 1.00 88.94 421 SER A C 1
ATOM 3281 O O . SER A 1 421 ? 32.437 14.960 -42.334 1.00 88.94 421 SER A O 1
ATOM 3283 N N . TYR A 1 422 ? 30.562 16.198 -42.404 1.00 89.19 422 TYR A N 1
ATOM 3284 C CA . TYR A 1 422 ? 30.120 15.720 -43.717 1.00 89.19 422 TYR A CA 1
ATOM 3285 C C . TYR A 1 422 ? 31.193 15.924 -44.796 1.00 89.19 422 TYR A C 1
ATOM 3287 O O . TYR A 1 422 ? 31.544 14.980 -45.503 1.00 89.19 422 TYR A O 1
ATOM 3295 N N . GLN A 1 423 ? 31.781 17.125 -44.873 1.00 87.56 423 GLN A N 1
ATOM 3296 C CA . GLN A 1 423 ? 32.842 17.405 -45.844 1.00 87.56 423 GLN A CA 1
ATOM 3297 C C . GLN A 1 423 ? 34.092 16.556 -45.579 1.00 87.56 423 GLN A C 1
ATOM 3299 O O . GLN A 1 423 ? 34.643 15.985 -46.513 1.00 87.56 423 GLN A O 1
ATOM 3304 N N . LEU A 1 424 ? 34.503 16.407 -44.313 1.00 89.88 424 LEU A N 1
ATOM 3305 C CA . LEU A 1 424 ? 35.656 15.576 -43.946 1.00 89.88 424 LEU A CA 1
ATOM 3306 C C . LEU A 1 424 ? 35.439 14.090 -44.295 1.00 89.88 424 LEU A C 1
ATOM 3308 O O . LEU A 1 424 ? 36.384 13.412 -44.694 1.00 89.88 424 LEU A O 1
ATOM 3312 N N . VAL A 1 425 ? 34.205 13.587 -44.184 1.00 90.75 425 VAL A N 1
ATOM 3313 C CA . VAL A 1 425 ? 33.830 12.217 -44.572 1.00 90.75 425 VAL A CA 1
ATOM 3314 C C . VAL A 1 425 ? 33.891 12.024 -46.089 1.00 90.75 425 VAL A C 1
ATOM 3316 O O . VAL A 1 425 ? 34.442 11.017 -46.538 1.00 90.75 425 VAL A O 1
ATOM 3319 N N . GLU A 1 426 ? 33.379 12.961 -46.892 1.00 91.75 426 GLU A N 1
ATOM 3320 C CA . GLU A 1 426 ? 33.498 12.876 -48.356 1.00 91.75 426 GLU A CA 1
ATOM 3321 C C . GLU A 1 426 ? 34.952 13.039 -48.823 1.00 91.75 426 GLU A C 1
ATOM 3323 O O . GLU A 1 426 ? 35.434 12.224 -49.611 1.00 91.75 426 GLU A O 1
ATOM 3328 N N . ASP A 1 427 ? 35.701 13.994 -48.264 1.00 89.69 427 ASP A N 1
ATOM 3329 C CA . ASP A 1 427 ? 37.129 14.175 -48.546 1.00 89.69 427 ASP A CA 1
ATOM 3330 C C . ASP A 1 427 ? 37.938 12.908 -48.207 1.00 89.69 427 ASP A C 1
ATOM 3332 O O . ASP A 1 427 ? 38.853 12.533 -48.950 1.00 89.69 427 ASP A O 1
ATOM 3336 N N . LEU A 1 428 ? 37.595 12.209 -47.115 1.00 92.81 428 LEU A N 1
ATOM 3337 C CA . LEU A 1 428 ? 38.201 10.934 -46.722 1.00 92.81 428 LEU A CA 1
ATOM 3338 C C . LEU A 1 428 ? 37.839 9.800 -47.693 1.00 92.81 428 LEU A C 1
ATOM 3340 O O . LEU A 1 428 ? 38.742 9.097 -48.154 1.00 92.81 428 LEU A O 1
ATOM 3344 N N . LYS A 1 429 ? 36.556 9.643 -48.060 1.00 92.62 429 LYS A N 1
ATOM 3345 C CA . LYS A 1 429 ? 36.100 8.658 -49.063 1.00 92.62 429 LYS A CA 1
ATOM 3346 C C . LYS A 1 429 ? 36.836 8.835 -50.388 1.00 92.62 429 LYS A C 1
ATOM 3348 O O . LYS A 1 429 ? 37.318 7.863 -50.970 1.00 92.62 429 LYS A O 1
ATOM 3353 N N . ASP A 1 430 ? 36.948 10.074 -50.853 1.00 92.69 430 ASP A N 1
ATOM 3354 C CA . ASP A 1 430 ? 37.557 10.397 -52.137 1.00 92.69 430 ASP A CA 1
ATOM 3355 C C . ASP A 1 430 ? 39.091 10.259 -52.094 1.00 92.69 430 ASP A C 1
ATOM 3357 O O . ASP A 1 430 ? 39.702 9.814 -53.068 1.00 92.69 430 ASP A O 1
ATOM 3361 N N . SER A 1 431 ? 39.718 10.549 -50.945 1.00 90.19 431 SER A N 1
ATOM 3362 C CA . SER A 1 431 ? 41.139 10.259 -50.687 1.00 90.19 431 SER A CA 1
ATOM 3363 C C . SER A 1 431 ? 41.422 8.753 -50.704 1.00 90.19 431 SER A C 1
ATOM 3365 O O . SER A 1 431 ? 42.355 8.309 -51.371 1.00 90.19 431 SER A O 1
ATOM 3367 N N . HIS A 1 432 ? 40.590 7.955 -50.028 1.00 92.25 432 HIS A N 1
ATOM 3368 C CA . HIS A 1 432 ? 40.717 6.497 -49.982 1.00 92.25 432 HIS A CA 1
ATOM 3369 C C . HIS A 1 432 ? 40.506 5.865 -51.367 1.00 92.25 432 HIS A C 1
ATOM 3371 O O . HIS A 1 432 ? 41.292 5.017 -51.787 1.00 92.25 432 HIS A O 1
ATOM 3377 N N . ARG A 1 433 ? 39.514 6.340 -52.136 1.00 92.25 433 ARG A N 1
ATOM 3378 C CA . ARG A 1 433 ? 39.274 5.907 -53.524 1.00 92.25 433 ARG A CA 1
ATOM 3379 C C . ARG A 1 433 ? 40.490 6.165 -54.422 1.00 92.25 433 ARG A C 1
ATOM 3381 O O . ARG A 1 433 ? 40.895 5.272 -55.163 1.00 92.25 433 ARG A O 1
ATOM 3388 N N . LYS A 1 434 ? 41.094 7.358 -54.335 1.00 91.38 434 LYS A N 1
ATOM 3389 C CA . LYS A 1 434 ? 42.317 7.717 -55.082 1.00 91.38 434 LYS A CA 1
ATOM 3390 C C . LYS A 1 434 ? 43.496 6.826 -54.677 1.00 91.38 434 LYS A C 1
ATOM 3392 O O . LYS A 1 434 ? 44.142 6.258 -55.554 1.00 91.38 434 LYS A O 1
ATOM 3397 N N . TYR A 1 435 ? 43.699 6.616 -53.373 1.00 90.88 435 TYR A N 1
ATOM 3398 C CA . TYR A 1 435 ? 44.732 5.718 -52.852 1.00 90.88 435 TYR A CA 1
ATOM 3399 C C . TYR A 1 435 ? 44.597 4.288 -53.399 1.00 90.88 435 TYR A C 1
ATOM 3401 O O . TYR A 1 435 ? 45.568 3.745 -53.917 1.00 90.88 435 TYR A O 1
ATOM 3409 N N . LEU A 1 436 ? 43.398 3.695 -53.365 1.00 88.06 436 LEU A N 1
ATOM 3410 C CA . LEU A 1 436 ? 43.160 2.341 -53.886 1.00 88.06 436 LEU A CA 1
ATOM 3411 C C . LEU A 1 436 ? 43.410 2.231 -55.400 1.00 88.06 436 LEU A C 1
ATOM 3413 O O . LEU A 1 436 ? 43.972 1.236 -55.862 1.00 88.06 436 LEU A O 1
ATOM 3417 N N . ILE A 1 437 ? 43.034 3.254 -56.175 1.00 89.75 437 ILE A N 1
ATOM 3418 C CA . ILE A 1 437 ? 43.291 3.308 -57.622 1.00 89.75 437 ILE A CA 1
ATOM 3419 C C . ILE A 1 437 ? 44.799 3.360 -57.904 1.00 89.75 437 ILE A C 1
ATOM 3421 O O . ILE A 1 437 ? 45.291 2.594 -58.734 1.00 89.75 437 ILE A O 1
ATOM 3425 N N . ASP A 1 438 ? 45.545 4.221 -57.213 1.00 87.19 438 ASP A N 1
ATOM 3426 C CA . ASP A 1 438 ? 46.984 4.372 -57.449 1.00 87.19 438 ASP A CA 1
ATOM 3427 C C . ASP A 1 438 ? 47.800 3.213 -56.857 1.00 87.19 438 ASP A C 1
ATOM 3429 O O . ASP A 1 438 ? 48.768 2.777 -57.478 1.00 87.19 438 ASP A O 1
ATOM 3433 N N . ALA A 1 439 ? 47.368 2.616 -55.743 1.00 84.88 439 ALA A N 1
ATOM 3434 C CA . ALA A 1 439 ? 47.903 1.351 -55.244 1.00 84.88 439 ALA A CA 1
ATOM 3435 C C . ALA A 1 439 ? 47.708 0.219 -56.268 1.00 84.88 439 ALA A C 1
ATOM 3437 O O . ALA A 1 439 ? 48.664 -0.490 -56.585 1.00 84.88 439 ALA A O 1
ATOM 3438 N N . ARG A 1 440 ? 46.516 0.098 -56.876 1.00 85.38 440 ARG A N 1
ATOM 3439 C CA . ARG A 1 440 ? 46.270 -0.869 -57.961 1.00 85.38 440 ARG A CA 1
ATOM 3440 C C . ARG A 1 440 ? 47.178 -0.609 -59.167 1.00 85.38 440 ARG A C 1
ATOM 3442 O O . ARG A 1 440 ? 47.732 -1.565 -59.700 1.00 85.38 440 ARG A O 1
ATOM 3449 N N . LYS A 1 441 ? 47.399 0.650 -59.571 1.00 85.94 441 LYS A N 1
ATOM 3450 C CA . LYS A 1 441 ? 48.367 0.991 -60.638 1.00 85.94 441 LYS A CA 1
ATOM 3451 C C . LYS A 1 441 ? 49.796 0.575 -60.272 1.00 85.94 441 LYS A C 1
ATOM 3453 O O . LYS A 1 441 ? 50.440 -0.071 -61.091 1.00 85.94 441 LYS A O 1
ATOM 3458 N N . LYS A 1 442 ? 50.273 0.892 -59.056 1.00 83.06 442 LYS A N 1
ATOM 3459 C CA . LYS A 1 442 ? 51.602 0.484 -58.549 1.00 83.06 442 LYS A CA 1
ATOM 3460 C C . LYS A 1 442 ? 51.775 -1.044 -58.619 1.00 83.06 442 LYS A C 1
ATOM 3462 O O . LYS A 1 442 ? 52.795 -1.519 -59.110 1.00 83.06 442 LYS A O 1
ATOM 3467 N N . VAL A 1 443 ? 50.764 -1.807 -58.186 1.00 81.81 443 VAL A N 1
ATOM 3468 C CA . VAL A 1 443 ? 50.768 -3.283 -58.233 1.00 81.81 443 VAL A CA 1
ATOM 3469 C C . VAL A 1 443 ? 50.793 -3.804 -59.671 1.00 81.81 443 VAL A C 1
ATOM 3471 O O . VAL A 1 443 ? 51.667 -4.602 -59.997 1.00 81.81 443 VAL A O 1
ATOM 3474 N N . MET A 1 444 ? 49.902 -3.328 -60.549 1.00 81.88 444 MET A N 1
ATOM 3475 C CA . MET A 1 444 ? 49.860 -3.758 -61.957 1.00 81.88 444 MET A CA 1
ATOM 3476 C C . MET A 1 444 ? 51.156 -3.417 -62.709 1.00 81.88 444 MET A C 1
ATOM 3478 O O . MET A 1 444 ? 51.630 -4.225 -63.502 1.00 81.88 444 MET A O 1
ATOM 3482 N N . ALA A 1 445 ? 51.756 -2.253 -62.438 1.00 82.31 445 ALA A N 1
ATOM 3483 C CA . ALA A 1 445 ? 53.030 -1.850 -63.028 1.00 82.31 445 ALA A CA 1
ATOM 3484 C C . ALA A 1 445 ? 54.195 -2.742 -62.565 1.00 82.31 445 ALA A C 1
ATOM 3486 O O . ALA A 1 445 ? 55.034 -3.098 -63.385 1.00 82.31 445 ALA A O 1
ATOM 3487 N N . ARG A 1 446 ? 54.222 -3.166 -61.289 1.00 77.88 446 ARG A N 1
ATOM 3488 C CA . ARG A 1 446 ? 55.191 -4.169 -60.809 1.00 77.88 446 ARG A CA 1
ATOM 3489 C C . ARG A 1 446 ? 54.938 -5.551 -61.422 1.00 77.88 446 ARG A C 1
ATOM 3491 O O . ARG A 1 446 ? 55.891 -6.244 -61.736 1.00 77.88 446 ARG A O 1
ATOM 3498 N N . TRP A 1 447 ? 53.681 -5.951 -61.612 1.00 75.69 447 TRP A N 1
ATOM 3499 C CA . TRP A 1 447 ? 53.331 -7.246 -62.219 1.00 75.69 447 TRP A CA 1
ATOM 3500 C C . TRP A 1 447 ? 53.700 -7.356 -63.708 1.00 75.69 447 TRP A C 1
ATOM 3502 O O . TRP A 1 447 ? 53.853 -8.462 -64.218 1.00 75.69 447 TRP A O 1
ATOM 3512 N N . ALA A 1 448 ? 53.866 -6.228 -64.404 1.00 79.19 448 ALA A N 1
ATOM 3513 C CA . ALA A 1 448 ? 54.374 -6.184 -65.777 1.00 79.19 448 ALA A CA 1
ATOM 3514 C C . ALA A 1 448 ? 55.916 -6.267 -65.871 1.00 79.19 448 ALA A C 1
ATOM 3516 O O . ALA A 1 448 ? 56.459 -6.402 -66.966 1.00 79.19 448 ALA A O 1
ATOM 3517 N N . ASP A 1 449 ? 56.622 -6.173 -64.742 1.00 77.31 449 ASP A N 1
ATOM 3518 C CA . ASP A 1 449 ? 58.080 -6.079 -64.648 1.00 77.31 449 ASP A CA 1
ATOM 3519 C C . ASP A 1 449 ? 58.688 -7.462 -64.357 1.00 77.31 449 ASP A C 1
ATOM 3521 O O . ASP A 1 449 ? 58.992 -7.820 -63.219 1.00 77.31 449 ASP A O 1
ATOM 3525 N N . ALA A 1 450 ? 58.810 -8.272 -65.412 1.00 73.56 450 ALA A N 1
ATOM 3526 C CA . ALA A 1 450 ? 59.177 -9.689 -65.332 1.00 73.56 450 ALA A CA 1
ATOM 3527 C C . ALA A 1 450 ? 60.615 -9.975 -64.838 1.00 73.56 450 ALA A C 1
ATOM 3529 O O . ALA A 1 450 ? 60.974 -11.140 -64.677 1.00 73.56 450 ALA A O 1
ATOM 3530 N N . GLU A 1 451 ? 61.432 -8.946 -64.592 1.00 78.06 451 GLU A N 1
ATOM 3531 C CA . GLU A 1 451 ? 62.769 -9.078 -63.995 1.00 78.06 451 GLU A CA 1
ATOM 3532 C C . GLU A 1 451 ? 62.746 -9.016 -62.454 1.00 78.06 451 GLU A C 1
ATOM 3534 O O . GLU A 1 451 ? 63.778 -9.233 -61.818 1.00 78.06 451 GLU A O 1
ATOM 3539 N N . LYS A 1 452 ? 61.595 -8.721 -61.827 1.00 74.19 452 LYS A N 1
ATOM 3540 C CA . LYS A 1 452 ? 61.466 -8.593 -60.365 1.00 74.19 452 LYS A CA 1
ATOM 3541 C C . LYS A 1 452 ? 60.823 -9.816 -59.716 1.00 74.19 452 LYS A C 1
ATOM 3543 O O . LYS A 1 452 ? 59.704 -10.196 -60.045 1.00 74.19 452 LYS A O 1
ATOM 3548 N N . GLU A 1 453 ? 61.503 -10.361 -58.710 1.00 77.00 453 GLU A N 1
ATOM 3549 C CA . GLU A 1 453 ? 60.986 -11.445 -57.869 1.00 77.00 453 GLU A CA 1
ATOM 3550 C C . GLU A 1 453 ? 59.817 -10.987 -56.964 1.00 77.00 453 GLU A C 1
ATOM 3552 O O . GLU A 1 453 ? 59.549 -9.786 -56.774 1.00 77.00 453 GLU A O 1
ATOM 3557 N N . GLU A 1 454 ? 59.088 -11.962 -56.408 1.00 76.31 454 GLU A N 1
ATOM 3558 C CA . GLU A 1 454 ? 58.010 -11.713 -55.444 1.00 76.31 454 GLU A CA 1
ATOM 3559 C C . GLU A 1 454 ? 58.569 -11.059 -54.165 1.00 76.31 454 GLU A C 1
ATOM 3561 O O . GLU A 1 454 ? 59.602 -11.494 -53.657 1.00 76.31 454 GLU A O 1
ATOM 3566 N N . PRO A 1 455 ? 57.918 -10.011 -53.623 1.00 78.19 455 PRO A N 1
ATOM 3567 C CA . PRO A 1 455 ? 58.406 -9.339 -52.424 1.00 78.19 455 PRO A CA 1
ATOM 3568 C C . PRO A 1 455 ? 58.238 -10.203 -51.176 1.00 78.19 455 PRO A C 1
ATOM 3570 O O . PRO A 1 455 ? 57.208 -10.850 -50.974 1.00 78.19 455 PRO A O 1
ATOM 3573 N N . THR A 1 456 ? 59.216 -10.116 -50.284 1.00 84.25 456 THR A N 1
ATOM 3574 C CA . THR A 1 456 ? 59.140 -10.687 -48.938 1.00 84.25 456 THR A CA 1
ATOM 3575 C C . THR A 1 456 ? 58.106 -9.958 -48.069 1.00 84.25 456 THR A C 1
ATOM 3577 O O . THR A 1 456 ? 57.743 -8.803 -48.313 1.00 84.25 456 THR A O 1
ATOM 3580 N N . GLU A 1 457 ? 57.633 -10.614 -47.002 1.00 79.44 457 GLU A N 1
ATOM 3581 C CA . GLU A 1 457 ? 56.678 -10.004 -46.062 1.00 79.44 457 GLU A CA 1
ATOM 3582 C C . GLU A 1 457 ? 57.262 -8.754 -45.368 1.00 79.44 457 GLU A C 1
ATOM 3584 O O . GLU A 1 457 ? 56.531 -7.816 -45.050 1.00 79.44 457 GLU A O 1
ATOM 3589 N N . GLU A 1 458 ? 58.582 -8.709 -45.173 1.00 82.00 458 GLU A N 1
ATOM 3590 C CA . GLU A 1 458 ? 59.287 -7.583 -44.553 1.00 82.00 458 GLU A CA 1
ATOM 3591 C C . GLU A 1 458 ? 59.363 -6.370 -45.494 1.00 82.00 458 GLU A C 1
ATOM 3593 O O . GLU A 1 458 ? 59.065 -5.253 -45.072 1.00 82.00 458 GLU A O 1
ATOM 3598 N N . GLU A 1 459 ? 59.638 -6.576 -46.786 1.00 78.31 459 GLU A N 1
ATOM 3599 C CA . GLU A 1 459 ? 59.572 -5.510 -47.798 1.00 78.31 459 GLU A CA 1
ATOM 3600 C C . GLU A 1 459 ? 58.147 -4.968 -47.970 1.00 78.31 459 GLU A C 1
ATOM 3602 O O . GLU A 1 459 ? 57.955 -3.756 -48.080 1.00 78.31 459 GLU A O 1
ATOM 3607 N N . LEU A 1 460 ? 57.132 -5.841 -47.952 1.00 76.00 460 LEU A N 1
ATOM 3608 C CA . LEU A 1 460 ? 55.725 -5.427 -48.001 1.00 76.00 460 LEU A CA 1
ATOM 3609 C C . LEU A 1 460 ? 55.340 -4.562 -46.794 1.00 76.00 460 LEU A C 1
ATOM 3611 O O . LEU A 1 460 ? 54.646 -3.558 -46.961 1.00 76.00 460 LEU A O 1
ATOM 3615 N N . ARG A 1 461 ? 55.814 -4.905 -45.589 1.00 79.69 461 ARG A N 1
ATOM 3616 C CA . ARG A 1 461 ? 55.622 -4.082 -44.383 1.00 79.69 461 ARG A CA 1
ATOM 3617 C C . ARG A 1 461 ? 56.331 -2.738 -44.505 1.00 79.69 461 ARG A C 1
ATOM 3619 O O . ARG A 1 461 ? 55.692 -1.712 -44.290 1.00 79.69 461 ARG A O 1
ATOM 3626 N N . LEU A 1 462 ? 57.598 -2.728 -44.925 1.00 81.56 462 LEU A N 1
ATOM 3627 C CA . LEU A 1 462 ? 58.375 -1.497 -45.089 1.00 81.56 462 LEU A CA 1
ATOM 3628 C C . LEU A 1 462 ? 57.712 -0.537 -46.093 1.00 81.56 462 LEU A C 1
ATOM 3630 O O . LEU A 1 462 ? 57.622 0.661 -45.835 1.00 81.56 462 LEU A O 1
ATOM 3634 N N . LEU A 1 463 ? 57.181 -1.057 -47.206 1.00 79.00 463 LEU A N 1
ATOM 3635 C CA . LEU A 1 463 ? 56.432 -0.276 -48.200 1.00 79.00 463 LEU A CA 1
ATOM 3636 C C . LEU A 1 463 ? 55.126 0.314 -47.638 1.00 79.00 463 LEU A C 1
ATOM 3638 O O . LEU A 1 463 ? 54.749 1.421 -48.008 1.00 79.00 463 LEU A O 1
ATOM 3642 N N . VAL A 1 464 ? 54.441 -0.395 -46.735 1.00 78.50 464 VAL A N 1
ATOM 3643 C CA . VAL A 1 464 ? 53.207 0.078 -46.077 1.00 78.50 464 VAL A CA 1
ATOM 3644 C C . VAL A 1 464 ? 53.494 1.088 -44.956 1.00 78.50 464 VAL A C 1
ATOM 3646 O O . VAL A 1 464 ? 52.688 1.990 -44.725 1.00 78.50 464 VAL A O 1
ATOM 3649 N N . GLU A 1 465 ? 54.628 0.968 -44.266 1.00 79.06 465 GLU A N 1
ATOM 3650 C CA . GLU A 1 465 ? 55.051 1.896 -43.206 1.00 79.06 465 GLU A CA 1
ATOM 3651 C C . GLU A 1 465 ? 55.695 3.182 -43.752 1.00 79.06 465 GLU A C 1
ATOM 3653 O O . GLU A 1 465 ? 55.603 4.227 -43.108 1.00 79.06 465 GLU A O 1
ATOM 3658 N N . THR A 1 466 ? 56.285 3.135 -44.952 1.00 82.44 466 THR A N 1
ATOM 3659 C CA . THR A 1 466 ? 56.883 4.301 -45.633 1.00 82.44 466 THR A CA 1
ATOM 3660 C C . THR A 1 466 ? 55.931 5.045 -46.580 1.00 82.44 466 THR A C 1
ATOM 3662 O O . THR A 1 466 ? 56.288 6.120 -47.060 1.00 82.44 466 THR A O 1
ATOM 3665 N N . ASP A 1 467 ? 54.715 4.545 -46.842 1.00 85.94 467 ASP A N 1
ATOM 3666 C CA . ASP A 1 467 ? 53.748 5.251 -47.695 1.00 85.94 467 ASP A CA 1
ATOM 3667 C C . ASP A 1 467 ? 53.130 6.464 -46.963 1.00 85.94 467 ASP A C 1
ATOM 3669 O O . ASP A 1 467 ? 52.163 6.361 -46.199 1.00 85.94 467 ASP A O 1
ATOM 3673 N N . GLU A 1 468 ? 53.684 7.650 -47.234 1.00 87.44 468 GLU A N 1
ATOM 3674 C CA . GLU A 1 468 ? 53.207 8.934 -46.703 1.00 87.44 468 GLU A CA 1
ATOM 3675 C C . GLU A 1 468 ? 51.728 9.210 -47.018 1.00 87.44 468 GLU A C 1
ATOM 3677 O O . GLU A 1 468 ? 51.038 9.855 -46.225 1.00 87.44 468 GLU A O 1
ATOM 3682 N N . THR A 1 469 ? 51.204 8.701 -48.140 1.00 86.38 469 THR A N 1
ATOM 3683 C CA . THR A 1 469 ? 49.798 8.909 -48.515 1.00 86.38 469 THR A CA 1
ATOM 3684 C C . THR A 1 469 ? 48.860 8.056 -47.662 1.00 86.38 469 THR A C 1
ATOM 3686 O O . THR A 1 469 ? 47.800 8.537 -47.260 1.00 86.38 469 THR A O 1
ATOM 3689 N N . LEU A 1 470 ? 49.283 6.844 -47.279 1.00 86.75 470 LEU A N 1
ATOM 3690 C CA . LEU A 1 470 ? 48.570 6.015 -46.304 1.00 86.75 470 LEU A CA 1
ATOM 3691 C C . LEU A 1 470 ? 48.656 6.598 -44.884 1.00 86.75 470 LEU A C 1
ATOM 3693 O O . LEU A 1 470 ? 47.684 6.520 -44.130 1.00 86.75 470 LEU A O 1
ATOM 3697 N N . LYS A 1 471 ? 49.790 7.205 -44.513 1.00 88.44 471 LYS A N 1
ATOM 3698 C CA . LYS A 1 471 ? 49.934 7.918 -43.234 1.00 88.44 471 LYS A CA 1
ATOM 3699 C C . LYS A 1 471 ? 48.971 9.110 -43.150 1.00 88.44 471 LYS A C 1
ATOM 3701 O O . LYS A 1 471 ? 48.186 9.186 -42.207 1.00 88.44 471 LYS A O 1
ATOM 3706 N N . LEU A 1 472 ? 48.959 9.975 -44.166 1.00 89.62 472 LEU A N 1
ATOM 3707 C CA . LEU A 1 472 ? 48.046 11.120 -44.247 1.00 89.62 4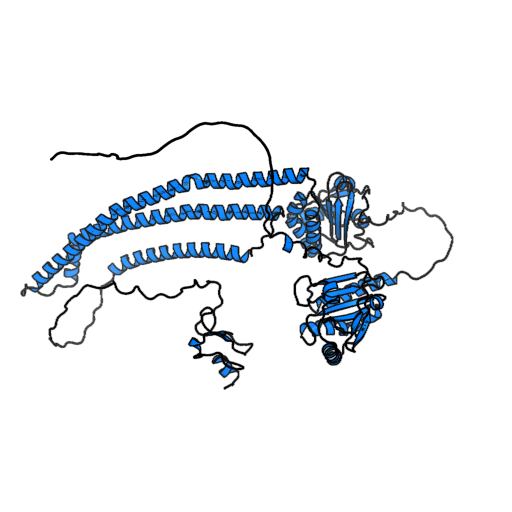72 LEU A CA 1
ATOM 3708 C C . LEU A 1 472 ? 46.567 10.688 -44.264 1.00 89.62 472 LEU A C 1
ATOM 3710 O O . LEU A 1 472 ? 45.713 11.378 -43.708 1.00 89.62 472 LEU A O 1
ATOM 3714 N N . LEU A 1 473 ? 46.249 9.537 -44.870 1.00 89.62 473 LEU A N 1
ATOM 3715 C CA . LEU A 1 473 ? 44.895 8.980 -44.850 1.00 89.62 473 LEU A CA 1
ATOM 3716 C C . LEU A 1 473 ? 44.460 8.584 -43.427 1.00 89.62 473 LEU A C 1
ATOM 3718 O O . LEU A 1 473 ? 43.353 8.934 -43.023 1.00 89.62 473 LEU A O 1
ATOM 3722 N N . LYS A 1 474 ? 45.340 7.940 -42.646 1.00 89.31 474 LYS A N 1
ATOM 3723 C CA . LYS A 1 474 ? 45.089 7.584 -41.234 1.00 89.31 474 LYS A CA 1
ATOM 3724 C C . LYS A 1 474 ? 44.942 8.817 -40.334 1.00 89.31 47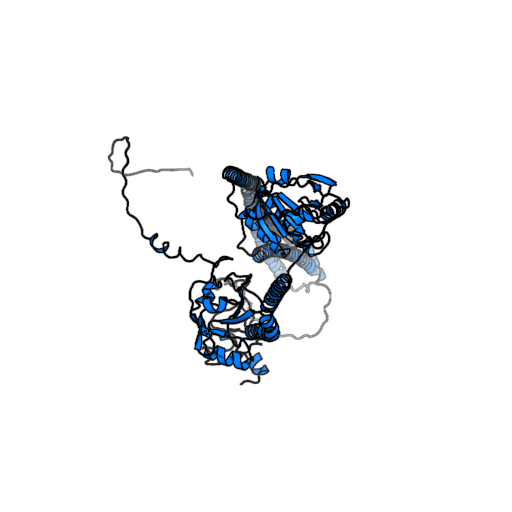4 LYS A C 1
ATOM 3726 O O . LYS A 1 474 ? 44.106 8.827 -39.436 1.00 89.31 474 LYS A O 1
ATOM 3731 N N . GLU A 1 475 ? 45.709 9.877 -40.585 1.00 90.62 475 GLU A N 1
ATOM 3732 C CA . GLU A 1 475 ? 45.571 11.154 -39.864 1.00 90.62 475 GLU A CA 1
ATOM 3733 C C . GLU A 1 475 ? 44.212 11.828 -40.154 1.00 90.62 475 GLU A C 1
ATOM 3735 O O . GLU A 1 475 ? 43.569 12.358 -39.245 1.00 90.62 475 GLU A O 1
ATOM 3740 N N . ARG A 1 476 ? 43.714 11.742 -41.398 1.00 89.44 476 ARG A N 1
ATOM 3741 C CA . ARG A 1 476 ? 42.358 12.198 -41.772 1.00 89.44 476 ARG A CA 1
ATOM 3742 C C . ARG A 1 476 ? 41.255 11.330 -41.163 1.00 89.44 476 ARG A C 1
ATOM 3744 O O . ARG A 1 476 ? 40.264 11.869 -40.678 1.00 89.44 476 ARG A O 1
ATOM 3751 N N . GLU A 1 477 ? 41.437 10.012 -41.151 1.00 91.81 477 GLU A N 1
ATOM 3752 C CA . GLU A 1 477 ? 40.528 9.054 -40.511 1.00 91.81 477 GLU A CA 1
ATOM 3753 C C . GLU A 1 477 ? 40.368 9.349 -39.010 1.00 91.81 477 GLU A C 1
ATOM 3755 O O . GLU A 1 477 ? 39.244 9.466 -38.522 1.00 91.81 477 GLU A O 1
ATOM 3760 N N . GLN A 1 478 ? 41.472 9.573 -38.290 1.00 90.62 478 GLN A N 1
ATOM 3761 C CA . GLN A 1 478 ? 41.437 9.941 -36.869 1.00 90.62 478 GLN A CA 1
ATOM 3762 C C . GLN A 1 478 ? 40.723 11.277 -36.617 1.00 90.62 478 GLN A C 1
ATOM 3764 O O . GLN A 1 478 ? 39.967 11.382 -35.653 1.00 90.62 478 GLN A O 1
ATOM 3769 N N . ASN A 1 479 ? 40.899 12.273 -37.492 1.00 89.44 479 ASN A N 1
ATOM 3770 C CA . ASN A 1 479 ? 40.198 13.560 -37.397 1.00 89.44 479 ASN A CA 1
ATOM 3771 C C . ASN A 1 479 ? 38.673 13.394 -37.571 1.00 89.44 479 AS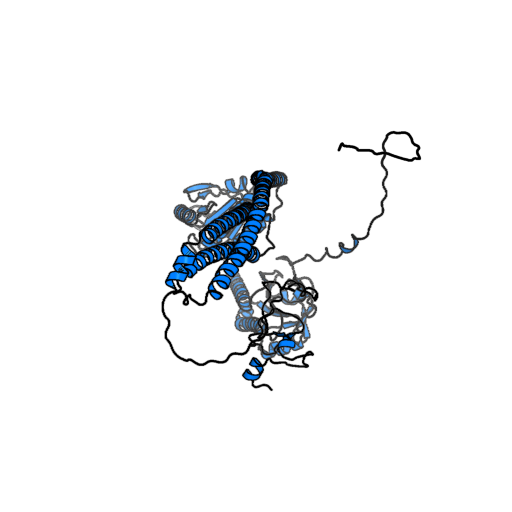N A C 1
ATOM 3773 O O . ASN A 1 479 ? 37.894 13.901 -36.761 1.00 89.44 479 ASN A O 1
ATOM 3777 N N . VAL A 1 480 ? 38.242 12.603 -38.563 1.00 90.56 480 VAL A N 1
ATOM 3778 C CA . VAL A 1 480 ? 36.824 12.248 -38.758 1.00 90.56 480 VAL A CA 1
ATOM 3779 C C . VAL A 1 480 ? 36.261 11.520 -37.534 1.00 90.56 480 VAL A C 1
ATOM 3781 O O . VAL A 1 480 ? 35.201 11.900 -37.041 1.00 90.56 480 VAL A O 1
ATOM 3784 N N . ILE A 1 481 ? 36.971 10.521 -36.999 1.00 88.88 481 ILE A N 1
ATOM 3785 C CA . ILE A 1 481 ? 36.542 9.784 -35.798 1.00 88.88 481 ILE A CA 1
ATOM 3786 C C . ILE A 1 481 ? 36.406 10.728 -34.597 1.00 88.88 481 ILE A C 1
ATOM 3788 O O . ILE A 1 481 ? 35.393 10.675 -33.903 1.00 88.88 481 ILE A O 1
ATOM 3792 N N . GLN A 1 482 ? 37.366 11.635 -34.385 1.00 89.62 482 GLN A N 1
ATOM 3793 C CA . GLN A 1 482 ? 37.309 12.628 -33.311 1.00 89.62 482 GLN A CA 1
ATOM 3794 C C . GLN A 1 482 ? 36.057 13.515 -33.422 1.00 89.62 482 GLN A C 1
ATOM 3796 O O . GLN A 1 482 ? 35.345 13.703 -32.437 1.00 89.62 482 GLN A O 1
ATOM 3801 N N . LYS A 1 483 ? 35.745 14.023 -34.621 1.00 87.25 483 LYS A N 1
ATOM 3802 C CA . LYS A 1 483 ? 34.573 14.886 -34.851 1.00 87.25 483 LYS A CA 1
ATOM 3803 C C . LYS A 1 483 ? 33.241 14.142 -34.720 1.00 87.25 483 LYS A C 1
ATOM 3805 O O . LYS A 1 483 ? 32.258 14.726 -34.265 1.00 87.25 483 LYS A O 1
ATOM 3810 N N . LEU A 1 484 ? 33.202 12.851 -35.052 1.00 86.94 484 LEU A N 1
ATOM 3811 C CA . LEU A 1 484 ? 32.033 12.004 -34.805 1.00 86.94 484 LEU A CA 1
ATOM 3812 C C . LEU A 1 484 ? 31.848 11.696 -33.309 1.00 86.94 484 LEU A C 1
ATOM 3814 O O . LEU A 1 484 ? 30.724 11.784 -32.817 1.00 86.94 484 LEU A O 1
ATOM 3818 N N . ASP A 1 485 ? 32.923 11.413 -32.571 1.00 88.50 485 ASP A N 1
ATOM 3819 C CA . ASP A 1 485 ? 32.857 11.180 -31.122 1.00 88.50 485 ASP A CA 1
ATOM 3820 C C . ASP A 1 485 ? 32.468 12.461 -30.347 1.00 88.50 485 ASP A C 1
ATOM 3822 O O . ASP A 1 485 ? 31.680 12.383 -29.404 1.00 88.50 485 ASP A O 1
ATOM 3826 N N . GLU A 1 486 ? 32.900 13.650 -30.791 1.00 90.94 486 GLU A N 1
ATOM 3827 C CA . GLU A 1 486 ? 32.420 14.945 -30.267 1.00 90.94 486 GLU A CA 1
ATOM 3828 C C . GLU A 1 486 ? 30.893 15.110 -30.421 1.00 90.94 486 GLU A C 1
ATOM 3830 O O . GLU A 1 486 ? 30.215 15.527 -29.479 1.00 90.94 486 GLU A O 1
ATOM 3835 N N . LYS A 1 487 ? 30.315 14.726 -31.573 1.00 88.50 487 LYS A N 1
ATOM 3836 C CA . LYS A 1 487 ? 28.852 14.753 -31.786 1.00 88.50 487 LYS A CA 1
ATOM 3837 C C . LYS A 1 487 ? 28.117 13.796 -30.849 1.00 88.50 487 LYS A C 1
ATOM 3839 O O . LYS A 1 487 ? 27.066 14.154 -30.319 1.00 88.50 487 LYS A O 1
ATOM 3844 N N . VAL A 1 488 ? 28.656 12.591 -30.644 1.00 88.69 488 VAL A N 1
ATOM 3845 C CA . VAL A 1 488 ? 28.071 11.588 -29.737 1.00 88.69 488 VAL A CA 1
ATOM 3846 C C . VAL A 1 488 ? 28.093 12.083 -28.289 1.00 88.69 488 VAL A C 1
ATOM 3848 O O . VAL A 1 488 ? 27.092 11.932 -27.591 1.00 88.69 488 VAL A O 1
ATOM 3851 N N . ALA A 1 489 ? 29.175 12.736 -27.855 1.00 87.88 489 ALA A N 1
ATOM 3852 C CA . ALA A 1 489 ? 29.275 13.311 -26.514 1.00 87.88 489 ALA A CA 1
ATOM 3853 C C . ALA A 1 489 ? 28.213 14.399 -26.257 1.00 87.88 489 ALA A C 1
ATOM 3855 O O . ALA A 1 489 ? 27.538 14.366 -25.231 1.00 87.88 489 ALA A O 1
ATOM 3856 N N . ILE A 1 490 ? 27.997 15.319 -27.204 1.00 89.88 490 ILE A N 1
ATOM 3857 C CA . ILE A 1 490 ? 26.995 16.395 -27.059 1.00 89.88 490 ILE A CA 1
ATOM 3858 C C . ILE A 1 490 ? 25.560 15.837 -27.112 1.00 89.88 490 ILE A C 1
ATOM 3860 O O . ILE A 1 490 ? 24.672 16.317 -26.401 1.00 89.88 490 ILE A O 1
ATOM 3864 N N . ALA A 1 491 ? 25.319 14.784 -27.900 1.00 85.50 491 ALA A N 1
ATOM 3865 C CA . ALA A 1 491 ? 24.041 14.072 -27.897 1.00 85.50 491 ALA A CA 1
ATOM 3866 C C . ALA A 1 491 ? 23.772 13.369 -26.550 1.00 85.50 491 ALA A C 1
ATOM 3868 O O . ALA A 1 491 ? 22.666 13.478 -26.021 1.00 85.50 491 ALA A O 1
ATOM 3869 N N . ALA A 1 492 ? 24.782 12.715 -25.961 1.00 84.00 492 ALA A N 1
ATOM 3870 C CA . ALA A 1 492 ? 24.685 12.099 -24.635 1.00 84.00 492 ALA A CA 1
ATOM 3871 C C . ALA A 1 492 ? 24.434 13.145 -23.534 1.00 84.00 492 ALA A C 1
ATOM 3873 O O . ALA A 1 492 ? 23.470 13.014 -22.784 1.00 84.00 492 ALA A O 1
ATOM 3874 N N . GLN A 1 493 ? 25.198 14.243 -23.523 1.00 89.56 493 GLN A N 1
ATOM 3875 C CA . GLN A 1 493 ? 25.003 15.363 -22.596 1.00 89.56 493 GLN A CA 1
ATOM 3876 C C . GLN A 1 493 ? 23.576 15.936 -22.669 1.00 89.56 493 GLN A C 1
ATOM 3878 O O . GLN A 1 493 ? 22.991 16.295 -21.652 1.00 89.56 493 GLN A O 1
ATOM 3883 N N . SER A 1 494 ? 22.990 16.004 -23.869 1.00 88.62 494 SER A N 1
ATOM 3884 C CA . SER A 1 494 ? 21.613 16.486 -24.066 1.00 88.62 494 SER A CA 1
ATOM 3885 C C . SER A 1 494 ? 20.559 15.528 -23.506 1.00 88.62 494 SER A C 1
ATOM 3887 O O . SER A 1 494 ? 19.523 15.979 -23.022 1.00 88.62 494 SER A O 1
ATOM 3889 N N . TYR A 1 495 ? 20.820 14.219 -23.555 1.00 88.56 495 TYR A N 1
ATOM 3890 C CA . TYR A 1 495 ? 19.974 13.202 -22.931 1.00 88.56 495 TYR A CA 1
ATOM 3891 C C . TYR A 1 495 ? 20.076 13.260 -21.400 1.00 88.56 495 TYR A C 1
ATOM 3893 O O . TYR A 1 495 ? 19.053 13.334 -20.727 1.00 88.56 495 TYR A O 1
ATOM 3901 N N . GLU A 1 496 ? 21.296 13.300 -20.856 1.00 84.94 496 GLU A N 1
ATOM 3902 C CA . GLU A 1 496 ? 21.562 13.382 -19.410 1.00 84.94 496 GLU A CA 1
ATOM 3903 C C . GLU A 1 496 ? 20.938 14.629 -18.772 1.00 84.94 496 GLU A C 1
ATOM 3905 O O . GLU A 1 496 ? 20.336 14.541 -17.702 1.00 84.94 496 GLU A O 1
ATOM 3910 N N . LEU A 1 497 ? 21.026 15.778 -19.453 1.00 87.81 497 LEU A N 1
ATOM 3911 C CA . LEU A 1 497 ? 20.419 17.036 -19.020 1.00 87.81 497 LEU A CA 1
ATOM 3912 C C . LEU A 1 497 ? 18.894 16.903 -18.862 1.00 87.81 497 LEU A C 1
ATOM 3914 O O . LEU A 1 497 ? 18.342 17.294 -17.838 1.00 87.81 497 LEU A O 1
ATOM 3918 N N . VAL A 1 498 ? 18.207 16.310 -19.845 1.00 90.88 498 VAL A N 1
ATOM 3919 C CA . VAL A 1 498 ? 16.749 16.097 -19.795 1.00 90.88 498 VAL A CA 1
ATOM 3920 C C . VAL A 1 498 ? 16.374 15.041 -18.749 1.00 90.88 498 VAL A C 1
ATOM 3922 O O . VAL A 1 498 ? 15.444 15.256 -17.970 1.00 90.88 498 VAL A O 1
ATOM 3925 N N . ASP A 1 499 ? 17.106 13.927 -18.687 1.00 87.88 499 ASP A N 1
ATOM 3926 C CA . ASP A 1 499 ? 16.859 12.844 -17.729 1.00 87.88 499 ASP A CA 1
ATOM 3927 C C . ASP A 1 499 ? 17.076 13.299 -16.273 1.00 87.88 499 ASP A C 1
ATOM 3929 O O . ASP A 1 499 ? 16.341 12.879 -15.382 1.00 87.88 499 ASP A O 1
ATOM 3933 N N . HIS A 1 500 ? 17.996 14.236 -16.017 1.00 86.38 500 HIS A N 1
ATOM 3934 C CA . HIS A 1 500 ? 18.156 14.870 -14.705 1.00 86.38 500 HIS A CA 1
ATOM 3935 C C . HIS A 1 500 ? 16.871 15.578 -14.235 1.00 86.38 500 HIS A C 1
ATOM 3937 O O . HIS A 1 500 ? 16.415 15.334 -13.115 1.00 86.38 500 HIS A O 1
ATOM 3943 N N . HIS A 1 501 ? 16.242 16.399 -15.086 1.00 87.94 501 HIS A N 1
ATOM 3944 C CA . HIS A 1 501 ? 14.983 17.067 -14.730 1.00 87.94 501 HIS A CA 1
ATOM 3945 C C . HIS A 1 501 ? 13.809 16.083 -14.613 1.00 87.94 501 HIS A C 1
ATOM 3947 O O . HIS A 1 501 ? 12.972 16.257 -13.730 1.00 87.94 501 HIS A O 1
ATOM 3953 N N . ILE A 1 502 ? 13.773 15.011 -15.418 1.00 87.44 502 ILE A N 1
ATOM 3954 C CA . ILE A 1 502 ? 12.774 13.935 -15.270 1.00 87.44 502 ILE A CA 1
ATOM 3955 C C . ILE A 1 502 ? 12.925 13.239 -13.910 1.00 87.44 502 ILE A C 1
ATOM 3957 O O . ILE A 1 502 ? 11.939 13.097 -13.191 1.00 87.44 502 ILE A O 1
ATOM 3961 N N . ARG A 1 503 ? 14.149 12.857 -13.518 1.00 84.62 503 ARG A N 1
ATOM 3962 C CA . ARG A 1 503 ? 14.424 12.236 -12.210 1.00 84.62 503 ARG A CA 1
ATOM 3963 C C . ARG A 1 503 ? 14.072 13.161 -11.046 1.00 84.62 503 ARG A C 1
ATOM 3965 O O . ARG A 1 503 ? 13.578 12.672 -10.035 1.00 84.62 503 ARG A O 1
ATOM 3972 N N . ARG A 1 504 ? 14.306 14.472 -11.181 1.00 84.31 504 ARG A N 1
ATOM 3973 C CA . ARG A 1 504 ? 13.874 15.462 -10.186 1.00 84.31 504 ARG A CA 1
ATOM 3974 C C . ARG A 1 504 ? 12.347 15.525 -10.096 1.00 84.31 504 ARG A C 1
ATOM 3976 O O . ARG A 1 504 ? 11.818 15.404 -9.000 1.00 84.31 504 ARG A O 1
ATOM 3983 N N . LEU A 1 505 ? 11.634 15.608 -11.221 1.00 83.50 505 LEU A N 1
ATOM 3984 C CA . LEU A 1 505 ? 10.167 15.606 -11.222 1.00 83.50 505 LEU A CA 1
ATOM 3985 C C . LEU A 1 505 ? 9.584 14.316 -10.618 1.00 83.50 505 LEU A C 1
ATOM 3987 O O . LEU A 1 505 ? 8.646 14.382 -9.831 1.00 83.50 505 LEU A O 1
ATOM 3991 N N . ASP A 1 506 ? 10.162 13.149 -10.929 1.00 83.50 506 ASP A N 1
ATOM 3992 C CA . ASP A 1 506 ? 9.789 11.859 -10.323 1.00 83.50 506 ASP A CA 1
ATOM 3993 C C . ASP A 1 506 ? 9.988 11.833 -8.789 1.00 83.50 506 ASP A C 1
ATOM 3995 O O . ASP A 1 506 ? 9.350 11.026 -8.110 1.00 83.50 506 ASP A O 1
ATOM 3999 N N . GLN A 1 507 ? 10.909 12.643 -8.248 1.00 80.31 507 GLN A N 1
ATOM 4000 C CA . GLN A 1 507 ? 11.191 12.761 -6.810 1.00 80.31 507 GLN A CA 1
ATOM 4001 C C . GLN A 1 507 ? 10.279 13.796 -6.148 1.00 80.31 507 GLN A C 1
ATOM 4003 O O . GLN A 1 507 ? 9.661 13.485 -5.133 1.00 80.31 507 GLN A O 1
ATOM 4008 N N . ASP A 1 508 ? 10.133 14.979 -6.747 1.00 80.50 508 ASP A N 1
ATOM 4009 C CA . ASP A 1 508 ? 9.264 16.053 -6.254 1.00 80.50 508 ASP A CA 1
ATOM 4010 C C . ASP A 1 508 ? 7.788 15.580 -6.218 1.00 80.50 508 ASP A C 1
ATOM 4012 O O . ASP A 1 508 ? 7.078 15.807 -5.236 1.00 80.50 508 ASP A O 1
ATOM 4016 N N . LEU A 1 509 ? 7.344 14.806 -7.222 1.00 79.12 509 LEU A N 1
ATOM 4017 C CA . LEU A 1 509 ? 6.018 14.166 -7.243 1.00 79.12 509 LEU A CA 1
ATOM 4018 C C . LEU A 1 509 ? 5.858 13.027 -6.221 1.00 79.12 509 LEU A C 1
ATOM 4020 O O . LEU A 1 509 ? 4.757 12.828 -5.709 1.00 79.12 509 LEU A O 1
ATOM 4024 N N . GLU A 1 510 ? 6.915 12.269 -5.912 1.00 77.88 510 GLU A N 1
ATOM 4025 C CA . GLU A 1 510 ? 6.856 11.224 -4.877 1.00 77.88 510 GLU A CA 1
ATOM 4026 C C . GLU A 1 510 ? 6.836 11.833 -3.472 1.00 77.88 510 GLU A C 1
ATOM 4028 O O . GLU A 1 510 ? 6.046 11.399 -2.635 1.00 77.88 510 GLU A O 1
ATOM 4033 N N . ALA A 1 511 ? 7.636 12.875 -3.227 1.00 74.12 511 ALA A N 1
ATOM 4034 C CA . ALA A 1 511 ? 7.605 13.645 -1.989 1.00 74.12 511 ALA A CA 1
ATOM 4035 C C . ALA A 1 511 ? 6.220 14.275 -1.768 1.00 74.12 511 ALA A C 1
ATOM 4037 O O . ALA A 1 511 ? 5.660 14.162 -0.678 1.00 74.12 511 ALA A O 1
ATOM 4038 N N . PHE A 1 512 ? 5.614 14.847 -2.814 1.00 74.81 512 PHE A N 1
ATOM 4039 C CA . PHE A 1 512 ? 4.234 15.326 -2.756 1.00 74.81 512 PHE A CA 1
ATOM 4040 C C . PHE A 1 512 ? 3.221 14.198 -2.496 1.00 74.81 512 PHE A C 1
ATOM 4042 O O . PHE A 1 512 ? 2.376 14.328 -1.612 1.00 74.81 512 PHE A O 1
ATOM 4049 N N . GLY A 1 513 ? 3.318 13.066 -3.200 1.00 71.06 513 GLY A N 1
ATOM 4050 C CA . GLY A 1 513 ? 2.446 11.910 -2.966 1.00 71.06 513 GLY A CA 1
ATOM 4051 C C . GLY A 1 513 ? 2.554 11.361 -1.537 1.00 71.06 513 GLY A C 1
ATOM 4052 O O . GLY A 1 513 ? 1.546 10.991 -0.934 1.00 71.06 513 GLY A O 1
ATOM 4053 N N . ALA A 1 514 ? 3.757 11.370 -0.956 1.00 69.31 514 ALA A N 1
ATOM 4054 C CA . ALA A 1 514 ? 3.987 11.027 0.443 1.00 69.31 514 ALA A CA 1
ATOM 4055 C C . ALA A 1 514 ? 3.352 12.051 1.401 1.00 69.31 514 ALA A C 1
ATOM 4057 O O . ALA A 1 514 ? 2.691 11.642 2.356 1.00 69.31 514 ALA A O 1
ATOM 4058 N N . LEU A 1 515 ? 3.468 13.356 1.121 1.00 66.06 515 LEU A N 1
ATOM 4059 C CA . LEU A 1 515 ? 2.799 14.413 1.889 1.00 66.06 515 LEU A CA 1
ATOM 4060 C C . LEU A 1 515 ? 1.266 14.282 1.836 1.00 66.06 515 LEU A C 1
ATOM 4062 O O . LEU A 1 515 ? 0.623 14.375 2.877 1.00 66.06 515 LEU A O 1
ATOM 4066 N N . LEU A 1 516 ? 0.667 13.978 0.677 1.00 66.00 516 LEU A N 1
ATOM 4067 C CA . LEU A 1 516 ? -0.779 13.723 0.569 1.00 66.00 516 LEU A CA 1
ATOM 4068 C C . LEU A 1 516 ? -1.230 12.488 1.364 1.00 66.00 516 LEU A C 1
ATOM 4070 O O . LEU A 1 516 ? -2.265 12.528 2.033 1.00 66.00 516 LEU A O 1
ATOM 4074 N N . LYS A 1 517 ? -0.450 11.398 1.328 1.00 64.62 517 LYS A N 1
ATOM 4075 C CA . LYS A 1 517 ? -0.702 10.193 2.140 1.00 64.62 517 LYS A CA 1
ATOM 4076 C C . LYS A 1 517 ? -0.597 10.496 3.638 1.00 64.62 517 LYS A C 1
ATOM 4078 O O . LYS A 1 517 ? -1.457 10.074 4.407 1.00 64.62 517 LYS A O 1
ATOM 4083 N N . GLN A 1 518 ? 0.403 11.280 4.044 1.00 57.06 518 GLN A N 1
ATOM 4084 C CA . GLN A 1 518 ? 0.611 11.751 5.419 1.00 57.06 518 GLN A CA 1
ATOM 4085 C C . GLN A 1 518 ? -0.488 12.724 5.891 1.00 57.06 518 GLN A C 1
ATOM 4087 O O . GLN A 1 518 ? -0.839 12.734 7.070 1.00 57.06 518 GLN A O 1
ATOM 4092 N N . ASN A 1 519 ? -1.067 13.496 4.973 1.00 57.16 519 ASN A N 1
ATOM 4093 C CA . ASN A 1 519 ? -2.249 14.331 5.189 1.00 57.16 519 ASN A CA 1
ATOM 4094 C C . ASN A 1 519 ? -3.562 13.522 5.230 1.00 57.16 519 ASN A C 1
ATOM 4096 O O . ASN A 1 519 ? -4.569 13.985 5.768 1.00 57.16 519 ASN A O 1
ATOM 4100 N N . GLY A 1 520 ? -3.555 12.299 4.692 1.00 52.91 520 GLY A N 1
ATOM 4101 C CA . GLY A 1 520 ? -4.715 11.413 4.619 1.00 52.91 520 GLY A CA 1
ATOM 4102 C C . GLY A 1 520 ? -5.715 11.760 3.511 1.00 52.91 520 GLY A C 1
ATOM 4103 O O . GLY A 1 520 ? -6.813 11.204 3.524 1.00 52.91 520 GLY A O 1
ATOM 4104 N N . GLU A 1 521 ? -5.340 12.645 2.580 1.00 55.47 521 GLU A N 1
ATOM 4105 C CA . GLU A 1 521 ? -6.186 13.168 1.492 1.00 55.47 521 GLU A CA 1
ATOM 4106 C C . GLU A 1 521 ? -6.127 12.334 0.203 1.00 55.47 521 GLU A C 1
ATOM 4108 O O . GLU A 1 521 ? -6.915 12.564 -0.714 1.00 55.47 521 GLU A O 1
ATOM 4113 N N . PHE A 1 522 ? -5.205 11.371 0.115 1.00 43.91 522 PHE A N 1
ATOM 4114 C CA . PHE A 1 522 ? -5.016 10.550 -1.080 1.00 43.91 522 PHE A CA 1
ATOM 4115 C C . PHE A 1 522 ? -4.711 9.092 -0.726 1.00 43.91 522 PHE A C 1
ATOM 4117 O O . PHE A 1 522 ? -3.778 8.801 0.024 1.00 43.91 522 PHE A O 1
ATOM 4124 N N . GLU A 1 523 ? -5.482 8.179 -1.309 1.00 47.34 523 GLU A N 1
ATOM 4125 C CA . GLU A 1 523 ? -5.229 6.739 -1.313 1.00 47.34 523 GLU A CA 1
ATOM 4126 C C . GLU A 1 523 ? -4.871 6.360 -2.763 1.00 47.34 523 GLU A C 1
ATOM 4128 O O . GLU A 1 523 ? -5.609 6.672 -3.696 1.00 47.34 523 GLU A O 1
ATOM 4133 N N . ASP A 1 524 ? -3.680 5.787 -2.978 1.00 46.91 524 ASP A N 1
ATOM 4134 C CA . ASP A 1 524 ? -3.200 5.414 -4.317 1.00 46.91 524 ASP A CA 1
ATOM 4135 C C . ASP A 1 524 ? -3.851 4.092 -4.760 1.00 46.91 524 ASP A C 1
ATOM 4137 O O . ASP A 1 524 ? -3.406 3.020 -4.359 1.00 46.91 524 ASP A O 1
ATOM 4141 N N . ASP A 1 525 ? -4.812 4.156 -5.683 1.00 45.50 525 ASP A N 1
ATOM 4142 C CA . ASP A 1 525 ? -5.330 2.995 -6.439 1.00 45.50 525 ASP A CA 1
ATOM 4143 C C . ASP A 1 525 ? -4.310 2.432 -7.471 1.00 45.50 525 ASP A C 1
ATOM 4145 O O . ASP A 1 525 ? -4.664 1.677 -8.379 1.00 45.50 525 ASP A O 1
ATOM 4149 N N . MET A 1 526 ? -3.027 2.810 -7.384 1.00 50.75 526 MET A N 1
ATOM 4150 C CA . MET A 1 526 ? -1.960 2.323 -8.265 1.00 50.75 526 MET A CA 1
ATOM 4151 C C . MET A 1 526 ? -0.889 1.571 -7.485 1.00 50.75 526 MET A C 1
ATOM 4153 O O . MET A 1 526 ? -0.120 2.175 -6.740 1.00 50.75 526 MET A O 1
ATOM 4157 N N . ASP A 1 527 ? -0.805 0.263 -7.744 1.00 49.28 527 ASP A N 1
ATOM 4158 C CA . ASP A 1 527 ? 0.131 -0.668 -7.111 1.00 49.28 527 ASP A CA 1
ATOM 4159 C C . ASP A 1 527 ? 1.564 -0.108 -7.064 1.00 49.28 527 ASP A C 1
ATOM 4161 O O . ASP A 1 527 ? 2.169 0.172 -8.108 1.00 49.28 527 ASP A O 1
ATOM 4165 N N . ASP A 1 528 ? 2.159 -0.028 -5.870 1.00 53.53 528 ASP A N 1
ATOM 4166 C CA . ASP A 1 528 ? 3.558 0.396 -5.719 1.00 53.53 528 ASP A CA 1
ATOM 4167 C C . ASP A 1 528 ? 4.511 -0.518 -6.519 1.00 53.53 528 ASP A C 1
ATOM 4169 O O . ASP A 1 528 ? 5.526 -0.060 -7.042 1.00 53.53 528 ASP A O 1
ATOM 4173 N N . GLU A 1 529 ? 4.140 -1.784 -6.741 1.00 48.50 529 GLU A N 1
ATOM 4174 C CA . GLU A 1 529 ? 4.849 -2.731 -7.612 1.00 48.50 529 GLU A CA 1
ATOM 4175 C C . GLU A 1 529 ? 4.950 -2.250 -9.080 1.00 48.50 529 GLU A C 1
ATOM 4177 O O . GLU A 1 529 ? 5.990 -2.416 -9.731 1.00 48.50 529 GLU A O 1
ATOM 4182 N N . LYS A 1 530 ? 3.929 -1.551 -9.603 1.00 55.44 530 LYS A N 1
ATOM 4183 C CA . LYS A 1 530 ? 3.976 -0.923 -10.937 1.00 55.44 530 LYS A CA 1
ATOM 4184 C C . LYS A 1 530 ? 4.927 0.277 -10.958 1.00 55.44 530 LYS A C 1
ATOM 4186 O O . LYS A 1 530 ? 5.712 0.404 -11.898 1.00 55.44 530 LYS A O 1
ATOM 4191 N N . ARG A 1 531 ? 4.942 1.119 -9.916 1.00 58.06 531 ARG A N 1
ATOM 4192 C CA . ARG A 1 531 ? 5.909 2.235 -9.811 1.00 58.06 531 ARG A CA 1
ATOM 4193 C C . ARG A 1 531 ? 7.348 1.737 -9.646 1.00 58.06 531 ARG A C 1
ATOM 4195 O O . ARG A 1 531 ? 8.248 2.229 -10.329 1.00 58.06 531 ARG A O 1
ATOM 4202 N N . ILE A 1 532 ? 7.565 0.721 -8.809 1.00 56.78 532 ILE A N 1
ATOM 4203 C CA . ILE A 1 532 ? 8.868 0.076 -8.601 1.00 56.78 532 ILE A CA 1
ATOM 4204 C C . ILE A 1 532 ? 9.359 -0.568 -9.902 1.00 56.78 532 ILE A C 1
ATOM 4206 O O . ILE A 1 532 ? 10.508 -0.347 -10.289 1.00 56.78 532 ILE A O 1
ATOM 4210 N N . SER A 1 533 ? 8.508 -1.300 -10.630 1.00 56.16 533 SER A N 1
ATOM 4211 C CA . SER A 1 533 ? 8.896 -1.886 -11.921 1.00 56.16 533 SER A CA 1
ATOM 4212 C C . SER A 1 533 ? 9.187 -0.826 -12.991 1.00 56.16 533 SER A C 1
ATOM 4214 O O . SER A 1 533 ? 10.137 -0.996 -13.753 1.00 56.16 533 SER A O 1
ATOM 4216 N N . ALA A 1 534 ? 8.465 0.300 -13.018 1.00 58.41 534 ALA A N 1
ATOM 4217 C CA . ALA A 1 534 ? 8.753 1.418 -13.919 1.00 58.41 534 ALA A CA 1
ATOM 4218 C C . ALA A 1 534 ? 10.106 2.088 -13.612 1.00 58.41 534 ALA A C 1
ATOM 4220 O O . ALA A 1 534 ? 10.906 2.296 -14.529 1.00 58.41 534 ALA A O 1
ATOM 4221 N N . ARG A 1 535 ? 10.407 2.361 -12.333 1.00 60.75 535 ARG A N 1
ATOM 4222 C CA . ARG A 1 535 ? 11.720 2.875 -11.900 1.00 60.75 535 ARG A CA 1
ATOM 4223 C C . ARG A 1 535 ? 12.844 1.899 -12.227 1.00 60.75 535 ARG A C 1
ATOM 4225 O O . ARG A 1 535 ? 13.834 2.300 -12.835 1.00 60.75 535 ARG A O 1
ATOM 4232 N N . LYS A 1 536 ? 12.660 0.611 -11.923 1.00 58.06 536 LYS A N 1
ATOM 4233 C CA . LYS A 1 536 ? 13.633 -0.439 -12.242 1.00 58.06 536 LYS A CA 1
ATOM 4234 C C . LYS A 1 536 ? 13.872 -0.541 -13.753 1.00 58.06 536 LYS A C 1
ATOM 4236 O O . LYS A 1 536 ? 15.016 -0.485 -14.175 1.00 58.06 536 LYS A O 1
ATOM 4241 N N . ARG A 1 537 ? 12.819 -0.521 -14.583 1.00 58.56 537 ARG A N 1
ATOM 4242 C CA . ARG A 1 537 ? 12.924 -0.475 -16.058 1.00 58.56 537 ARG A CA 1
ATOM 4243 C C . ARG A 1 537 ? 13.635 0.784 -16.584 1.00 58.56 537 ARG A C 1
ATOM 4245 O O . ARG A 1 537 ? 14.326 0.684 -17.595 1.00 58.56 537 ARG A O 1
ATOM 4252 N N . ARG A 1 538 ? 13.498 1.956 -15.943 1.00 64.69 538 ARG A N 1
ATOM 4253 C CA . ARG A 1 538 ? 14.282 3.168 -16.288 1.00 64.69 538 ARG A CA 1
ATOM 4254 C C . ARG A 1 538 ? 15.761 3.003 -15.911 1.00 64.69 538 ARG A C 1
ATOM 4256 O O . ARG A 1 538 ? 16.634 3.279 -16.731 1.00 64.69 538 ARG A O 1
ATOM 4263 N N . GLN A 1 539 ? 16.044 2.498 -14.711 1.00 62.31 539 GLN A N 1
ATOM 4264 C CA . GLN A 1 539 ? 17.408 2.302 -14.214 1.00 62.31 539 GLN A CA 1
ATOM 4265 C C . GLN A 1 539 ? 18.160 1.199 -14.979 1.00 62.31 539 GLN A C 1
ATOM 4267 O O . GLN A 1 539 ? 19.293 1.420 -15.399 1.00 62.31 539 GLN A O 1
ATOM 4272 N N . ASP A 1 540 ? 17.508 0.068 -15.258 1.00 60.00 540 ASP A N 1
ATOM 4273 C CA . ASP A 1 540 ? 18.038 -1.022 -16.083 1.00 60.00 540 ASP A CA 1
ATOM 4274 C C . ASP A 1 540 ? 18.357 -0.532 -17.507 1.00 60.00 540 ASP A C 1
ATOM 4276 O O . ASP A 1 540 ? 19.414 -0.863 -18.038 1.00 60.00 540 ASP A O 1
ATOM 4280 N N . LYS A 1 541 ? 17.511 0.326 -18.108 1.00 64.44 541 LYS A N 1
ATOM 4281 C CA . LYS A 1 541 ? 17.806 0.971 -19.404 1.00 64.44 541 LYS A CA 1
ATOM 4282 C C . LYS A 1 541 ? 19.044 1.869 -19.343 1.00 64.44 541 LYS A C 1
ATOM 4284 O O . LYS A 1 541 ? 19.889 1.765 -20.227 1.00 64.44 541 LYS A O 1
ATOM 4289 N N . SER A 1 542 ? 19.182 2.695 -18.301 1.00 63.03 542 SER A N 1
ATOM 4290 C CA . SER A 1 542 ? 20.373 3.537 -18.093 1.00 63.03 542 SER A CA 1
ATOM 4291 C C . SER A 1 542 ? 21.644 2.682 -17.993 1.00 63.03 542 SER A C 1
ATOM 4293 O O . SER A 1 542 ? 22.608 2.925 -18.714 1.00 63.03 542 SER A O 1
ATOM 4295 N N . ILE A 1 543 ? 21.615 1.629 -17.168 1.00 67.12 543 ILE A N 1
ATOM 4296 C CA . ILE A 1 543 ? 22.728 0.682 -16.991 1.00 67.12 543 ILE A CA 1
ATOM 4297 C C . ILE A 1 543 ? 23.028 -0.060 -18.302 1.00 67.12 543 ILE A C 1
ATOM 4299 O O . ILE A 1 543 ? 24.187 -0.288 -18.639 1.00 67.12 543 ILE A O 1
ATOM 4303 N N . GLN A 1 544 ? 22.008 -0.442 -19.073 1.00 63.25 544 GLN A N 1
ATOM 4304 C CA . GLN A 1 544 ? 22.184 -1.157 -20.336 1.00 63.25 544 GLN A CA 1
ATOM 4305 C C . GLN A 1 544 ? 22.759 -0.256 -21.443 1.00 63.25 544 GLN A C 1
ATOM 4307 O O . GLN A 1 544 ? 23.560 -0.732 -22.246 1.00 63.25 544 GLN A O 1
ATOM 4312 N N . GLN A 1 545 ? 22.423 1.037 -21.452 1.00 61.81 545 GLN A N 1
ATOM 4313 C CA . GLN A 1 545 ? 22.992 2.044 -22.355 1.00 61.81 545 GLN A CA 1
ATOM 4314 C C . GLN A 1 545 ? 24.459 2.358 -22.011 1.00 61.81 545 GLN A C 1
ATOM 4316 O O . GLN A 1 545 ? 25.313 2.345 -22.898 1.00 61.81 545 GLN A O 1
ATOM 4321 N N . GLU A 1 546 ? 24.774 2.543 -20.728 1.00 66.75 546 GLU A N 1
ATOM 4322 C CA . GLU A 1 546 ? 26.141 2.720 -20.212 1.00 66.75 546 GLU A CA 1
ATOM 4323 C C . GLU A 1 546 ? 27.016 1.481 -20.495 1.00 66.75 546 GLU A C 1
ATOM 4325 O O . GLU A 1 546 ? 28.136 1.578 -21.003 1.00 66.75 546 GLU A O 1
ATOM 4330 N N . LYS A 1 547 ? 26.465 0.280 -20.284 1.00 71.44 547 LYS A N 1
ATOM 4331 C CA . LYS A 1 547 ? 27.114 -0.997 -20.614 1.00 71.44 547 LYS A CA 1
ATOM 4332 C C . LYS A 1 547 ? 27.342 -1.166 -22.118 1.00 71.44 547 LYS A C 1
ATOM 4334 O O . LYS A 1 547 ? 28.388 -1.682 -22.504 1.00 71.44 547 LYS A O 1
ATOM 4339 N N . LEU A 1 548 ? 26.419 -0.704 -22.967 1.00 65.25 548 LEU A N 1
ATOM 4340 C CA . LEU A 1 548 ? 26.586 -0.706 -24.424 1.00 65.25 548 LEU A CA 1
ATOM 4341 C C . LEU A 1 548 ? 27.688 0.271 -24.869 1.00 65.25 548 LEU A C 1
ATOM 4343 O O . LEU A 1 548 ? 28.495 -0.080 -25.730 1.00 65.25 548 LEU A O 1
ATOM 4347 N N . GLN A 1 549 ? 27.781 1.456 -24.254 1.00 68.06 549 GLN A N 1
ATOM 4348 C CA . GLN A 1 549 ? 28.881 2.400 -24.487 1.00 68.06 549 GLN A CA 1
ATOM 4349 C C . GLN A 1 549 ? 30.237 1.813 -24.065 1.00 68.06 549 GLN A C 1
ATOM 4351 O O . GLN A 1 549 ? 31.186 1.858 -24.849 1.00 68.06 549 GLN A O 1
ATOM 4356 N N . LEU A 1 550 ? 30.326 1.187 -22.886 1.00 70.69 550 LEU A N 1
ATOM 4357 C CA . LEU A 1 550 ? 31.526 0.466 -22.440 1.00 70.69 550 LEU A CA 1
ATOM 4358 C C . LEU A 1 550 ? 31.909 -0.666 -23.405 1.00 70.69 550 LEU A C 1
ATOM 4360 O O . LEU A 1 550 ? 33.084 -0.839 -23.724 1.00 70.69 550 LEU A O 1
ATOM 4364 N N . GLN A 1 551 ? 30.930 -1.412 -23.920 1.00 68.25 551 GLN A N 1
ATOM 4365 C CA . GLN A 1 551 ? 31.163 -2.501 -24.870 1.00 68.25 551 GLN A CA 1
ATOM 4366 C C . GLN A 1 551 ? 31.633 -1.978 -26.242 1.00 68.25 551 GLN A C 1
ATOM 4368 O O . GLN A 1 551 ? 32.551 -2.548 -26.832 1.00 68.25 551 GLN A O 1
ATOM 4373 N N . LEU A 1 552 ? 31.099 -0.843 -26.711 1.00 64.44 552 LEU A N 1
ATOM 4374 C CA . LEU A 1 552 ? 31.596 -0.109 -27.885 1.00 64.44 552 LEU A CA 1
ATOM 4375 C C . LEU A 1 552 ? 33.019 0.437 -27.675 1.00 64.44 552 LEU A C 1
ATOM 4377 O O . LEU A 1 552 ? 33.845 0.377 -28.587 1.00 64.44 552 LEU A O 1
ATOM 4381 N N . GLN A 1 553 ? 33.339 0.930 -26.477 1.00 68.69 553 GLN A N 1
ATOM 4382 C CA . GLN A 1 553 ? 34.674 1.420 -26.128 1.00 68.69 553 GLN A CA 1
ATOM 4383 C C . GLN A 1 553 ? 35.703 0.275 -26.082 1.00 68.69 553 GLN A C 1
ATOM 4385 O O . GLN A 1 553 ? 36.813 0.418 -26.599 1.00 68.69 553 GLN A O 1
ATOM 4390 N N . GLN A 1 554 ? 35.317 -0.892 -25.556 1.00 72.06 554 GLN A N 1
ATOM 4391 C CA . GLN A 1 554 ? 36.117 -2.121 -25.605 1.00 72.06 554 GLN A CA 1
ATOM 4392 C C . GLN A 1 554 ? 36.296 -2.631 -27.044 1.00 72.06 554 GLN A C 1
ATOM 4394 O O . GLN A 1 554 ? 37.404 -3.010 -27.417 1.00 72.06 554 GLN A O 1
ATOM 4399 N N . LEU A 1 555 ? 35.259 -2.575 -27.887 1.00 60.34 555 LEU A N 1
ATOM 4400 C CA . LEU A 1 555 ? 35.358 -2.902 -29.315 1.00 60.34 555 LEU A CA 1
ATOM 4401 C C . LEU A 1 555 ? 36.328 -1.965 -30.055 1.00 60.34 555 LEU A C 1
ATOM 4403 O O . LEU A 1 555 ? 37.200 -2.455 -30.773 1.00 60.34 555 LEU A O 1
ATOM 4407 N N . LYS A 1 556 ? 36.274 -0.645 -29.814 1.00 62.81 556 LYS A N 1
ATOM 4408 C CA . LYS A 1 556 ? 37.272 0.317 -30.329 1.00 62.81 556 LYS A CA 1
ATOM 4409 C C . LYS A 1 556 ? 38.705 -0.068 -29.911 1.00 62.81 556 LYS A C 1
ATOM 4411 O O . LYS A 1 556 ? 39.620 -0.020 -30.732 1.00 62.81 556 LYS A O 1
ATOM 4416 N N . GLN A 1 557 ? 38.916 -0.516 -28.670 1.00 57.78 557 GLN A N 1
ATOM 4417 C CA . GLN A 1 557 ? 40.227 -0.996 -28.196 1.00 57.78 557 GLN A CA 1
ATOM 4418 C C . GLN A 1 557 ? 40.651 -2.344 -28.820 1.00 57.78 557 GLN A C 1
ATOM 4420 O O . GLN A 1 557 ? 41.836 -2.556 -29.096 1.00 57.78 557 GLN A O 1
ATOM 4425 N N . GLN A 1 558 ? 39.711 -3.253 -29.093 1.00 54.59 558 GLN A N 1
ATOM 4426 C CA . GLN A 1 558 ? 39.993 -4.534 -29.754 1.00 54.59 558 GLN A CA 1
ATOM 4427 C C . GLN A 1 558 ? 40.353 -4.357 -31.238 1.00 54.59 558 GLN A C 1
ATOM 4429 O O . GLN A 1 558 ? 41.311 -4.970 -31.707 1.00 54.59 558 GLN A O 1
ATOM 4434 N N . VAL A 1 559 ? 39.680 -3.456 -31.962 1.00 51.72 559 VAL A N 1
ATOM 4435 C CA . VAL A 1 559 ? 40.053 -3.078 -33.341 1.00 51.72 559 VAL A CA 1
ATOM 4436 C C . VAL A 1 559 ? 41.453 -2.444 -33.384 1.00 51.72 559 VAL A C 1
ATOM 4438 O O . VAL A 1 559 ? 42.278 -2.800 -34.226 1.00 51.72 559 VAL A O 1
ATOM 4441 N N . ASN A 1 560 ? 41.787 -1.595 -32.407 1.00 43.69 560 ASN A N 1
ATOM 4442 C CA . ASN A 1 560 ? 43.117 -0.982 -32.287 1.00 43.69 560 ASN A CA 1
ATOM 4443 C C . ASN A 1 560 ? 44.241 -1.944 -31.838 1.00 43.69 560 ASN A C 1
ATOM 4445 O O . ASN A 1 560 ? 45.407 -1.548 -31.817 1.00 43.69 560 ASN A O 1
ATOM 4449 N N . SER A 1 561 ? 43.930 -3.195 -31.477 1.00 41.09 561 SER A N 1
ATOM 4450 C CA . SER A 1 561 ? 44.931 -4.208 -31.096 1.00 41.09 561 SER A CA 1
ATOM 4451 C C . SER A 1 561 ? 45.032 -5.379 -32.079 1.00 41.09 561 SER A C 1
ATOM 4453 O O . SER A 1 561 ? 46.112 -5.962 -32.216 1.00 41.09 561 SER A O 1
ATOM 4455 N N . SER A 1 562 ? 43.973 -5.686 -32.835 1.00 38.00 562 SER A N 1
ATOM 4456 C CA . SER A 1 562 ? 44.008 -6.690 -33.909 1.00 38.00 562 SER A CA 1
ATOM 4457 C C . SER A 1 562 ? 44.848 -6.250 -35.118 1.00 38.00 562 SER A C 1
ATOM 4459 O O . SER A 1 562 ? 45.442 -7.096 -35.786 1.00 38.00 562 SER A O 1
ATOM 4461 N N . THR A 1 563 ? 45.044 -4.943 -35.319 1.00 37.84 563 THR A N 1
ATOM 4462 C CA . THR A 1 563 ? 46.014 -4.369 -36.276 1.00 37.84 563 THR A CA 1
ATOM 4463 C C . THR A 1 563 ? 47.490 -4.564 -35.889 1.00 37.84 563 THR A C 1
ATOM 4465 O O . THR A 1 563 ? 48.370 -4.214 -36.672 1.00 37.84 563 THR A O 1
ATOM 4468 N N . ARG A 1 564 ? 47.800 -5.150 -34.719 1.00 39.16 564 ARG A N 1
ATOM 4469 C CA . ARG A 1 564 ? 49.180 -5.390 -34.239 1.00 39.16 564 ARG A CA 1
ATOM 4470 C C . ARG A 1 564 ? 49.597 -6.864 -34.110 1.00 39.16 564 ARG A C 1
ATOM 4472 O O . ARG A 1 564 ? 50.696 -7.125 -33.625 1.00 39.16 564 ARG A O 1
ATOM 4479 N N . LYS A 1 565 ? 48.774 -7.841 -34.524 1.00 34.66 565 LYS A N 1
ATOM 4480 C CA . LYS A 1 565 ? 49.100 -9.281 -34.384 1.00 34.66 565 LYS A CA 1
ATOM 4481 C C . LYS A 1 565 ? 48.697 -10.159 -35.581 1.00 34.66 565 LYS A C 1
ATOM 4483 O O . LYS A 1 565 ? 47.783 -10.971 -35.471 1.00 34.66 565 LYS A O 1
ATOM 4488 N N . LYS A 1 566 ? 49.461 -10.091 -36.680 1.00 31.34 566 LYS A N 1
ATOM 4489 C CA . LYS A 1 566 ? 49.575 -11.188 -37.671 1.00 31.34 566 LYS A CA 1
ATOM 4490 C C . LYS A 1 566 ? 51.013 -11.383 -38.180 1.00 31.34 566 LYS A C 1
ATOM 4492 O O . LYS A 1 566 ? 51.363 -11.029 -39.293 1.00 31.34 566 LYS A O 1
ATOM 4497 N N . SER A 1 567 ? 51.829 -11.971 -37.313 1.00 30.66 567 SER A N 1
ATOM 4498 C CA . SER A 1 567 ? 53.064 -12.731 -37.584 1.00 30.66 567 SER A CA 1
ATOM 4499 C C . SER A 1 567 ? 53.383 -13.473 -36.278 1.00 30.66 567 SER A C 1
ATOM 4501 O O . SER A 1 567 ? 53.176 -12.894 -35.213 1.00 30.66 567 SER A O 1
ATOM 4503 N N . VAL A 1 568 ? 53.816 -14.734 -36.239 1.00 30.33 568 VAL A N 1
ATOM 4504 C CA . VAL A 1 568 ? 54.358 -15.639 -37.274 1.00 30.33 568 VAL A CA 1
ATOM 4505 C C . VAL A 1 568 ? 53.706 -17.026 -37.122 1.00 30.33 568 VAL A C 1
ATOM 4507 O O . VAL A 1 568 ? 53.402 -17.396 -35.992 1.00 30.33 568 VAL A O 1
ATOM 4510 N N . ALA A 1 569 ? 53.534 -17.782 -38.219 1.00 28.95 569 ALA A N 1
ATOM 4511 C CA . ALA A 1 569 ? 53.730 -19.249 -38.315 1.00 28.95 569 ALA A CA 1
ATOM 4512 C C . ALA A 1 569 ? 53.045 -19.824 -39.572 1.00 28.95 569 ALA A C 1
ATOM 4514 O O . ALA A 1 569 ? 51.838 -20.052 -39.582 1.00 28.95 569 ALA A O 1
ATOM 4515 N N . SER A 1 570 ? 53.830 -20.114 -40.611 1.00 27.89 570 SER A N 1
ATOM 4516 C CA . SER A 1 570 ? 53.429 -21.026 -41.691 1.00 27.89 570 SER A CA 1
ATOM 4517 C C . SER A 1 570 ? 54.025 -22.411 -41.433 1.00 27.89 570 SER A C 1
ATOM 4519 O O . SER A 1 570 ? 55.093 -22.515 -40.827 1.00 27.89 570 SER A O 1
ATOM 4521 N N . ASN A 1 571 ? 53.379 -23.471 -41.922 1.00 29.28 571 ASN A N 1
ATOM 4522 C CA . ASN A 1 571 ? 54.067 -24.732 -42.183 1.00 29.28 571 ASN A CA 1
ATOM 4523 C C . ASN A 1 571 ? 53.453 -25.449 -43.397 1.00 29.28 571 ASN A C 1
ATOM 4525 O O . ASN A 1 571 ? 52.249 -25.380 -43.632 1.00 29.28 571 ASN A O 1
ATOM 4529 N N . ASN A 1 572 ? 54.309 -26.077 -44.203 1.00 29.58 572 ASN A N 1
ATOM 4530 C CA . ASN A 1 572 ? 53.999 -26.522 -45.568 1.00 29.58 572 ASN A CA 1
ATOM 4531 C C . ASN A 1 572 ? 53.190 -27.827 -45.661 1.00 29.58 572 ASN A C 1
ATOM 4533 O O . ASN A 1 572 ? 53.321 -28.693 -44.803 1.00 29.58 572 ASN A O 1
ATOM 4537 N N . VAL A 1 573 ? 52.496 -28.009 -46.800 1.00 29.95 573 VAL A N 1
ATOM 4538 C CA . VAL A 1 573 ? 52.594 -29.158 -47.747 1.00 29.95 573 VAL A CA 1
ATOM 4539 C C . VAL A 1 573 ? 51.563 -28.973 -48.888 1.00 29.95 573 VAL A C 1
ATOM 4541 O O . VAL A 1 573 ? 50.485 -28.447 -48.642 1.00 29.95 573 VAL A O 1
ATOM 4544 N N . GLY A 1 574 ? 51.827 -29.451 -50.123 1.00 26.95 574 GLY A N 1
ATOM 4545 C CA . GLY A 1 574 ? 50.707 -29.992 -50.936 1.00 26.95 574 GLY A CA 1
ATOM 4546 C C . GLY A 1 574 ? 50.644 -29.831 -52.467 1.00 26.95 574 GLY A C 1
ATOM 4547 O O . GLY A 1 574 ? 49.916 -30.598 -53.081 1.00 26.95 574 GLY A O 1
ATOM 4548 N N . ARG A 1 575 ? 51.374 -28.903 -53.105 1.00 26.22 575 ARG A N 1
ATOM 4549 C CA . ARG A 1 575 ? 51.681 -28.833 -54.567 1.00 26.22 575 ARG A CA 1
ATOM 4550 C C . ARG A 1 575 ? 50.822 -29.677 -55.558 1.00 26.22 575 ARG A C 1
ATOM 4552 O O . ARG A 1 575 ? 51.175 -30.829 -55.822 1.00 26.22 575 ARG A O 1
ATOM 4559 N N . LYS A 1 576 ? 49.914 -29.048 -56.332 1.00 27.61 576 LYS A N 1
ATOM 4560 C CA . LYS A 1 576 ? 49.811 -29.267 -57.805 1.00 27.61 576 LYS A CA 1
ATOM 4561 C C . LYS A 1 576 ? 49.003 -28.187 -58.549 1.00 27.61 576 LYS A C 1
ATOM 4563 O O . LYS A 1 576 ? 48.397 -27.326 -57.929 1.00 27.61 576 LYS A O 1
ATOM 4568 N N . ARG A 1 577 ? 49.107 -28.196 -59.887 1.00 28.77 577 ARG A N 1
ATOM 4569 C CA . ARG A 1 577 ? 48.682 -27.132 -60.822 1.00 28.77 577 ARG A CA 1
ATOM 4570 C C . ARG A 1 577 ? 47.377 -27.496 -61.541 1.00 28.77 577 ARG A C 1
ATOM 4572 O O . ARG A 1 577 ? 47.208 -28.654 -61.913 1.00 28.77 577 ARG A O 1
ATOM 4579 N N . GLY A 1 578 ? 46.572 -26.488 -61.863 1.00 25.44 578 GLY A N 1
ATOM 4580 C CA . GLY A 1 578 ? 45.505 -26.534 -62.866 1.00 25.44 578 GLY A CA 1
ATOM 4581 C C . GLY A 1 578 ? 45.111 -25.103 -63.230 1.00 25.44 578 GLY A C 1
ATOM 4582 O O . GLY A 1 578 ? 44.775 -24.337 -62.336 1.00 25.44 578 GLY A O 1
ATOM 4583 N N . ALA A 1 579 ? 45.226 -24.726 -64.504 1.00 29.56 579 ALA A N 1
ATOM 4584 C CA . ALA A 1 579 ? 44.836 -23.405 -64.997 1.00 29.56 579 ALA A CA 1
ATOM 4585 C C . ALA A 1 579 ? 43.533 -23.518 -65.799 1.00 29.56 579 ALA A C 1
ATOM 4587 O O . ALA A 1 579 ? 43.345 -24.494 -66.524 1.00 29.56 579 ALA A O 1
ATOM 4588 N N . GLY A 1 580 ? 42.660 -22.524 -65.661 1.00 26.41 580 GLY A N 1
ATOM 4589 C CA . GLY A 1 580 ? 41.383 -22.426 -66.361 1.00 26.41 580 GLY A CA 1
ATOM 4590 C C . GLY A 1 580 ? 40.735 -21.086 -66.029 1.00 26.41 580 GLY A C 1
ATOM 4591 O O . GLY A 1 580 ? 40.360 -20.851 -64.885 1.00 26.41 580 GLY A O 1
ATOM 4592 N N . GLU A 1 581 ? 40.683 -20.192 -67.010 1.00 29.75 581 GLU A N 1
ATOM 4593 C CA . GLU A 1 581 ? 40.177 -18.826 -66.862 1.00 29.75 581 GLU A CA 1
ATOM 4594 C C . GLU A 1 581 ? 38.657 -18.778 -67.074 1.00 29.75 581 GLU A C 1
ATOM 4596 O O . GLU A 1 581 ? 38.163 -19.367 -68.034 1.00 29.75 581 GLU A O 1
ATOM 4601 N N . ALA A 1 582 ? 37.936 -18.023 -66.238 1.00 27.06 582 ALA A N 1
ATOM 4602 C CA . ALA A 1 582 ? 36.697 -17.335 -66.620 1.00 27.06 582 ALA A CA 1
ATOM 4603 C C . ALA A 1 582 ? 36.315 -16.260 -65.580 1.00 27.06 582 ALA A C 1
ATOM 4605 O O . ALA A 1 582 ? 36.276 -16.531 -64.384 1.00 27.06 582 ALA A O 1
ATOM 4606 N N . ASN A 1 583 ? 36.046 -15.056 -66.084 1.00 26.23 583 ASN A N 1
ATOM 4607 C CA . ASN A 1 583 ? 35.405 -13.870 -65.501 1.00 26.23 583 ASN A CA 1
ATOM 4608 C C . ASN A 1 583 ? 35.083 -13.821 -63.991 1.00 26.23 583 ASN A C 1
ATOM 4610 O O . ASN A 1 583 ? 34.168 -14.474 -63.495 1.00 26.23 583 ASN A O 1
ATOM 4614 N N . LEU A 1 584 ? 35.704 -12.841 -63.324 1.00 27.94 584 LEU A N 1
ATOM 4615 C CA . LEU A 1 584 ? 35.087 -12.089 -62.227 1.00 27.94 584 LEU A CA 1
ATOM 4616 C C . LEU A 1 584 ? 34.548 -10.763 -62.784 1.00 27.94 584 LEU A C 1
ATOM 4618 O O . LEU A 1 584 ? 35.229 -9.738 -62.716 1.00 27.94 584 LEU A O 1
ATOM 4622 N N . ASP A 1 585 ? 33.335 -10.786 -63.333 1.00 26.89 585 ASP A N 1
ATOM 4623 C CA . ASP A 1 585 ? 32.572 -9.558 -63.561 1.00 26.89 585 ASP A CA 1
ATOM 4624 C C . ASP A 1 585 ? 31.993 -9.093 -62.218 1.00 26.89 585 ASP A C 1
ATOM 4626 O O . ASP A 1 585 ? 31.225 -9.804 -61.569 1.00 26.89 585 ASP A O 1
ATOM 4630 N N . ALA A 1 586 ? 32.415 -7.911 -61.769 1.00 34.47 586 ALA A N 1
ATOM 4631 C CA . ALA A 1 586 ? 31.936 -7.300 -60.537 1.00 34.47 586 ALA A CA 1
ATOM 4632 C C . ALA A 1 586 ? 30.783 -6.343 -60.856 1.00 34.47 586 ALA A C 1
ATOM 4634 O O . ALA A 1 586 ? 31.028 -5.204 -61.256 1.00 34.47 586 ALA A O 1
ATOM 4635 N N . ASP A 1 587 ? 29.546 -6.800 -60.662 1.00 24.44 587 ASP A N 1
ATOM 4636 C CA . ASP A 1 587 ? 28.372 -5.925 -60.675 1.00 24.44 587 ASP A CA 1
ATOM 4637 C C . ASP A 1 587 ? 28.068 -5.406 -59.258 1.00 24.44 587 ASP A C 1
ATOM 4639 O O . ASP A 1 587 ? 28.253 -6.108 -58.259 1.00 24.44 587 ASP A O 1
ATOM 4643 N N . VAL A 1 588 ? 27.643 -4.147 -59.172 1.00 40.59 588 VAL A N 1
ATOM 4644 C CA . VAL A 1 588 ? 27.392 -3.407 -57.930 1.00 40.59 588 VAL A CA 1
ATOM 4645 C C . VAL A 1 588 ? 26.067 -2.660 -58.067 1.00 40.59 588 VAL A C 1
ATOM 4647 O O . VAL A 1 588 ? 26.043 -1.440 -58.222 1.00 40.59 588 VAL A O 1
ATOM 4650 N N . THR A 1 589 ? 24.954 -3.392 -57.969 1.00 31.58 589 THR A N 1
ATOM 4651 C CA . THR A 1 589 ? 23.629 -2.787 -57.764 1.00 31.58 589 THR A CA 1
ATOM 4652 C C . THR A 1 589 ? 22.650 -3.703 -57.020 1.00 31.58 589 THR A C 1
ATOM 4654 O O . THR A 1 589 ? 22.714 -4.921 -57.145 1.00 31.58 589 THR A O 1
ATOM 4657 N N . ASN A 1 590 ? 21.718 -3.052 -56.310 1.00 26.11 590 ASN A N 1
ATOM 4658 C CA . ASN A 1 590 ? 20.511 -3.536 -55.617 1.00 26.11 590 ASN A CA 1
ATOM 4659 C C . ASN A 1 590 ? 20.636 -3.882 -54.124 1.00 26.11 590 ASN A C 1
ATOM 4661 O O . ASN A 1 590 ? 20.882 -5.021 -53.733 1.00 26.11 590 ASN A O 1
ATOM 4665 N N . TRP A 1 591 ? 20.316 -2.880 -53.297 1.00 25.50 591 TRP A N 1
ATOM 4666 C CA . TRP A 1 591 ? 19.881 -3.017 -51.898 1.00 25.50 591 TRP A CA 1
ATOM 4667 C C . TRP A 1 591 ? 18.501 -2.354 -51.673 1.00 25.50 591 TRP A C 1
ATOM 4669 O O . TRP A 1 591 ? 18.148 -1.987 -50.556 1.00 25.50 591 TRP A O 1
ATOM 4679 N N . ASP A 1 592 ? 17.716 -2.229 -52.751 1.00 28.09 592 ASP A N 1
ATOM 4680 C CA . ASP A 1 592 ? 16.458 -1.476 -52.836 1.00 28.09 592 ASP A CA 1
ATOM 4681 C C . ASP A 1 592 ? 15.279 -2.364 -53.292 1.00 28.09 592 ASP A C 1
ATOM 4683 O O . ASP A 1 592 ? 14.559 -2.006 -54.220 1.00 28.09 592 ASP A O 1
ATOM 4687 N N . ASP A 1 593 ? 15.083 -3.539 -52.677 1.00 31.97 593 ASP A N 1
ATOM 4688 C CA . ASP A 1 593 ? 13.825 -4.296 -52.834 1.00 31.97 593 ASP A CA 1
ATOM 4689 C C . ASP A 1 593 ? 13.545 -5.243 -51.644 1.00 31.97 593 ASP A C 1
ATOM 4691 O O . ASP A 1 593 ? 13.920 -6.417 -51.644 1.00 31.97 593 ASP A O 1
ATOM 4695 N N . ALA A 1 594 ? 12.949 -4.705 -50.570 1.00 29.06 594 ALA A N 1
ATOM 4696 C CA . ALA A 1 594 ? 12.542 -5.471 -49.380 1.00 29.06 594 ALA A CA 1
ATOM 4697 C C . ALA A 1 594 ? 11.475 -4.750 -48.519 1.00 29.06 594 ALA A C 1
ATOM 4699 O O . ALA A 1 594 ? 11.508 -4.839 -47.290 1.00 29.06 594 ALA A O 1
ATOM 4700 N N . SER A 1 595 ? 10.553 -3.990 -49.125 1.00 37.25 595 SER A N 1
ATOM 4701 C CA . SER A 1 595 ? 9.654 -3.100 -48.368 1.00 37.25 595 SER A CA 1
ATOM 4702 C C . SER A 1 595 ? 8.202 -3.035 -48.861 1.00 37.25 595 SER A C 1
ATOM 4704 O O . SER A 1 595 ? 7.670 -1.939 -49.008 1.00 37.25 595 SER A O 1
ATOM 4706 N N . GLU A 1 596 ? 7.529 -4.178 -49.055 1.00 32.88 596 GLU A N 1
ATOM 4707 C CA . GLU A 1 596 ? 6.052 -4.207 -49.045 1.00 32.88 596 GLU A CA 1
ATOM 4708 C C . GLU A 1 596 ? 5.456 -5.596 -48.710 1.00 32.88 596 GLU A C 1
ATOM 4710 O O . GLU A 1 596 ? 5.163 -6.413 -49.579 1.00 32.88 596 GLU A O 1
ATOM 4715 N N . ALA A 1 597 ? 5.250 -5.863 -47.413 1.00 29.47 597 ALA A N 1
ATOM 4716 C CA . ALA A 1 597 ? 4.358 -6.914 -46.906 1.00 29.47 597 ALA A CA 1
ATOM 4717 C C . ALA A 1 597 ? 3.908 -6.556 -45.475 1.00 29.47 597 ALA A C 1
ATOM 4719 O O . ALA A 1 597 ? 4.699 -6.604 -44.537 1.00 29.47 597 ALA A O 1
ATOM 4720 N N . ILE A 1 598 ? 2.645 -6.151 -45.308 1.00 38.22 598 ILE A N 1
ATOM 4721 C CA . ILE A 1 598 ? 2.093 -5.640 -44.040 1.00 38.22 598 ILE A CA 1
ATOM 4722 C C . ILE A 1 598 ? 1.249 -6.718 -43.356 1.00 38.22 598 ILE A C 1
ATOM 4724 O O . ILE A 1 598 ? 0.314 -7.206 -43.991 1.00 38.22 598 ILE A O 1
ATOM 4728 N N . GLN A 1 599 ? 1.465 -6.974 -42.056 1.00 32.66 599 GLN A N 1
ATOM 4729 C CA . GLN A 1 599 ? 0.361 -7.201 -41.103 1.00 32.66 599 GLN A CA 1
ATOM 4730 C C . GLN A 1 599 ? 0.781 -7.138 -39.617 1.00 32.66 599 GLN A C 1
ATOM 4732 O O . GLN A 1 599 ? 1.653 -7.876 -39.179 1.00 32.66 599 GLN A O 1
ATOM 4737 N N . ASP A 1 600 ? 0.100 -6.248 -38.887 1.00 37.50 600 ASP A N 1
ATOM 4738 C CA . ASP A 1 600 ? -0.247 -6.297 -37.453 1.00 37.50 600 ASP A CA 1
ATOM 4739 C C . ASP A 1 600 ? 0.817 -6.765 -36.430 1.00 37.50 600 ASP A C 1
ATOM 4741 O O . ASP A 1 600 ? 0.687 -7.820 -35.811 1.00 37.50 600 ASP A O 1
ATOM 4745 N N . ASP A 1 601 ? 1.823 -5.921 -36.168 1.00 35.47 601 ASP A N 1
ATOM 4746 C CA . ASP A 1 601 ? 2.605 -5.981 -34.919 1.00 35.47 601 ASP A CA 1
ATOM 4747 C C . ASP A 1 601 ? 1.867 -5.215 -33.802 1.00 35.47 601 ASP A C 1
ATOM 4749 O O . ASP A 1 601 ? 2.240 -4.107 -33.398 1.00 35.47 601 ASP A O 1
ATOM 4753 N N . SER A 1 602 ? 0.748 -5.784 -33.346 1.00 39.84 602 SER A N 1
ATOM 4754 C CA . SER A 1 602 ? 0.053 -5.335 -32.138 1.00 39.84 602 SER A CA 1
ATOM 4755 C C . SER A 1 602 ? 0.977 -5.516 -30.931 1.00 39.84 602 SER A C 1
ATOM 4757 O O . SER A 1 602 ? 1.191 -6.634 -30.469 1.00 39.84 602 SER A O 1
ATOM 4759 N N . ALA A 1 603 ? 1.537 -4.401 -30.449 1.00 47.91 603 ALA A N 1
ATOM 4760 C CA . ALA A 1 603 ? 2.667 -4.359 -29.520 1.00 47.91 603 ALA A CA 1
ATOM 4761 C C . ALA A 1 603 ? 2.509 -5.289 -28.301 1.00 47.91 603 ALA A C 1
ATOM 4763 O O . ALA A 1 603 ? 1.813 -4.966 -27.337 1.00 47.91 603 ALA A O 1
ATOM 4764 N N . ILE A 1 604 ? 3.212 -6.424 -28.353 1.00 48.09 604 ILE A N 1
ATOM 4765 C CA . ILE A 1 604 ? 3.202 -7.477 -27.333 1.00 48.09 604 ILE A CA 1
ATOM 4766 C C . ILE A 1 604 ? 3.619 -6.899 -25.974 1.00 48.09 604 ILE A C 1
ATOM 4768 O O . ILE A 1 604 ? 4.707 -6.327 -25.851 1.00 48.09 604 ILE A O 1
ATOM 4772 N N . ASP A 1 605 ? 2.784 -7.074 -24.945 1.00 46.56 605 ASP A N 1
ATOM 4773 C CA . ASP A 1 605 ? 3.097 -6.607 -23.592 1.00 46.56 605 ASP A CA 1
ATOM 4774 C C . ASP A 1 605 ? 4.300 -7.398 -23.030 1.00 46.56 605 ASP A C 1
ATOM 4776 O O . ASP A 1 605 ? 4.213 -8.621 -22.878 1.00 46.56 605 ASP A O 1
ATOM 4780 N N . PRO A 1 606 ? 5.417 -6.740 -22.649 1.00 59.41 606 PRO A N 1
ATOM 4781 C CA . PRO A 1 606 ? 6.555 -7.395 -21.999 1.00 59.41 606 PRO A CA 1
ATOM 4782 C C . PRO A 1 606 ? 6.238 -8.074 -20.653 1.00 59.41 606 PRO A C 1
ATOM 4784 O O . PRO A 1 606 ? 7.143 -8.635 -20.033 1.00 59.41 606 PRO A O 1
ATOM 4787 N N . ASN A 1 607 ? 5.001 -7.964 -20.162 1.00 60.16 607 ASN A N 1
ATOM 4788 C CA . ASN A 1 607 ? 4.491 -8.600 -18.953 1.00 60.16 607 ASN A CA 1
ATOM 4789 C C . ASN A 1 607 ? 3.545 -9.793 -19.209 1.00 60.16 607 ASN A C 1
ATOM 4791 O O . ASN A 1 607 ? 3.084 -10.390 -18.234 1.00 60.16 607 ASN A O 1
ATOM 4795 N N . GLU A 1 608 ? 3.242 -10.146 -20.464 1.00 72.00 608 GLU A N 1
ATOM 4796 C CA . GLU A 1 608 ? 2.350 -11.271 -20.775 1.00 72.00 608 GLU A CA 1
ATOM 4797 C C . GLU A 1 608 ? 3.041 -12.636 -20.526 1.00 72.00 608 GLU A C 1
ATOM 4799 O O . GLU A 1 608 ? 4.195 -12.831 -20.927 1.00 72.00 608 GLU A O 1
ATOM 4804 N N . PRO A 1 609 ? 2.378 -13.603 -19.857 1.00 73.00 609 PRO A N 1
ATOM 4805 C CA . PRO A 1 609 ? 2.936 -14.937 -19.634 1.00 73.00 609 PRO A CA 1
ATOM 4806 C C . PRO A 1 609 ? 3.211 -15.700 -20.940 1.00 73.00 609 PRO A C 1
ATOM 4808 O O . PRO A 1 609 ? 2.461 -15.623 -21.910 1.00 73.00 609 PRO A O 1
ATOM 4811 N N . VAL A 1 610 ? 4.294 -16.484 -20.943 1.00 84.12 610 VAL A N 1
ATOM 4812 C CA . VAL A 1 610 ? 4.691 -17.314 -22.090 1.00 84.12 610 VAL A CA 1
ATOM 4813 C C . VAL A 1 610 ? 4.159 -18.741 -21.978 1.00 84.12 610 VAL A C 1
ATOM 4815 O O . VAL A 1 610 ? 4.339 -19.416 -20.965 1.00 84.12 610 VAL A O 1
ATOM 4818 N N . TYR A 1 611 ? 3.568 -19.211 -23.070 1.00 86.56 611 TYR A N 1
ATOM 4819 C CA . TYR A 1 611 ? 2.893 -20.496 -23.203 1.00 86.56 611 TYR A CA 1
ATOM 4820 C C . TYR A 1 611 ? 3.566 -21.378 -24.264 1.00 86.56 611 TYR A C 1
ATOM 4822 O O . TYR A 1 611 ? 4.467 -20.941 -24.992 1.00 86.56 611 TYR A O 1
ATOM 4830 N N . CYS A 1 612 ? 3.078 -22.619 -24.383 1.00 89.88 612 CYS A N 1
ATOM 4831 C CA . CYS A 1 612 ? 3.516 -23.614 -25.360 1.00 89.88 612 CYS A CA 1
ATOM 4832 C C . CYS A 1 612 ? 5.007 -24.009 -25.238 1.00 89.88 612 CYS A C 1
ATOM 4834 O O . CYS A 1 612 ? 5.800 -23.432 -24.490 1.00 89.88 612 CYS A O 1
ATOM 4836 N N . HIS A 1 613 ? 5.431 -25.012 -26.011 1.00 87.31 613 HIS A N 1
ATOM 4837 C CA . HIS A 1 613 ? 6.847 -25.395 -26.098 1.00 87.31 613 HIS A CA 1
ATOM 4838 C C . HIS A 1 613 ? 7.709 -24.328 -26.799 1.00 87.31 613 HIS A C 1
ATOM 4840 O O . HIS A 1 613 ? 8.904 -24.229 -26.515 1.00 87.31 613 HIS A O 1
ATOM 4846 N N . CYS A 1 614 ? 7.099 -23.479 -27.635 1.00 89.06 614 CYS A N 1
ATOM 4847 C CA . CYS A 1 614 ? 7.759 -22.381 -28.344 1.00 89.06 614 CYS A CA 1
ATOM 4848 C C . CYS A 1 614 ? 8.089 -21.166 -27.452 1.00 89.06 614 CYS A C 1
ATOM 4850 O O . CYS A 1 614 ? 8.857 -20.303 -27.879 1.00 89.06 614 CYS A O 1
ATOM 4852 N N . ARG A 1 615 ? 7.549 -21.111 -26.221 1.00 84.19 615 ARG A N 1
ATOM 4853 C CA . ARG A 1 615 ? 7.758 -20.048 -25.216 1.00 84.19 615 ARG A CA 1
ATOM 4854 C C . ARG A 1 615 ? 7.455 -18.635 -25.728 1.00 84.19 615 ARG A C 1
ATOM 4856 O O . ARG A 1 615 ? 8.225 -17.703 -25.495 1.00 84.19 615 ARG A O 1
ATOM 4863 N N . ARG A 1 616 ? 6.333 -18.487 -26.427 1.00 82.44 616 ARG A N 1
ATOM 4864 C CA . ARG A 1 616 ? 5.792 -17.194 -26.872 1.00 82.44 616 ARG A CA 1
ATOM 4865 C C . ARG A 1 616 ? 4.546 -16.842 -26.059 1.00 82.44 616 ARG A C 1
ATOM 4867 O O . ARG A 1 616 ? 3.968 -17.713 -25.416 1.00 82.44 616 ARG A O 1
ATOM 4874 N N . VAL A 1 617 ? 4.154 -15.575 -26.106 1.00 86.44 617 VAL A N 1
ATOM 4875 C CA . VAL A 1 617 ? 2.882 -15.059 -25.568 1.00 86.44 617 VAL A CA 1
ATOM 4876 C C . VAL A 1 617 ? 1.666 -15.720 -26.236 1.00 86.44 617 VAL A C 1
ATOM 4878 O O . VAL A 1 617 ? 1.832 -16.541 -27.146 1.00 86.44 617 VAL A O 1
ATOM 4881 N N . SER A 1 618 ? 0.442 -15.401 -25.816 1.00 82.75 618 SER A N 1
ATOM 4882 C CA . SER A 1 618 ? -0.751 -15.889 -26.512 1.00 82.75 618 SER A CA 1
ATOM 4883 C C . SER A 1 618 ? -0.874 -15.250 -27.906 1.00 82.75 618 SER A C 1
ATOM 4885 O O . SER A 1 618 ? -0.678 -14.052 -28.080 1.00 82.75 618 SER A O 1
ATOM 4887 N N . PHE A 1 619 ? -1.137 -16.060 -28.937 1.00 80.56 619 PHE A N 1
ATOM 4888 C CA . PHE A 1 619 ? -1.410 -15.573 -30.295 1.00 80.56 619 PHE A CA 1
ATOM 4889 C C . PHE A 1 619 ? -2.227 -16.600 -31.089 1.00 80.56 619 PHE A C 1
ATOM 4891 O O . PHE A 1 619 ? -2.102 -17.806 -30.874 1.00 80.56 619 PHE A O 1
ATOM 4898 N N . GLY A 1 620 ? -3.058 -16.130 -32.023 1.00 84.12 620 GLY A N 1
ATOM 4899 C CA . GLY A 1 620 ? -3.895 -16.999 -32.856 1.00 84.12 620 GLY A CA 1
ATOM 4900 C C . GLY A 1 620 ? -4.855 -17.883 -32.045 1.00 84.12 620 GLY A C 1
ATOM 4901 O O . GLY A 1 620 ? -5.393 -17.470 -31.020 1.00 84.12 620 GLY A O 1
ATOM 4902 N N . GLN A 1 621 ? -5.092 -19.108 -32.521 1.00 84.81 621 GLN A N 1
ATOM 4903 C CA . GLN A 1 621 ? -5.896 -20.105 -31.808 1.00 84.81 621 GLN A CA 1
ATOM 4904 C C . GLN A 1 621 ? -5.028 -20.945 -30.861 1.00 84.81 621 GLN A C 1
ATOM 4906 O O . GLN A 1 621 ? -3.922 -21.365 -31.214 1.00 84.81 621 GLN A O 1
ATOM 4911 N N . MET A 1 622 ? -5.545 -21.224 -29.662 1.00 92.75 622 MET A N 1
ATOM 4912 C CA . MET A 1 622 ? -4.853 -21.994 -28.627 1.00 92.75 622 MET A CA 1
ATOM 4913 C C . MET A 1 622 ? -5.757 -23.061 -28.002 1.00 92.75 622 MET A C 1
ATOM 4915 O O . MET A 1 622 ? -6.968 -22.878 -27.889 1.00 92.75 622 MET A O 1
ATOM 4919 N N . VAL A 1 623 ? -5.153 -24.173 -27.584 1.00 91.62 623 VAL A N 1
ATOM 4920 C CA . VAL A 1 623 ? -5.800 -25.293 -26.886 1.00 91.62 623 VAL A CA 1
ATOM 4921 C C . VAL A 1 623 ? -5.225 -25.433 -25.474 1.00 91.62 623 VAL A C 1
ATOM 4923 O O . VAL A 1 623 ? -4.017 -25.275 -25.281 1.00 91.62 623 VAL A O 1
ATOM 4926 N N . GLY A 1 624 ? -6.083 -25.712 -24.492 1.00 91.69 624 GLY A N 1
ATOM 4927 C CA . GLY A 1 624 ? -5.685 -26.053 -23.125 1.00 91.69 624 GLY A CA 1
ATOM 4928 C C . GLY A 1 624 ? -5.466 -27.560 -22.976 1.00 91.69 624 GLY A C 1
ATOM 4929 O O . GLY A 1 624 ? -6.138 -28.350 -23.632 1.00 91.69 624 GLY A O 1
ATOM 4930 N N . CYS A 1 625 ? -4.514 -27.963 -22.139 1.00 92.44 625 CYS A N 1
ATOM 4931 C CA . CYS A 1 625 ? -4.234 -29.360 -21.814 1.00 92.44 625 CYS A CA 1
ATOM 4932 C C . CYS A 1 625 ? -5.002 -29.776 -20.552 1.00 92.44 625 CYS A C 1
ATOM 4934 O O . CYS A 1 625 ? -4.715 -29.252 -19.478 1.00 92.44 625 CYS A O 1
ATOM 4936 N N . ASP A 1 626 ? -5.909 -30.753 -20.648 1.00 90.19 626 ASP A N 1
ATOM 4937 C CA . ASP A 1 626 ? -6.794 -31.198 -19.552 1.00 90.19 626 ASP A CA 1
ATOM 4938 C C . ASP A 1 626 ? -6.093 -32.068 -18.479 1.00 90.19 626 ASP A C 1
ATOM 4940 O O . ASP A 1 626 ? -6.664 -33.014 -17.927 1.00 90.19 626 ASP A O 1
ATOM 4944 N N . ASN A 1 627 ? -4.819 -31.782 -18.206 1.00 87.12 627 ASN A N 1
ATOM 4945 C CA . ASN A 1 627 ? -4.048 -32.336 -17.100 1.00 87.12 627 ASN A CA 1
ATOM 4946 C C . ASN A 1 627 ? -3.692 -31.198 -16.138 1.00 87.12 627 ASN A C 1
ATOM 4948 O O . ASN A 1 627 ? -2.886 -30.342 -16.503 1.00 87.12 627 ASN A O 1
ATOM 4952 N N . ASP A 1 628 ? -4.221 -31.234 -14.915 1.00 81.88 628 ASP A N 1
ATOM 4953 C CA . ASP A 1 628 ? -3.994 -30.201 -13.893 1.00 81.88 628 ASP A CA 1
ATOM 4954 C C . ASP A 1 628 ? -2.490 -29.983 -13.584 1.00 81.88 628 ASP A C 1
ATOM 4956 O O . ASP A 1 628 ? -2.076 -28.872 -13.271 1.00 81.88 628 ASP A O 1
ATOM 4960 N N . ASP A 1 629 ? -1.644 -31.011 -13.765 1.00 83.50 629 ASP A N 1
ATOM 4961 C CA . ASP A 1 629 ? -0.176 -30.947 -13.620 1.00 83.50 629 ASP A CA 1
ATOM 4962 C C . ASP A 1 629 ? 0.570 -30.605 -14.945 1.00 83.50 629 ASP A C 1
ATOM 4964 O O . ASP A 1 629 ? 1.721 -31.019 -15.185 1.00 83.50 629 ASP A O 1
ATOM 4968 N N . CYS A 1 630 ? -0.073 -29.897 -15.883 1.00 86.00 630 CYS A N 1
ATOM 4969 C CA . CYS A 1 630 ? 0.544 -29.519 -17.157 1.00 86.00 630 CYS A CA 1
ATOM 4970 C C . CYS A 1 630 ? 1.414 -28.256 -17.045 1.00 86.00 630 CYS A C 1
ATOM 4972 O O . CYS A 1 630 ? 0.916 -27.140 -17.085 1.00 86.00 630 CYS A O 1
ATOM 4974 N N . ARG A 1 631 ? 2.744 -28.435 -17.063 1.00 84.75 631 ARG A N 1
ATOM 4975 C CA . ARG A 1 631 ? 3.771 -27.366 -17.022 1.00 84.75 631 ARG A CA 1
ATOM 4976 C C . ARG A 1 631 ? 3.489 -26.096 -17.851 1.00 84.75 631 ARG A C 1
ATOM 4978 O O . ARG A 1 631 ? 3.977 -25.035 -17.475 1.00 84.75 631 ARG A O 1
ATOM 4985 N N . PHE A 1 632 ? 2.858 -26.225 -19.017 1.00 86.56 632 PHE A N 1
ATOM 4986 C CA . PHE A 1 632 ? 2.675 -25.119 -19.965 1.00 86.56 632 PHE A CA 1
ATOM 4987 C C . PHE A 1 632 ? 1.220 -24.670 -20.115 1.00 86.56 632 PHE A C 1
ATOM 4989 O O . PHE A 1 632 ? 1.009 -23.616 -20.704 1.00 86.56 632 PHE A O 1
ATOM 4996 N N . GLU A 1 633 ? 0.262 -25.458 -19.606 1.00 89.50 633 GLU A N 1
ATOM 4997 C CA . GLU A 1 633 ? -1.202 -25.293 -19.685 1.00 89.50 633 GLU A CA 1
ATOM 4998 C C . GLU A 1 633 ? -1.789 -25.143 -21.106 1.00 89.50 633 GLU A C 1
ATOM 5000 O O . GLU A 1 633 ? -2.603 -25.969 -21.516 1.00 89.50 633 GLU A O 1
ATOM 5005 N N . TRP A 1 634 ? -1.351 -24.147 -21.879 1.00 92.19 634 TRP A N 1
ATOM 5006 C CA . TRP A 1 634 ? -1.884 -23.749 -23.182 1.00 92.19 634 TRP A CA 1
ATOM 5007 C C . TRP A 1 634 ? -0.862 -23.885 -24.320 1.00 92.19 634 TRP A C 1
ATOM 5009 O O . TRP A 1 634 ? 0.341 -23.673 -24.144 1.00 92.19 634 TRP A O 1
ATOM 5019 N N . PHE A 1 635 ? -1.352 -24.219 -25.517 1.00 94.44 635 PHE A N 1
ATOM 5020 C CA . PHE A 1 635 ? -0.546 -24.485 -26.712 1.00 94.44 635 PHE A CA 1
ATOM 5021 C C . PHE A 1 635 ? -1.162 -23.844 -27.962 1.00 94.44 635 PHE A C 1
ATOM 5023 O O . PHE A 1 635 ? -2.357 -23.993 -28.205 1.00 94.44 635 PHE A O 1
ATOM 5030 N N . HIS A 1 636 ? -0.355 -23.165 -28.785 1.00 92.44 636 HIS A N 1
ATOM 5031 C CA . HIS A 1 636 ? -0.792 -22.605 -30.075 1.00 92.44 636 HIS A CA 1
ATOM 5032 C C . HIS A 1 636 ? -1.098 -23.714 -31.081 1.00 92.44 636 HIS A C 1
ATOM 5034 O O . HIS A 1 636 ? -0.299 -24.640 -31.222 1.00 92.44 636 HIS A O 1
ATOM 5040 N N . PHE A 1 637 ? -2.206 -23.595 -31.815 1.00 92.62 637 PHE A N 1
ATOM 5041 C CA . PHE A 1 637 ? -2.685 -24.592 -32.783 1.00 92.62 637 PHE A CA 1
ATOM 5042 C C . PHE A 1 637 ? -1.599 -25.013 -33.787 1.00 92.62 637 PHE A C 1
ATOM 5044 O O . PHE A 1 637 ? -1.296 -26.202 -33.900 1.00 92.62 637 PHE A O 1
ATOM 5051 N N . GLU A 1 638 ? -0.929 -24.043 -34.417 1.00 89.44 638 GLU A N 1
ATOM 5052 C CA . GLU A 1 638 ? 0.186 -24.262 -35.354 1.00 89.44 638 GLU A CA 1
ATOM 5053 C C . GLU A 1 638 ? 1.338 -25.065 -34.729 1.00 89.44 638 GLU A C 1
ATOM 5055 O O . GLU A 1 638 ? 1.933 -25.930 -35.367 1.00 89.44 638 GLU A O 1
ATOM 5060 N N . CYS A 1 639 ? 1.635 -24.811 -33.451 1.00 89.50 639 CYS A N 1
ATOM 5061 C CA . CYS A 1 639 ? 2.714 -25.467 -32.719 1.00 89.50 639 CYS A CA 1
ATOM 5062 C C . CYS A 1 639 ? 2.375 -26.908 -32.296 1.00 89.50 639 CYS A C 1
ATOM 5064 O O . CYS A 1 639 ? 3.282 -27.643 -31.904 1.00 89.50 639 CYS A O 1
ATOM 5066 N N . VAL A 1 640 ? 1.108 -27.330 -32.360 1.00 90.06 640 VAL A N 1
ATOM 5067 C CA . VAL A 1 640 ? 0.679 -28.713 -32.061 1.00 90.06 640 VAL A CA 1
ATOM 5068 C C . VAL A 1 640 ? -0.031 -29.406 -33.230 1.00 90.06 640 VAL A C 1
ATOM 5070 O O . VAL A 1 640 ? -0.534 -30.515 -33.062 1.00 90.06 640 VAL A O 1
ATOM 5073 N N . GLY A 1 641 ? -0.040 -28.794 -34.418 1.00 88.81 641 GLY A N 1
ATOM 5074 C CA . GLY A 1 641 ? -0.627 -29.367 -35.633 1.00 88.81 641 GLY A CA 1
ATOM 5075 C C . GLY A 1 641 ? -2.159 -29.424 -35.643 1.00 88.81 641 GLY A C 1
ATOM 5076 O O . GLY A 1 641 ? -2.725 -30.257 -36.347 1.00 88.81 641 GLY A O 1
ATOM 5077 N N . LEU A 1 642 ? -2.832 -28.573 -34.863 1.00 87.56 642 LEU A N 1
ATOM 5078 C CA . LEU A 1 642 ? -4.291 -28.437 -34.885 1.00 87.56 642 LEU A CA 1
ATOM 5079 C C . LEU A 1 642 ? -4.722 -27.373 -35.902 1.00 87.56 642 LEU A C 1
ATOM 5081 O O . LEU A 1 642 ? -4.078 -26.336 -36.034 1.00 87.56 642 LEU A O 1
ATOM 5085 N N . THR A 1 643 ? -5.847 -27.612 -36.574 1.00 86.50 643 THR A N 1
ATOM 5086 C CA . THR A 1 643 ? -6.529 -26.634 -37.447 1.00 86.50 643 THR A CA 1
ATOM 5087 C C . THR A 1 643 ? -7.922 -26.255 -36.939 1.00 86.50 643 THR A C 1
ATOM 5089 O O . THR A 1 643 ? -8.490 -25.266 -37.384 1.00 86.50 643 THR A O 1
ATOM 5092 N N . GLU A 1 644 ? -8.479 -27.042 -36.017 1.00 85.69 644 GLU A N 1
ATOM 5093 C CA . GLU A 1 644 ? -9.801 -26.867 -35.413 1.00 85.69 644 GLU A CA 1
ATOM 5094 C C . GLU A 1 644 ? -9.737 -27.260 -33.928 1.00 85.69 644 GLU A C 1
ATOM 5096 O O . GLU A 1 644 ? -8.824 -27.974 -33.500 1.00 85.69 644 GLU A O 1
ATOM 5101 N N . GLN A 1 645 ? -10.700 -26.794 -33.128 1.00 86.81 645 GLN A N 1
ATOM 5102 C CA . GLN A 1 645 ? -10.750 -27.112 -31.701 1.00 86.81 645 GLN A CA 1
ATOM 5103 C C . GLN A 1 645 ? -11.120 -28.595 -31.488 1.00 86.81 645 GLN A C 1
ATOM 5105 O O . GLN A 1 645 ? -12.149 -29.037 -32.003 1.00 86.81 645 GLN A O 1
ATOM 5110 N N . PRO A 1 646 ? -10.330 -29.375 -30.723 1.00 86.38 646 PRO A N 1
ATOM 5111 C CA . PRO A 1 646 ? -10.619 -30.785 -30.486 1.00 86.38 646 PRO A CA 1
ATOM 5112 C C . PRO A 1 646 ? -11.912 -30.971 -29.680 1.00 86.38 646 PRO A C 1
ATOM 5114 O O . PRO A 1 646 ? -12.200 -30.224 -28.744 1.00 86.38 646 PRO A O 1
ATOM 5117 N N . ALA A 1 647 ? -12.690 -31.995 -30.036 1.00 75.44 647 ALA A N 1
ATOM 5118 C CA . ALA A 1 647 ? -13.939 -32.329 -29.363 1.00 75.44 647 ALA A CA 1
ATOM 5119 C C . ALA A 1 647 ? -13.696 -33.300 -28.193 1.00 75.44 647 ALA A C 1
ATOM 5121 O O . ALA A 1 647 ? -13.451 -34.488 -28.404 1.00 75.44 647 ALA A O 1
ATOM 5122 N N . GLY A 1 648 ? -13.810 -32.797 -26.962 1.00 83.69 648 GLY A N 1
ATOM 5123 C CA . GLY A 1 648 ? -13.554 -33.556 -25.732 1.00 83.69 648 GLY A CA 1
ATOM 5124 C C . GLY A 1 648 ? -12.179 -33.253 -25.131 1.00 83.69 648 GLY A C 1
ATOM 5125 O O . GLY A 1 648 ? -11.570 -32.242 -25.465 1.00 83.69 648 GLY A O 1
ATOM 5126 N N . MET A 1 649 ? -11.717 -34.124 -24.229 1.00 84.94 649 MET A N 1
ATOM 5127 C CA . MET A 1 649 ? -10.463 -33.937 -23.488 1.00 84.94 649 MET A CA 1
ATOM 5128 C C . MET A 1 649 ? -9.250 -33.977 -24.430 1.00 84.94 649 MET A C 1
ATOM 5130 O O . MET A 1 649 ? -9.106 -34.923 -25.212 1.00 84.94 649 MET A O 1
ATOM 5134 N N . TRP A 1 650 ? -8.347 -33.004 -24.324 1.00 92.38 650 TRP A N 1
ATOM 5135 C CA . TRP A 1 650 ? -7.111 -32.929 -25.099 1.00 92.38 650 TRP A CA 1
ATOM 5136 C C . TRP A 1 650 ? -5.876 -32.871 -24.194 1.00 92.38 650 TRP A C 1
ATOM 5138 O O . TRP A 1 650 ? -5.817 -32.152 -23.200 1.00 92.38 650 TRP A O 1
ATOM 5148 N N . TYR A 1 651 ? -4.842 -33.620 -24.580 1.00 90.50 651 TYR A N 1
ATOM 5149 C CA . TYR A 1 651 ? -3.580 -33.711 -23.852 1.00 90.50 651 TYR A CA 1
ATOM 5150 C C . TYR A 1 651 ? -2.407 -33.404 -24.779 1.00 90.50 651 TYR A C 1
ATOM 5152 O O . TYR A 1 651 ? -2.279 -34.005 -25.851 1.00 90.50 651 TYR A O 1
ATOM 5160 N N . CYS A 1 652 ? -1.508 -32.522 -24.339 1.00 91.94 652 CYS A N 1
ATOM 5161 C CA . CYS A 1 652 ? -0.260 -32.249 -25.045 1.00 91.94 652 CYS A CA 1
ATOM 5162 C C . CYS A 1 652 ? 0.686 -33.464 -25.005 1.00 91.94 652 CYS A C 1
ATOM 5164 O O . CYS A 1 652 ? 0.557 -34.341 -24.147 1.00 91.94 652 CYS A O 1
ATOM 5166 N N . HIS A 1 653 ? 1.666 -33.508 -25.914 1.00 87.81 653 HIS A N 1
ATOM 5167 C CA . HIS A 1 653 ? 2.575 -34.649 -26.094 1.00 87.81 653 HIS A CA 1
ATOM 5168 C C . HIS A 1 653 ? 3.241 -35.115 -24.779 1.00 87.81 653 HIS A C 1
ATOM 5170 O O . HIS A 1 653 ? 3.125 -36.281 -24.402 1.00 87.81 653 HIS A O 1
ATOM 5176 N N . ASP A 1 654 ? 3.825 -34.185 -24.016 1.00 87.75 654 ASP A N 1
ATOM 5177 C CA . ASP A 1 654 ? 4.462 -34.436 -22.712 1.00 87.75 654 ASP A CA 1
ATOM 5178 C C . ASP A 1 654 ? 3.510 -34.998 -21.640 1.00 87.75 654 ASP A C 1
ATOM 5180 O O . ASP A 1 654 ? 3.967 -35.593 -20.658 1.00 87.75 654 ASP A O 1
ATOM 5184 N N . CYS A 1 655 ? 2.201 -34.754 -21.772 1.00 90.44 655 CYS A N 1
ATOM 5185 C CA . CYS A 1 655 ? 1.177 -35.248 -20.850 1.00 90.44 655 CYS A CA 1
ATOM 5186 C C . CYS A 1 655 ? 0.588 -36.579 -21.327 1.00 90.44 655 CYS A C 1
ATOM 5188 O O . CYS A 1 655 ? 0.426 -37.467 -20.496 1.00 90.44 655 CYS A O 1
ATOM 5190 N N . LYS A 1 656 ? 0.389 -36.787 -22.638 1.00 88.00 656 LYS A N 1
ATOM 5191 C CA . LYS A 1 656 ? 0.062 -38.112 -23.202 1.00 88.00 656 LYS A CA 1
ATOM 5192 C C . LYS A 1 656 ? 1.103 -39.161 -22.810 1.00 88.00 656 LYS A C 1
ATOM 5194 O O . LYS A 1 656 ? 0.738 -40.220 -22.308 1.00 88.00 656 LYS A O 1
ATOM 5199 N N . LEU A 1 657 ? 2.393 -38.829 -22.938 1.00 84.81 657 LEU A N 1
ATOM 5200 C CA . LEU A 1 657 ? 3.497 -39.709 -22.536 1.00 84.81 657 LEU A CA 1
ATOM 5201 C C . LEU A 1 657 ? 3.536 -39.992 -21.023 1.00 84.81 657 LEU A C 1
ATOM 5203 O O . LEU A 1 657 ? 3.875 -41.103 -20.628 1.00 84.81 657 LEU A O 1
ATOM 5207 N N . ARG A 1 658 ? 3.187 -39.017 -20.168 1.00 85.12 658 ARG A N 1
ATOM 5208 C CA . ARG A 1 658 ? 3.169 -39.198 -18.699 1.00 85.12 658 ARG A CA 1
ATOM 5209 C C . ARG A 1 658 ? 1.942 -39.947 -18.184 1.00 85.12 658 ARG A C 1
ATOM 5211 O O . ARG A 1 658 ? 2.068 -40.721 -17.244 1.00 85.12 658 ARG A O 1
ATOM 5218 N N . LEU A 1 659 ? 0.776 -39.702 -18.776 1.00 81.75 659 LEU A N 1
ATOM 5219 C CA . LEU A 1 659 ? -0.498 -40.313 -18.386 1.00 81.75 659 LEU A CA 1
ATOM 5220 C C . LEU A 1 659 ? -0.769 -41.636 -19.127 1.00 81.75 659 LEU A C 1
ATOM 5222 O O . LEU A 1 659 ? -1.731 -42.328 -18.809 1.00 81.75 659 LEU A O 1
ATOM 5226 N N . ASN A 1 660 ? 0.081 -41.991 -20.099 1.00 79.50 660 ASN A N 1
ATOM 5227 C CA . ASN A 1 660 ? -0.040 -43.166 -20.966 1.00 79.50 660 ASN A CA 1
ATOM 5228 C C . ASN A 1 660 ? -1.384 -43.220 -21.730 1.00 79.50 660 ASN A C 1
ATOM 5230 O O . ASN A 1 660 ? -1.985 -44.283 -21.891 1.00 79.50 660 ASN A O 1
ATOM 5234 N N . VAL A 1 661 ? -1.855 -42.052 -22.185 1.00 71.69 661 VAL A N 1
ATOM 5235 C CA . VAL A 1 661 ? -3.112 -41.871 -22.934 1.00 71.69 661 VAL A CA 1
ATOM 5236 C C . VAL A 1 661 ? -2.798 -41.695 -24.420 1.00 71.69 661 VAL A C 1
ATOM 5238 O O . VAL A 1 661 ? -1.930 -40.898 -24.778 1.00 71.69 661 VAL A O 1
ATOM 5241 N N . SER A 1 662 ? -3.506 -42.444 -25.273 1.00 56.50 662 SER A N 1
ATOM 5242 C CA . SER A 1 662 ? -3.369 -42.427 -26.743 1.00 56.50 662 SER A CA 1
ATOM 5243 C C . SER A 1 662 ? -3.715 -41.071 -27.353 1.00 56.50 662 SER A C 1
ATOM 5245 O O . SER A 1 662 ? -4.703 -40.443 -26.913 1.00 56.50 662 SER A O 1
#

Foldseek 3Di:
DDDDDDDDDDDDDDDDDDDDDDDDDDDDDDDDDDDPPPPPPPPPPPDDQDDFPDFPPPQDWFAWLVRHIDGVNVLLLWKEKEWEDFDFPDDQVLLLQLLCQVCVVVCVVLRYAYEYEYQDDSPSNNVRCVVSVRPHIYTHDVVCPVQVNLDDPDDDTRWTWMWIHHSVRGTQDIDTRDTSVVRSVVVSVSSVVVSVVVPPPDDDDDDDDDDDDDDDDDDPLDQADDAQDFDDDQDWFAKLVRDIDTPNVQQQVFKEKEWEDFDFPDDQLLLLQVLCQLLVLLLVLLGYAYEYEYQDDSPSQNVRCVVNVRDHIYTHDVQCPVQVNLVQCVPSPTGWGWMWIAHHRRRTHDIGTNDGSNVRSVVSSVVSVPDDDDPVSVVVVVVVLVVVVVVLVVVLCVVCVCLVVLLVVLVVVLVVLVVVLVVLVVVLVVLVVVVVVVVVVVVVVVVVVVVDDDDDPVVVVVCCVPPVSNVVSVVSVVVSVVSVVVSVVSVVVSVVSVVVSVVVVVVSVVVSVVVCVSNVNDDDPDDVVVVVVVVVVVVVVVVVVVVVVVVVVVVVVVVVCVVPDDDDDDDDDDDDDDDDDDDPDDDDDDPPPDDDDDDDPPPDDPPAFFAAPVRHHDDDDKDAAPDPPDPRGIHDCVNQVHPDYDDDHDHDPVRCVVVVPD

Organism: NCBI:txid890382

Sequence (662 aa):
MVFTRSTTPKKSASAQAQPIKPDTKKRASTSVSSPLAKKRATEEKFRSGVSLKQIIDEGITLTNQNDEPINLSEVCKNNVVIFLYPRANTPGCTKQACGFRDHYSALQQANFAVYGLSRDATNVLRSWKEKQNLPFDLISDPKSQLIKYFGSPFGSKVQRSHVVILKNGSVGEFQLQITPEKSVERVLKYVNDVTMTGKQESVQSPTHDAKHEETSPTEVIEPPVAIGSSATAGILLKNQNDESVSFQDIIRDNSAIFFIFPKANTPGCTTQAKGFNASFQPIQTAGFRVYGVSADTPMDLKAWKDQHSLAFDFLSDPEHILIGYFGSSLNKTSIDRSHVIVLKGGKVVDIQRNMDPEESVEKALAFAKALPRDSVNDVVYTILCVCIMGTYLEDYLESVYMLPSDVKRNFDLVRELDKTSYQLVEDLKDSHRKYLIDARKKVMARWADAEKEEPTEEELRLLVETDETLKLLKEREQNVIQKLDEKVAIAAQSYELVDHHIRRLDQDLEAFGALLKQNGEFEDDMDDEKRISARKRRQDKSIQQEKLQLQLQQLKQQVNSSTRKKSVASNNVGRKRGAGEANLDADVTNWDDASEAIQDDSAIDPNEPVYCHCRRVSFGQMVGCDNDDCRFEWFHFECVGLTEQPAGMWYCHDCKLRLNVS

Secondary structure (DSSP, 8-state):
----------------------------------S-GGGSSSSTT---PPPTT----S--EEEETTS-EEEHHHHTTSEEEEEE-S-TTSHHHHHHHHHHHHTHHHHHHTTEEEEEEESS-HHHHHHHHHHHT--SEEEE-TT-HHHHHT---SSSPPPPEEEEE-TTS-EEEEESS--TTHHHHHHHHHHHHHHHHTTS---------------------PPPPPTTSBP----EEEETTS-EEEHHHHHHHSEEEEEE-S-TTSHHHHHHHHHHHHTHHHHHHTTEEEEEEESS-HHHHHHHHHHTT--SEEEE-TT-HHHHHTTS-TTSS----EEEEE-TTSBEEEEEES--TTHHHHHHHHHHHHSPPPHHHHHHHHHHHHHHHHHHHHHHHHHHTTHHHHHHHHHHHHHHHHHHHHHHHHHHHHHHHHHHHHHHHHHHHHHT-TTPPPPPHHHHHHHHHH-HHHHHHHHHHHHHHHHHHHHHHHHHHHHHHHHHHHHHHHHHHHHHHHHHHHHT-----S-HHHHHHHHHHHHHHHHHHHHHHHHHHHHHHHHHHHTT-----------------------------------------TTSPPBTTTTB---SSEEE-S-TT-TT-EEEHHHHT-SS--SS----HHHHHHHT--

InterPro domains:
  IPR000866 Alkyl hydroperoxide reductase subunit C/ Thiol specific antioxidant [PF00578] (60-171)
  IPR000866 Alkyl hydroperoxide reductase subunit C/ Thiol specific antioxidant [PF00578] (237-350)
  IPR001965 Zinc finger, PHD-type [SM00249] (611-656)
  IPR011011 Zinc finger, FYVE/PHD-type [SSF57903] (602-658)
  IPR013083 Zinc finger, RING/FYVE/PHD-type [G3DSA:3.30.40.10] (602-658)
  IPR013766 Thioredoxin domain [PS51352] (51-196)
  IPR013766 Thioredoxin domain [PS51352] (225-373)
  IPR019786 Zinc finger, PHD-type, conserved site [PS01359] (612-655)
  IPR019787 Zinc finger, PHD-finger [PS50016] (609-658)
  IPR024610 Inhibitor of growth protein, N-terminal histone-binding [PF12998] (392-512)
  IPR024610 Inhibitor of growth protein, N-terminal histone-binding [SM01408] (392-512)
  IPR036249 Thioredoxin-like superfamily [SSF52833] (60-209)
  IPR036249 Thioredoxin-like superfamily [SSF52833] (236-371)
  IPR050924 Thiol-specific peroxidase BCP/PrxQ [PTHR42801] (26-191)

Radius of gyration: 43.77 Å; chains: 1; bounding box: 103×95×132 Å

pLDDT: mean 72.88, std 23.7, range [21.36, 97.88]